Protein AF-A0A9N9R4D8-F1 (afdb_monomer_lite)

Structure (mmCIF, N/CA/C/O backbone):
data_AF-A0A9N9R4D8-F1
#
_entry.id   AF-A0A9N9R4D8-F1
#
loop_
_atom_site.group_PDB
_atom_site.id
_atom_site.type_symbol
_atom_site.label_atom_id
_atom_site.label_alt_id
_atom_site.label_comp_id
_atom_site.label_asym_id
_atom_site.label_entity_id
_atom_site.label_seq_id
_atom_site.pdbx_PDB_ins_code
_atom_site.Cartn_x
_atom_site.Cartn_y
_atom_site.Cartn_z
_atom_site.occupancy
_atom_site.B_iso_or_equiv
_atom_site.auth_seq_id
_atom_site.auth_comp_id
_atom_site.auth_asym_id
_atom_site.auth_atom_id
_atom_site.pdbx_PDB_model_num
ATOM 1 N N . MET A 1 1 ? 18.460 25.037 -32.238 1.00 52.97 1 MET A N 1
ATOM 2 C CA . MET A 1 1 ? 19.833 24.874 -31.702 1.00 52.97 1 MET A CA 1
ATOM 3 C C . MET A 1 1 ? 20.219 23.413 -31.461 1.00 52.97 1 MET A C 1
ATOM 5 O O . MET A 1 1 ? 21.292 23.049 -31.905 1.00 52.97 1 MET A O 1
ATOM 9 N N . LEU A 1 2 ? 19.385 22.551 -30.858 1.00 60.19 2 LEU A N 1
ATOM 10 C CA . LEU A 1 2 ? 19.743 21.134 -30.612 1.00 60.19 2 LEU A CA 1
ATOM 11 C C . LEU A 1 2 ? 20.071 20.314 -31.878 1.00 60.19 2 LEU A C 1
ATOM 13 O O . LEU A 1 2 ? 21.038 19.567 -31.871 1.00 60.19 2 LEU A O 1
ATOM 17 N N . ALA A 1 3 ? 19.350 20.511 -32.987 1.00 62.50 3 ALA A N 1
ATOM 18 C CA . ALA A 1 3 ? 19.663 19.848 -34.263 1.00 62.50 3 ALA A CA 1
ATOM 19 C C . ALA A 1 3 ? 21.046 20.224 -34.841 1.00 62.50 3 ALA A C 1
ATOM 21 O O . ALA A 1 3 ? 21.587 19.491 -35.661 1.00 62.50 3 ALA A O 1
ATOM 22 N N . ALA A 1 4 ? 21.639 21.343 -34.404 1.00 65.62 4 ALA A N 1
ATOM 23 C CA . ALA A 1 4 ? 22.967 21.767 -34.847 1.00 65.62 4 ALA A CA 1
ATOM 24 C C . ALA A 1 4 ? 24.108 20.977 -34.179 1.00 65.62 4 ALA A C 1
ATOM 26 O O . ALA A 1 4 ? 25.241 21.065 -34.638 1.00 65.62 4 ALA A O 1
ATOM 27 N N . LEU A 1 5 ? 23.822 20.208 -33.118 1.00 70.06 5 LEU A N 1
ATOM 28 C CA . LEU A 1 5 ? 24.806 19.344 -32.452 1.00 70.06 5 LEU A CA 1
ATOM 29 C C . LEU A 1 5 ? 25.153 18.092 -33.278 1.00 70.06 5 LEU A C 1
ATOM 31 O O . LEU A 1 5 ? 26.159 17.446 -32.997 1.00 70.06 5 LEU A O 1
ATOM 35 N N . GLY A 1 6 ? 24.357 17.775 -34.306 1.00 77.69 6 GLY A N 1
ATOM 36 C CA . GLY A 1 6 ? 24.486 16.534 -35.067 1.00 77.69 6 GLY A CA 1
ATOM 37 C C . GLY A 1 6 ? 23.974 15.318 -34.293 1.00 77.69 6 GLY A C 1
ATOM 38 O O . GLY A 1 6 ? 23.549 15.424 -33.144 1.00 77.69 6 GLY A O 1
ATOM 39 N N . ASP A 1 7 ? 23.977 14.159 -34.950 1.00 83.81 7 ASP A N 1
ATOM 40 C CA . ASP A 1 7 ? 23.550 12.909 -34.324 1.00 83.81 7 ASP A CA 1
ATOM 41 C C . ASP A 1 7 ? 24.583 12.451 -33.268 1.00 83.81 7 ASP A C 1
ATOM 43 O O . ASP A 1 7 ? 25.746 12.205 -33.621 1.00 83.81 7 ASP A O 1
ATOM 47 N N . PRO A 1 8 ? 24.180 12.329 -31.984 1.00 85.44 8 PRO A N 1
ATOM 48 C CA . PRO A 1 8 ? 25.052 11.915 -30.889 1.00 85.44 8 PRO A CA 1
ATOM 49 C C . PRO A 1 8 ? 25.676 10.533 -31.109 1.00 85.44 8 PRO A C 1
ATOM 51 O O . PRO A 1 8 ? 26.750 10.263 -30.574 1.00 85.44 8 PRO A O 1
ATOM 54 N N . ASN A 1 9 ? 25.053 9.662 -31.905 1.00 88.19 9 ASN A N 1
ATOM 55 C CA . ASN A 1 9 ? 25.532 8.304 -32.151 1.00 88.19 9 ASN A CA 1
ATOM 56 C C . ASN A 1 9 ? 26.817 8.259 -32.994 1.00 88.19 9 ASN A C 1
ATOM 58 O O . ASN A 1 9 ? 27.539 7.265 -32.955 1.00 88.19 9 ASN A O 1
ATOM 62 N N . HIS A 1 10 ? 27.179 9.352 -33.676 1.00 87.75 10 HIS A N 1
ATOM 63 C CA . HIS A 1 10 ? 28.454 9.469 -34.391 1.00 87.75 10 HIS A CA 1
ATOM 64 C C . HIS A 1 10 ? 29.656 9.803 -33.486 1.00 87.75 10 HIS A C 1
ATOM 66 O O . HIS A 1 10 ? 30.793 9.878 -33.967 1.00 87.75 10 HIS A O 1
ATOM 72 N N . LEU A 1 11 ? 29.447 10.006 -32.180 1.00 87.25 11 LEU A N 1
ATOM 73 C CA . LEU A 1 11 ? 30.531 10.269 -31.234 1.00 87.25 11 LEU A CA 1
ATOM 74 C C . LEU A 1 11 ? 31.430 9.036 -31.057 1.00 87.25 11 LEU A C 1
ATOM 76 O O . LEU A 1 11 ? 31.019 7.992 -30.545 1.00 87.25 11 LEU A O 1
ATOM 80 N N . ARG A 1 12 ? 32.707 9.184 -31.436 1.00 85.19 12 ARG A N 1
ATOM 81 C CA . ARG A 1 12 ? 33.715 8.113 -31.332 1.00 85.19 12 ARG A CA 1
ATOM 82 C C . ARG A 1 12 ? 34.032 7.733 -29.887 1.00 85.19 12 ARG A C 1
ATOM 84 O O . ARG A 1 12 ? 34.311 6.570 -29.621 1.00 85.19 12 ARG A O 1
ATOM 91 N N . GLU A 1 13 ? 34.004 8.700 -28.972 1.00 91.88 13 GLU A N 1
ATOM 92 C CA . GLU A 1 13 ? 34.350 8.492 -27.566 1.00 91.88 13 GLU A CA 1
ATOM 93 C C . GLU A 1 13 ? 33.120 8.060 -26.738 1.00 91.88 13 GLU A C 1
ATOM 95 O O . GLU A 1 13 ? 32.170 8.840 -26.610 1.00 91.88 13 GLU A O 1
ATOM 100 N N . PRO A 1 14 ? 33.127 6.857 -26.122 1.00 91.31 14 PRO A N 1
ATOM 101 C CA . PRO A 1 14 ? 31.981 6.349 -25.360 1.00 91.31 14 PRO A CA 1
ATOM 102 C C . PRO A 1 14 ? 31.599 7.202 -24.146 1.00 91.31 14 PRO A C 1
ATOM 104 O O . PRO A 1 14 ? 30.419 7.326 -23.817 1.00 91.31 14 PRO A O 1
ATOM 107 N N . HIS A 1 15 ? 32.582 7.813 -23.478 1.00 92.12 15 HIS A N 1
ATOM 108 C CA . HIS A 1 15 ? 32.335 8.678 -22.323 1.00 92.12 15 HIS A CA 1
ATOM 109 C C . HIS A 1 15 ? 31.622 9.973 -22.720 1.00 92.12 15 HIS A C 1
ATOM 111 O O . HIS A 1 15 ? 30.674 10.377 -22.047 1.00 92.12 15 HIS A O 1
ATOM 117 N N . ALA A 1 16 ? 32.027 10.587 -23.835 1.00 90.88 16 ALA A N 1
ATOM 118 C CA . ALA A 1 16 ? 31.366 11.772 -24.372 1.00 90.88 16 ALA A CA 1
ATOM 119 C C . ALA A 1 16 ? 29.924 11.461 -24.807 1.00 90.88 16 ALA A C 1
ATOM 121 O O . ALA A 1 16 ? 29.013 12.234 -24.512 1.00 90.88 16 ALA A O 1
ATOM 122 N N . HIS A 1 17 ? 29.708 10.299 -25.437 1.00 93.25 17 HIS A N 1
ATOM 123 C CA . HIS A 1 17 ? 28.377 9.803 -25.806 1.00 93.25 17 HIS A CA 1
ATOM 124 C C . HIS A 1 17 ? 27.463 9.657 -24.582 1.00 93.25 17 HIS A C 1
ATOM 126 O O . HIS A 1 17 ? 26.381 10.245 -24.544 1.00 93.25 17 HIS A O 1
ATOM 132 N N . ALA A 1 18 ? 27.926 8.969 -23.534 1.00 92.62 18 ALA A N 1
ATOM 133 C CA . ALA A 1 18 ? 27.163 8.810 -22.298 1.00 92.62 18 ALA A CA 1
ATOM 134 C C . ALA A 1 18 ? 26.887 10.152 -21.594 1.00 92.62 18 ALA A C 1
ATOM 136 O O . ALA A 1 18 ? 25.767 10.398 -21.145 1.00 92.62 18 ALA A O 1
ATOM 137 N N . HIS A 1 19 ? 27.878 11.048 -21.531 1.00 93.44 19 HIS A N 1
ATOM 138 C CA . HIS A 1 19 ? 27.718 12.369 -20.920 1.00 93.44 19 HIS A CA 1
ATOM 139 C C . HIS A 1 19 ? 26.668 13.215 -21.654 1.00 93.44 19 HIS A C 1
ATOM 141 O O . HIS A 1 19 ? 25.856 13.889 -21.015 1.00 93.44 19 HIS A O 1
ATOM 147 N N . LEU A 1 20 ? 26.651 13.167 -22.989 1.00 91.56 20 LEU A N 1
ATOM 148 C CA . LEU A 1 20 ? 25.666 13.881 -23.795 1.00 91.56 20 LEU A CA 1
ATOM 149 C C . LEU A 1 20 ? 24.246 13.371 -23.524 1.00 91.56 20 LEU A C 1
ATOM 151 O O . LEU A 1 20 ? 23.371 14.179 -23.224 1.00 91.56 20 LEU A O 1
ATOM 155 N N . TYR A 1 21 ? 24.014 12.055 -23.540 1.00 92.06 21 TYR A N 1
ATOM 156 C CA . TYR A 1 21 ? 22.692 11.502 -23.213 1.00 92.06 21 TYR A CA 1
ATOM 157 C C . TYR A 1 21 ? 22.253 11.827 -21.783 1.00 92.06 21 TYR A C 1
ATOM 159 O O . TYR A 1 21 ? 21.088 12.158 -21.562 1.00 92.06 21 TYR A O 1
ATOM 167 N N . ASN A 1 22 ? 23.175 11.822 -20.817 1.00 92.69 22 ASN A N 1
ATOM 168 C CA . ASN A 1 22 ? 22.857 12.236 -19.453 1.00 92.69 22 ASN A CA 1
ATOM 169 C C . ASN A 1 22 ? 22.427 13.713 -19.387 1.00 92.69 22 ASN A C 1
ATOM 171 O O . ASN A 1 22 ? 21.441 14.056 -18.734 1.00 92.69 22 ASN A O 1
ATOM 175 N N . TYR A 1 23 ? 23.121 14.595 -20.113 1.00 90.56 23 TYR A N 1
ATOM 176 C CA . TYR A 1 23 ? 22.722 15.997 -20.231 1.00 90.56 23 TYR A CA 1
ATOM 177 C C . TYR A 1 23 ? 21.337 16.148 -20.877 1.00 90.56 23 TYR A C 1
ATOM 179 O O . TYR A 1 23 ? 20.521 16.934 -20.398 1.00 90.56 23 TYR A O 1
ATOM 187 N N . LEU A 1 24 ? 21.038 15.369 -21.921 1.00 88.69 24 LEU A N 1
ATOM 188 C CA . LEU A 1 24 ? 19.734 15.385 -22.586 1.00 88.69 24 LEU A CA 1
ATOM 189 C C . LEU A 1 24 ? 18.595 14.932 -21.666 1.00 88.69 24 LEU A C 1
ATOM 191 O O . LEU A 1 24 ? 17.528 15.542 -21.696 1.00 88.69 24 LEU A O 1
ATOM 195 N N . ILE A 1 25 ? 18.826 13.938 -20.802 1.00 89.62 25 ILE A N 1
ATOM 196 C CA . ILE A 1 25 ? 17.875 13.542 -19.750 1.00 89.62 25 ILE A CA 1
ATOM 197 C C . ILE A 1 25 ? 17.605 14.714 -18.801 1.00 89.62 25 ILE A C 1
ATOM 199 O O . ILE A 1 25 ? 16.450 15.068 -18.560 1.00 89.62 25 ILE A O 1
ATOM 203 N N . HIS A 1 26 ? 18.656 15.366 -18.294 1.00 89.81 26 HIS A N 1
ATOM 204 C CA . HIS A 1 26 ? 18.504 16.522 -17.406 1.00 89.81 26 HIS A CA 1
ATOM 205 C C . HIS A 1 26 ? 17.772 17.688 -18.078 1.00 89.81 26 HIS A C 1
ATOM 207 O O . HIS A 1 26 ? 16.913 18.320 -17.455 1.00 89.81 26 HIS A O 1
ATOM 213 N N . LEU A 1 27 ? 18.079 17.958 -19.346 1.00 86.62 27 LEU A N 1
ATOM 214 C CA . LEU A 1 27 ? 17.420 18.989 -20.136 1.00 86.62 27 LEU A CA 1
ATOM 215 C C . LEU A 1 27 ? 15.934 18.666 -20.335 1.00 86.62 27 LEU A C 1
ATOM 217 O O . LEU A 1 27 ? 15.092 19.518 -20.058 1.00 86.62 27 LEU A O 1
ATOM 221 N N . ASN A 1 28 ? 15.610 17.433 -20.739 1.00 83.50 28 ASN A N 1
ATOM 222 C CA . ASN A 1 28 ? 14.236 16.963 -20.914 1.00 83.50 28 ASN A CA 1
ATOM 223 C C . ASN A 1 28 ? 13.433 17.105 -19.613 1.00 83.50 28 ASN A C 1
ATOM 225 O O . ASN A 1 28 ? 12.384 17.744 -19.596 1.00 83.50 28 ASN A O 1
ATOM 229 N N . ALA A 1 29 ? 13.965 16.611 -18.492 1.00 84.19 29 ALA A N 1
ATOM 230 C CA . ALA A 1 29 ? 13.313 16.724 -17.190 1.00 84.19 29 ALA A CA 1
ATOM 231 C C . ALA A 1 29 ? 13.094 18.186 -16.759 1.00 84.19 29 ALA A C 1
ATOM 233 O O . ALA A 1 29 ? 12.065 18.518 -16.168 1.00 84.19 29 ALA A O 1
ATOM 234 N N . THR A 1 30 ? 14.050 19.071 -17.050 1.00 84.25 30 THR A N 1
ATOM 235 C CA . THR A 1 30 ? 13.945 20.502 -16.728 1.00 84.25 30 THR A CA 1
ATOM 236 C C . THR A 1 30 ? 12.868 21.177 -17.570 1.00 84.25 30 THR A C 1
ATOM 238 O O . THR A 1 30 ? 12.034 21.896 -17.025 1.00 84.25 30 THR A O 1
ATOM 241 N N . LEU A 1 31 ? 12.832 20.907 -18.875 1.00 78.19 31 LEU A N 1
ATOM 242 C CA . LEU A 1 31 ? 11.839 21.481 -19.784 1.00 78.19 31 LEU A CA 1
ATOM 243 C C . LEU A 1 31 ? 10.423 20.990 -19.476 1.00 78.19 31 LEU A C 1
ATOM 245 O O . LEU A 1 31 ? 9.501 21.800 -19.444 1.00 78.19 31 LEU A O 1
ATOM 249 N N . LEU A 1 32 ? 10.254 19.712 -19.123 1.00 76.88 32 LEU A N 1
ATOM 250 C CA . LEU A 1 32 ? 8.965 19.186 -18.664 1.00 76.88 32 LEU A CA 1
ATOM 251 C C . LEU A 1 32 ? 8.482 19.880 -17.384 1.00 76.88 32 LEU A C 1
ATOM 253 O O . LEU A 1 32 ? 7.315 20.258 -17.294 1.00 76.88 32 LEU A O 1
ATOM 257 N N . LYS A 1 33 ? 9.374 20.116 -16.412 1.00 79.06 33 LYS A N 1
ATOM 258 C CA . LYS A 1 33 ? 9.040 20.865 -15.186 1.00 79.06 33 LYS A CA 1
ATOM 259 C C . LYS A 1 33 ? 8.698 22.326 -15.470 1.00 79.06 33 LYS A C 1
ATOM 261 O O . LYS A 1 33 ? 7.777 22.859 -14.859 1.00 79.06 33 LYS A O 1
ATOM 266 N N . ILE A 1 34 ? 9.426 22.977 -16.378 1.00 76.38 34 ILE A N 1
ATOM 267 C CA . ILE A 1 34 ? 9.121 24.348 -16.808 1.00 76.38 34 ILE A CA 1
ATOM 268 C C . ILE A 1 34 ? 7.736 24.382 -17.456 1.00 76.38 34 ILE A C 1
ATOM 270 O O . ILE A 1 34 ? 6.911 25.204 -17.068 1.00 76.38 34 ILE A O 1
ATOM 274 N N . SER A 1 35 ? 7.450 23.453 -18.369 1.00 71.19 35 SER A N 1
ATOM 275 C CA . SER A 1 35 ? 6.153 23.380 -19.040 1.00 71.19 35 SER A CA 1
ATOM 276 C C . SER A 1 35 ? 5.000 23.100 -18.078 1.00 71.19 35 SER A C 1
ATOM 278 O O . SER A 1 35 ? 3.925 23.652 -18.279 1.00 71.19 35 SER A O 1
ATOM 280 N N . ALA A 1 36 ? 5.197 22.272 -17.050 1.00 71.25 36 ALA A N 1
ATOM 281 C CA . ALA A 1 36 ? 4.161 21.989 -16.056 1.00 71.25 36 ALA A CA 1
ATOM 282 C C . ALA A 1 36 ? 3.827 23.209 -15.172 1.00 71.25 36 ALA A C 1
ATOM 284 O O . ALA A 1 36 ? 2.703 23.327 -14.695 1.00 71.25 36 ALA A O 1
ATOM 285 N N . ASN A 1 37 ? 4.786 24.119 -14.963 1.00 70.56 37 ASN A N 1
ATOM 286 C CA . ASN A 1 37 ? 4.615 25.321 -14.137 1.00 70.56 37 ASN A CA 1
ATOM 287 C C . ASN A 1 37 ? 4.163 26.560 -14.929 1.00 70.56 37 ASN A C 1
ATOM 289 O O . ASN A 1 37 ? 3.827 27.583 -14.332 1.00 70.56 37 ASN A O 1
ATOM 293 N N . GLN A 1 38 ? 4.169 26.505 -16.262 1.00 68.31 38 GLN A N 1
ATOM 294 C CA . GLN A 1 38 ? 3.686 27.593 -17.108 1.00 68.31 38 GLN A CA 1
ATOM 295 C C . GLN A 1 38 ? 2.165 27.492 -17.248 1.00 68.31 38 GLN A C 1
ATOM 297 O O . GLN A 1 38 ? 1.647 26.677 -18.003 1.00 68.31 38 GLN A O 1
ATOM 302 N N . THR A 1 39 ? 1.439 28.324 -16.503 1.00 55.06 39 THR A N 1
ATOM 303 C CA . THR A 1 39 ? -0.029 28.297 -16.464 1.00 55.06 39 THR A CA 1
ATOM 304 C C . THR A 1 39 ? -0.713 29.026 -17.620 1.00 55.06 39 THR A C 1
ATOM 306 O O . THR A 1 39 ? -1.892 28.773 -17.831 1.00 55.06 39 THR A O 1
ATOM 309 N N . LEU A 1 40 ? -0.044 29.893 -18.393 1.00 51.78 40 LEU A N 1
ATOM 310 C CA . LEU A 1 40 ? -0.691 30.669 -19.461 1.00 51.78 40 LEU A CA 1
ATOM 311 C C . LEU A 1 40 ? 0.258 31.005 -20.628 1.00 51.78 40 LEU A C 1
ATOM 313 O O . LEU A 1 40 ? 1.373 31.470 -20.405 1.00 51.78 40 LEU A O 1
ATOM 317 N N . ASN A 1 41 ? -0.279 30.851 -21.850 1.00 49.72 41 ASN A N 1
ATOM 318 C CA . ASN A 1 41 ? 0.203 31.235 -23.194 1.00 49.72 41 ASN A CA 1
ATOM 319 C C . ASN A 1 41 ? 0.665 30.053 -24.068 1.00 49.72 41 ASN A C 1
ATOM 321 O O . ASN A 1 41 ? 1.843 29.720 -24.140 1.00 49.72 41 ASN A O 1
ATOM 325 N N . GLY A 1 42 ? -0.282 29.458 -24.802 1.00 50.06 42 GLY A N 1
ATOM 326 C CA . GLY A 1 42 ? -0.099 28.291 -25.681 1.00 50.06 42 GLY A CA 1
ATOM 327 C C . GLY A 1 42 ? 0.773 28.483 -26.932 1.00 50.06 42 GLY A C 1
ATOM 328 O O . GLY A 1 42 ? 0.624 27.711 -27.870 1.00 50.06 42 GLY A O 1
ATOM 329 N N . ASN A 1 43 ? 1.666 29.479 -26.964 1.00 49.91 43 ASN A N 1
ATOM 330 C CA . ASN A 1 43 ? 2.435 29.848 -28.161 1.00 49.91 43 ASN A CA 1
ATOM 331 C C . ASN A 1 43 ? 3.954 29.663 -28.034 1.00 49.91 43 ASN A C 1
ATOM 333 O O . ASN A 1 43 ? 4.670 29.910 -29.001 1.00 49.91 43 ASN A O 1
ATOM 337 N N . THR A 1 44 ? 4.480 29.245 -26.881 1.00 51.50 44 THR A N 1
ATOM 338 C CA . THR A 1 44 ? 5.900 28.881 -26.777 1.00 51.50 44 THR A CA 1
ATOM 339 C C . THR A 1 44 ? 6.039 27.369 -26.812 1.00 51.50 44 THR A C 1
ATOM 341 O O . THR A 1 44 ? 5.719 26.697 -25.832 1.00 51.50 44 THR A O 1
ATOM 344 N N . GLU A 1 45 ? 6.529 26.840 -27.935 1.00 52.84 45 GLU A N 1
ATOM 345 C CA . GLU A 1 45 ? 7.027 25.467 -28.067 1.00 52.84 45 GLU A CA 1
ATOM 346 C C . GLU A 1 45 ? 8.275 25.282 -27.178 1.00 52.84 45 GLU A C 1
ATOM 348 O O . GLU A 1 45 ? 9.403 25.167 -27.646 1.00 52.84 45 GLU A O 1
ATOM 353 N N . ASN A 1 46 ? 8.085 25.277 -25.857 1.00 53.00 46 ASN A N 1
ATOM 354 C CA . ASN A 1 46 ? 9.134 25.056 -24.856 1.00 53.00 46 ASN A CA 1
ATOM 355 C C . ASN A 1 46 ? 9.423 23.556 -24.679 1.00 53.00 46 ASN A C 1
ATOM 357 O O . ASN A 1 46 ? 9.680 23.087 -23.571 1.00 53.00 46 ASN A O 1
ATOM 361 N N . HIS A 1 47 ? 9.358 22.796 -25.773 1.00 55.66 47 HIS A N 1
ATOM 362 C CA . HIS A 1 47 ? 9.530 21.349 -25.778 1.00 55.66 47 HIS A CA 1
ATOM 363 C C . HIS A 1 47 ? 10.704 20.959 -26.654 1.00 55.66 47 HIS A C 1
ATOM 365 O O . HIS A 1 47 ? 10.929 21.499 -27.737 1.00 55.66 47 HIS A O 1
ATOM 371 N N . VAL A 1 48 ? 11.460 19.981 -26.175 1.00 55.53 48 VAL A N 1
ATOM 372 C CA . VAL A 1 48 ? 12.473 19.318 -26.983 1.00 55.53 48 VAL A CA 1
ATOM 373 C C . VAL A 1 48 ? 11.766 18.626 -28.162 1.00 55.53 48 VAL A C 1
ATOM 375 O O . VAL A 1 48 ? 10.807 17.897 -27.909 1.00 55.53 48 VAL A O 1
ATOM 378 N N . PRO A 1 49 ? 12.198 18.798 -29.431 1.00 64.06 49 PRO A N 1
ATOM 379 C CA . PRO A 1 49 ? 11.556 18.141 -30.570 1.00 64.06 49 PRO A CA 1
ATOM 380 C C . PRO A 1 49 ? 11.633 16.617 -30.437 1.00 64.06 49 PRO A C 1
ATOM 382 O O . PRO A 1 49 ? 12.653 16.011 -30.755 1.00 64.06 49 PRO A O 1
ATOM 385 N N . PHE A 1 50 ? 10.555 15.993 -29.963 1.00 68.69 50 PHE A N 1
ATOM 386 C CA . PHE A 1 50 ? 10.503 14.565 -29.648 1.00 68.69 50 PHE A CA 1
ATOM 387 C C . PHE A 1 50 ? 10.977 13.684 -30.812 1.00 68.69 50 PHE A C 1
ATOM 389 O O . PHE A 1 50 ? 11.790 12.782 -30.626 1.00 68.69 50 PHE A O 1
ATOM 396 N N . ASN A 1 51 ? 10.557 14.026 -32.034 1.00 67.00 51 ASN A N 1
ATOM 397 C CA . ASN A 1 51 ? 10.926 13.305 -33.253 1.00 67.00 51 ASN A CA 1
ATOM 398 C C . ASN A 1 51 ? 12.441 13.286 -33.521 1.00 67.00 51 ASN A C 1
ATOM 400 O O . ASN A 1 51 ? 12.925 12.350 -34.147 1.00 67.00 51 ASN A O 1
ATOM 404 N N . LEU A 1 52 ? 13.188 14.288 -33.046 1.00 71.19 52 LEU A N 1
ATOM 405 C CA . LEU A 1 52 ? 14.641 14.345 -33.213 1.00 71.19 52 LEU A CA 1
ATOM 406 C C . LEU A 1 52 ? 15.344 13.352 -32.276 1.00 71.19 52 LEU A C 1
ATOM 408 O O . LEU A 1 52 ? 16.174 12.564 -32.714 1.00 71.19 52 LEU A O 1
ATOM 412 N N . PHE A 1 53 ? 14.981 13.353 -30.991 1.00 77.19 53 PHE A N 1
ATOM 413 C CA . PHE A 1 53 ? 15.639 12.514 -29.982 1.00 77.19 53 PHE A CA 1
ATOM 414 C C . PHE A 1 53 ? 15.196 11.064 -30.044 1.00 77.19 53 PHE A C 1
ATOM 416 O O . PHE A 1 53 ? 16.008 10.178 -29.802 1.00 77.19 53 PHE A O 1
ATOM 423 N N . ALA A 1 54 ? 13.933 10.815 -30.384 1.00 80.06 54 ALA A N 1
ATOM 424 C CA . ALA A 1 54 ? 13.410 9.468 -30.528 1.00 80.06 54 ALA A CA 1
ATOM 425 C C . ALA A 1 54 ? 14.202 8.654 -31.561 1.00 80.06 54 ALA A C 1
ATOM 427 O O . ALA A 1 54 ? 14.553 7.510 -31.284 1.00 80.06 54 ALA A O 1
ATOM 428 N N . GLY A 1 55 ? 14.523 9.257 -32.714 1.00 82.81 55 GLY A N 1
ATOM 429 C CA . GLY A 1 55 ? 15.360 8.630 -33.742 1.00 82.81 55 GLY A CA 1
ATOM 430 C C . GLY A 1 55 ? 16.748 8.285 -33.207 1.00 82.81 55 GLY A C 1
ATOM 431 O O . GLY A 1 55 ? 17.140 7.122 -33.240 1.00 82.81 55 GLY A O 1
ATOM 432 N N . TRP A 1 56 ? 17.433 9.260 -32.599 1.00 87.81 56 TRP A N 1
ATOM 433 C CA . TRP A 1 56 ? 18.752 9.044 -31.996 1.00 87.81 56 TRP A CA 1
ATOM 434 C C . TRP A 1 56 ? 18.743 7.946 -30.930 1.00 87.81 56 TRP A C 1
ATOM 436 O O . TRP A 1 56 ? 19.638 7.105 -30.906 1.00 87.81 56 TRP A O 1
ATOM 446 N N . CYS A 1 57 ? 17.720 7.908 -30.073 1.00 88.81 57 CYS A N 1
ATOM 447 C CA . CYS A 1 57 ? 17.635 6.903 -29.018 1.00 88.81 57 CYS A CA 1
ATOM 448 C C . CYS A 1 57 ? 17.411 5.489 -29.569 1.00 88.81 57 CYS A C 1
ATOM 450 O O . CYS A 1 57 ? 17.995 4.542 -29.049 1.00 88.81 57 CYS A O 1
ATOM 452 N N . LEU A 1 58 ? 16.589 5.345 -30.613 1.00 86.62 58 LEU A N 1
ATOM 453 C CA . LEU A 1 58 ? 16.351 4.059 -31.275 1.00 86.62 58 LEU A CA 1
ATOM 454 C C . LEU A 1 58 ? 17.595 3.586 -32.042 1.00 86.62 58 LEU A C 1
ATOM 456 O O . LEU A 1 58 ? 17.959 2.417 -31.974 1.00 86.62 58 LEU A O 1
ATOM 460 N N . GLU A 1 59 ? 18.297 4.492 -32.723 1.00 87.94 59 GLU A N 1
ATOM 461 C CA . GLU A 1 59 ? 19.545 4.175 -33.431 1.00 87.94 59 GLU A CA 1
ATOM 462 C C . GLU A 1 59 ? 20.697 3.829 -32.476 1.00 87.94 59 GLU A C 1
ATOM 464 O O . GLU A 1 59 ? 21.565 3.023 -32.820 1.00 87.94 59 GLU A O 1
ATOM 469 N N . ALA A 1 60 ? 20.685 4.360 -31.247 1.00 89.00 60 ALA A N 1
ATOM 470 C CA . ALA A 1 60 ? 21.690 4.042 -30.236 1.00 89.00 60 ALA A CA 1
ATOM 471 C C . ALA A 1 60 ? 21.728 2.540 -29.891 1.00 89.00 60 ALA A C 1
ATOM 473 O O . ALA A 1 60 ? 22.786 2.028 -29.516 1.00 89.00 60 ALA A O 1
ATOM 474 N N . GLU A 1 61 ? 20.619 1.809 -30.059 1.00 84.50 61 GLU A N 1
ATOM 475 C CA . GLU A 1 61 ? 20.562 0.354 -29.860 1.00 84.50 61 GLU A CA 1
ATOM 476 C C . GLU A 1 61 ? 21.597 -0.377 -30.735 1.00 84.50 61 GLU A C 1
ATOM 478 O O . GLU A 1 61 ? 22.284 -1.287 -30.256 1.00 84.50 61 GLU A O 1
ATOM 483 N N . ALA A 1 62 ? 21.795 0.090 -31.974 1.00 87.00 62 ALA A N 1
ATOM 484 C CA . ALA A 1 62 ? 22.687 -0.510 -32.968 1.00 87.00 62 ALA A CA 1
ATOM 485 C C . ALA A 1 62 ? 24.186 -0.230 -32.735 1.00 87.00 62 ALA A C 1
ATOM 487 O O . ALA A 1 62 ? 25.031 -0.793 -33.432 1.00 87.00 62 ALA A O 1
ATOM 488 N N . LEU A 1 63 ? 24.546 0.617 -31.762 1.00 89.06 63 LEU A N 1
ATOM 489 C CA . LEU A 1 63 ? 25.947 0.944 -31.473 1.00 89.06 63 LEU A CA 1
ATOM 490 C C . LEU A 1 63 ? 26.750 -0.281 -30.975 1.00 89.06 63 LEU A C 1
ATOM 492 O O . LEU A 1 63 ? 26.181 -1.277 -30.533 1.00 89.06 63 LEU A O 1
ATOM 496 N N . PRO A 1 64 ? 28.090 -0.257 -30.998 1.00 88.19 64 PRO A N 1
ATOM 497 C CA . PRO A 1 64 ? 28.899 -1.327 -30.410 1.00 88.19 64 PRO A CA 1
ATOM 498 C C . PRO A 1 64 ? 28.758 -1.405 -28.872 1.00 88.19 64 PRO A C 1
ATOM 500 O O . PRO A 1 64 ? 28.363 -0.430 -28.223 1.00 88.19 64 PRO A O 1
ATOM 503 N N . PRO A 1 65 ? 29.120 -2.543 -28.243 1.00 87.62 65 PRO A N 1
ATOM 504 C CA . PRO A 1 65 ? 29.043 -2.719 -26.788 1.00 87.62 65 PRO A CA 1
ATOM 505 C C . PRO A 1 65 ? 29.961 -1.767 -26.001 1.00 87.62 65 PRO A C 1
ATOM 507 O O . PRO A 1 65 ? 29.724 -1.533 -24.819 1.00 87.62 65 PRO A O 1
ATOM 510 N N . SER A 1 66 ? 30.965 -1.155 -26.643 1.00 89.50 66 SER A N 1
ATOM 511 C CA . SER A 1 66 ? 31.798 -0.101 -26.044 1.00 89.50 66 SER A CA 1
ATOM 512 C C . SER A 1 66 ? 30.989 1.103 -25.555 1.00 89.50 66 SER A C 1
ATOM 514 O O . SER A 1 66 ? 31.379 1.748 -24.587 1.00 89.50 66 SER A O 1
ATOM 516 N N . HIS A 1 67 ? 29.845 1.388 -26.184 1.00 90.31 67 HIS A N 1
ATOM 517 C CA . HIS A 1 67 ? 28.976 2.526 -25.865 1.00 90.31 67 HIS A CA 1
ATOM 518 C C . HIS A 1 67 ? 27.829 2.163 -24.910 1.00 90.31 67 HIS A C 1
ATOM 520 O O . HIS A 1 67 ? 26.874 2.927 -24.776 1.00 90.31 67 HIS A O 1
ATOM 526 N N . ARG A 1 68 ? 27.910 1.017 -24.213 1.00 91.88 68 ARG A N 1
ATOM 527 C CA . ARG A 1 68 ? 26.837 0.472 -23.356 1.00 91.88 68 ARG A CA 1
ATOM 528 C C . ARG A 1 68 ? 26.196 1.500 -22.421 1.00 91.88 68 ARG A C 1
ATOM 530 O O . ARG A 1 68 ? 24.976 1.592 -22.378 1.00 91.88 68 ARG A O 1
ATOM 537 N N . ALA A 1 69 ? 26.994 2.287 -21.697 1.00 91.69 69 ALA A N 1
ATOM 538 C CA . ALA A 1 69 ? 26.469 3.276 -20.751 1.00 91.69 69 ALA A CA 1
ATOM 539 C C . ALA A 1 69 ? 25.559 4.310 -21.436 1.00 91.69 69 ALA A C 1
ATOM 541 O O . ALA A 1 69 ? 24.475 4.613 -20.944 1.00 91.69 69 ALA A O 1
ATOM 542 N N . GLY A 1 70 ? 25.969 4.809 -22.602 1.00 92.31 70 GLY A N 1
ATOM 543 C CA . GLY A 1 70 ? 25.168 5.753 -23.366 1.00 92.31 70 GLY A CA 1
ATOM 544 C C . GLY A 1 70 ? 23.938 5.118 -24.011 1.00 92.31 70 GLY A C 1
ATOM 545 O O . GLY A 1 70 ? 22.901 5.769 -24.059 1.00 92.31 70 GLY A O 1
ATOM 546 N N . LYS A 1 71 ? 23.991 3.835 -24.404 1.00 93.19 71 LYS A N 1
ATOM 547 C CA . LYS A 1 71 ? 22.800 3.092 -24.861 1.00 93.19 71 LYS A CA 1
ATOM 548 C C . LYS A 1 71 ? 21.707 3.026 -23.796 1.00 93.19 71 LYS A C 1
ATOM 550 O O . LYS A 1 71 ? 20.545 3.281 -24.087 1.00 93.19 71 LYS A O 1
ATOM 555 N N . LEU A 1 72 ? 22.083 2.707 -22.557 1.00 93.69 72 LEU A N 1
ATOM 556 C CA . LEU A 1 72 ? 21.142 2.625 -21.436 1.00 93.69 72 LEU A CA 1
ATOM 557 C C . LEU A 1 72 ? 20.510 3.990 -21.132 1.00 93.69 72 LEU A C 1
ATOM 559 O O . LEU A 1 72 ? 19.307 4.080 -20.895 1.00 93.69 72 LEU A O 1
ATOM 563 N N . LEU A 1 73 ? 21.301 5.065 -21.198 1.00 94.12 73 LEU A N 1
ATOM 564 C CA . LEU A 1 73 ? 20.800 6.431 -21.030 1.00 94.12 73 LEU A CA 1
ATOM 565 C C . LEU A 1 73 ? 19.898 6.866 -22.193 1.00 94.12 73 LEU A C 1
ATOM 567 O O . LEU A 1 73 ? 18.874 7.504 -21.962 1.00 94.12 73 LEU A O 1
ATOM 571 N N . ALA A 1 74 ? 20.229 6.490 -23.427 1.00 92.81 74 ALA A N 1
ATOM 572 C CA . ALA A 1 74 ? 19.385 6.730 -24.592 1.00 92.81 74 ALA A CA 1
ATOM 573 C C . ALA A 1 74 ? 18.025 6.028 -24.451 1.00 92.81 74 ALA A C 1
ATOM 575 O O . ALA A 1 74 ? 16.979 6.641 -24.656 1.00 92.81 74 ALA A O 1
ATOM 576 N N . LEU A 1 75 ? 18.022 4.771 -24.002 1.00 92.56 75 LEU A N 1
ATOM 577 C CA . LEU A 1 75 ? 16.798 4.012 -23.756 1.00 92.56 75 LEU A CA 1
ATOM 578 C C . LEU A 1 75 ? 15.953 4.612 -22.624 1.00 92.56 75 LEU A C 1
ATOM 580 O O . LEU A 1 75 ? 14.730 4.720 -22.742 1.00 92.56 75 LEU A O 1
ATOM 584 N N . ARG A 1 76 ? 16.599 5.060 -21.543 1.00 92.88 76 ARG A N 1
ATOM 585 C CA . ARG A 1 76 ? 15.938 5.808 -20.470 1.00 92.88 76 ARG A CA 1
ATOM 586 C C . ARG A 1 76 ? 15.281 7.082 -21.004 1.00 92.88 76 ARG A C 1
ATOM 588 O O . ARG A 1 76 ? 14.110 7.323 -20.719 1.00 92.88 76 ARG A O 1
ATOM 595 N N . LEU A 1 77 ? 16.015 7.877 -21.786 1.00 90.50 77 LEU A N 1
ATOM 596 C CA . LEU A 1 77 ? 15.501 9.107 -22.388 1.00 90.50 77 LEU A CA 1
ATOM 597 C C . LEU A 1 77 ? 14.303 8.817 -23.299 1.00 90.50 77 LEU A C 1
ATOM 599 O O . LEU A 1 77 ? 13.310 9.541 -23.239 1.00 90.50 77 LEU A O 1
ATOM 603 N N . LEU A 1 78 ? 14.360 7.746 -24.096 1.00 89.56 78 LEU A N 1
ATOM 604 C CA . LEU A 1 78 ? 13.247 7.294 -24.932 1.00 89.56 78 LEU A CA 1
ATOM 605 C C . LEU A 1 78 ? 12.000 6.996 -24.090 1.00 89.56 78 LEU A C 1
ATOM 607 O O . LEU A 1 78 ? 10.913 7.459 -24.429 1.00 89.56 78 LEU A O 1
ATOM 611 N N . CYS A 1 79 ? 12.146 6.287 -22.969 1.00 89.56 79 CYS A N 1
ATOM 612 C CA . CYS A 1 79 ? 11.029 6.001 -22.067 1.00 89.56 79 CYS A CA 1
ATOM 613 C C . CYS A 1 79 ? 10.458 7.285 -21.449 1.00 89.56 79 CYS A C 1
ATOM 615 O O . CYS A 1 79 ? 9.274 7.566 -21.616 1.00 89.56 79 CYS A O 1
ATOM 617 N N . GLU A 1 80 ? 11.288 8.103 -20.795 1.00 86.56 80 GLU A N 1
ATOM 618 C CA . GLU A 1 80 ? 10.838 9.333 -20.125 1.00 86.56 80 GLU A CA 1
ATOM 619 C C . GLU A 1 80 ? 10.165 10.313 -21.102 1.00 86.56 80 GLU A C 1
ATOM 621 O O . GLU A 1 80 ? 9.135 10.912 -20.784 1.00 86.56 80 GLU A O 1
ATOM 626 N N . SER A 1 81 ? 10.720 10.458 -22.308 1.00 80.75 81 SER A N 1
ATOM 627 C CA . SER A 1 81 ? 10.174 11.348 -23.336 1.00 80.75 81 SER A CA 1
ATOM 628 C C . SER A 1 81 ? 8.859 10.831 -23.923 1.00 80.75 81 SER A C 1
ATOM 630 O O . SER A 1 81 ? 7.930 11.620 -24.083 1.00 80.75 81 SER A O 1
ATOM 632 N N . THR A 1 82 ? 8.733 9.524 -24.179 1.00 79.88 82 THR A N 1
ATOM 633 C CA . THR A 1 82 ? 7.498 8.926 -24.722 1.00 79.88 82 THR A CA 1
ATOM 634 C C . THR A 1 82 ? 6.354 9.045 -23.717 1.00 79.88 82 THR A C 1
ATOM 636 O O . THR A 1 82 ? 5.234 9.412 -24.068 1.00 79.88 82 THR A O 1
ATOM 639 N N . GLN A 1 83 ? 6.640 8.822 -22.433 1.00 76.38 83 GLN A N 1
ATOM 640 C CA . GLN A 1 83 ? 5.640 8.947 -21.374 1.00 76.38 83 GLN A CA 1
ATOM 641 C C . GLN A 1 83 ? 5.217 10.396 -21.102 1.00 76.38 83 GLN A C 1
ATOM 643 O O . GLN A 1 83 ? 4.129 10.646 -20.577 1.00 76.38 83 GLN A O 1
ATOM 648 N N . ALA A 1 84 ? 6.056 11.377 -21.427 1.00 72.56 84 ALA A N 1
ATOM 649 C CA . ALA A 1 84 ? 5.707 12.786 -21.284 1.00 72.56 84 ALA A CA 1
ATOM 650 C C . ALA A 1 84 ? 4.609 13.251 -22.263 1.00 72.56 84 ALA A C 1
ATOM 652 O O . ALA A 1 84 ? 4.013 14.297 -22.031 1.00 72.56 84 ALA A O 1
ATOM 653 N N . GLN A 1 85 ? 4.307 12.468 -23.307 1.00 67.06 85 GLN A N 1
ATOM 654 C CA . GLN A 1 85 ? 3.326 12.788 -24.358 1.00 67.06 85 GLN A CA 1
ATOM 655 C C . GLN A 1 85 ? 1.933 12.153 -24.125 1.00 67.06 85 GLN A C 1
ATOM 657 O O . GLN A 1 85 ? 1.120 12.070 -25.040 1.00 67.06 85 GLN A O 1
ATOM 662 N N . GLY A 1 86 ? 1.664 11.648 -22.916 1.00 59.00 86 GLY A N 1
ATOM 663 C CA . GLY A 1 86 ? 0.437 10.916 -22.571 1.00 59.00 86 GLY A CA 1
ATOM 664 C C . GLY A 1 86 ? -0.810 11.744 -22.233 1.00 59.00 86 GLY A C 1
ATOM 665 O O . GLY A 1 86 ? -0.756 12.972 -22.215 1.00 59.00 86 GLY A O 1
ATOM 666 N N . PRO A 1 87 ? -1.928 11.084 -21.865 1.00 48.19 87 PRO A N 1
ATOM 667 C CA . PRO A 1 87 ? -3.140 11.752 -21.388 1.00 48.19 87 PRO A CA 1
ATOM 668 C C . PRO A 1 87 ? -2.829 12.622 -20.158 1.00 48.19 87 PRO A C 1
ATOM 670 O O . PRO A 1 87 ? -2.331 12.121 -19.151 1.00 48.19 87 PRO A O 1
ATOM 673 N N . GLY A 1 88 ? -3.082 13.932 -20.251 1.00 49.75 88 GLY A N 1
ATOM 674 C CA . GLY A 1 88 ? -2.719 14.916 -19.220 1.00 49.75 88 GLY A CA 1
ATOM 675 C C . GLY A 1 88 ? -1.406 15.669 -19.473 1.00 49.75 88 GLY A C 1
ATOM 676 O O . GLY A 1 88 ? -1.024 16.507 -18.657 1.00 49.75 88 GLY A O 1
ATOM 677 N N . ALA A 1 89 ? -0.723 15.413 -20.593 1.00 53.62 89 ALA A N 1
ATOM 678 C CA . ALA A 1 89 ? 0.358 16.273 -21.057 1.00 53.62 89 ALA A CA 1
ATOM 679 C C . ALA A 1 89 ? -0.169 17.698 -21.348 1.00 53.62 89 ALA A C 1
ATOM 681 O O . ALA A 1 89 ? -1.332 17.852 -21.739 1.00 53.62 89 ALA A O 1
ATOM 682 N N . PRO A 1 90 ? 0.660 18.747 -21.169 1.00 50.97 90 PRO A N 1
ATOM 683 C CA . PRO A 1 90 ? 0.302 20.119 -21.526 1.00 50.97 90 PRO A CA 1
ATOM 684 C C . PRO A 1 90 ? -0.281 20.172 -22.941 1.00 50.97 90 PRO A C 1
ATOM 686 O O . PRO A 1 90 ? 0.205 19.481 -23.829 1.00 50.97 90 PRO A O 1
ATOM 689 N N . SER A 1 91 ? -1.293 21.003 -23.191 1.00 48.75 91 SER A N 1
ATOM 690 C CA . SER A 1 91 ? -1.991 21.070 -24.488 1.00 48.75 91 SER A CA 1
ATOM 691 C C . SER A 1 91 ? -1.085 21.402 -25.687 1.00 48.75 91 SER A C 1
ATOM 693 O O . SER A 1 91 ? -1.466 21.134 -26.822 1.00 48.75 91 SER A O 1
ATOM 695 N N . SER A 1 92 ? 0.129 21.914 -25.451 1.00 48.62 92 SER A N 1
ATOM 696 C CA . SER A 1 92 ? 1.189 22.097 -26.457 1.00 48.62 92 SER A CA 1
ATOM 697 C C . SER A 1 92 ? 1.927 20.804 -26.852 1.00 48.62 92 SER A C 1
ATOM 699 O O . SER A 1 92 ? 2.638 20.794 -27.849 1.00 48.62 92 SER A O 1
ATOM 701 N N . CYS A 1 93 ? 1.796 19.729 -26.069 1.00 49.84 93 CYS A N 1
ATOM 702 C CA . CYS A 1 93 ? 2.365 18.395 -26.302 1.00 49.84 93 CYS A CA 1
ATOM 703 C C . CYS A 1 93 ? 1.391 17.450 -27.024 1.00 49.84 93 CYS A C 1
ATOM 705 O O . CYS A 1 93 ? 1.723 16.296 -27.266 1.00 49.84 93 CYS A O 1
ATOM 707 N N . ASN A 1 94 ? 0.188 17.909 -27.387 1.00 46.75 94 ASN A N 1
ATOM 708 C CA . ASN A 1 94 ? -0.837 17.096 -28.055 1.00 46.75 94 ASN A CA 1
ATOM 709 C C . ASN A 1 94 ? -0.527 16.800 -29.538 1.00 46.75 94 ASN A C 1
ATOM 711 O O . ASN A 1 94 ? -1.427 16.744 -30.375 1.00 46.75 94 ASN A O 1
ATOM 715 N N . ASN A 1 95 ? 0.735 16.541 -29.875 1.00 52.84 95 ASN A N 1
ATOM 716 C CA . ASN A 1 95 ? 1.051 15.788 -31.076 1.00 52.84 95 ASN A CA 1
ATOM 717 C C . ASN A 1 95 ? 0.936 14.313 -30.704 1.00 52.84 95 ASN A C 1
ATOM 719 O O . ASN A 1 95 ? 1.861 13.752 -30.119 1.00 52.84 95 ASN A O 1
ATOM 723 N N . ARG A 1 96 ? -0.210 13.688 -31.024 1.00 56.91 96 ARG A N 1
ATOM 724 C CA . ARG A 1 96 ? -0.350 12.222 -30.981 1.00 56.91 96 ARG A CA 1
ATOM 725 C C . ARG A 1 96 ? 0.933 11.605 -31.530 1.00 56.91 96 ARG A C 1
ATOM 727 O O . ARG A 1 96 ? 1.336 11.944 -32.646 1.00 56.91 96 ARG A O 1
ATOM 734 N N . LEU A 1 97 ? 1.567 10.739 -30.739 1.00 66.12 97 LEU A N 1
ATOM 735 C CA . LEU A 1 97 ? 2.768 10.029 -31.162 1.00 66.12 97 LEU A CA 1
ATOM 736 C C . LEU A 1 97 ? 2.497 9.411 -32.534 1.00 66.12 97 LEU A C 1
ATOM 738 O O . LEU A 1 97 ? 1.502 8.711 -32.725 1.00 66.12 97 LEU A O 1
ATOM 742 N N . HIS A 1 98 ? 3.352 9.718 -33.508 1.00 71.69 98 HIS A N 1
ATOM 743 C CA . HIS A 1 98 ? 3.191 9.179 -34.849 1.00 71.69 98 HIS A CA 1
ATOM 744 C C . HIS A 1 98 ? 3.199 7.646 -34.776 1.00 71.69 98 HIS A C 1
ATOM 746 O O . HIS A 1 98 ? 4.060 7.069 -34.110 1.00 71.69 98 HIS A O 1
ATOM 752 N N . LEU A 1 99 ? 2.279 6.978 -35.479 1.00 74.44 99 LEU A N 1
ATOM 753 C CA . LEU A 1 99 ? 2.105 5.521 -35.399 1.00 74.44 99 LEU A CA 1
ATOM 754 C C . LEU A 1 99 ? 3.417 4.755 -35.643 1.00 74.44 99 LEU A C 1
ATOM 756 O O . LEU A 1 99 ? 3.700 3.768 -34.972 1.00 74.44 99 LEU A O 1
ATOM 760 N N . ALA A 1 100 ? 4.265 5.244 -36.555 1.00 76.94 100 ALA A N 1
ATOM 761 C CA . ALA A 1 100 ? 5.571 4.632 -36.804 1.00 76.94 100 ALA A CA 1
ATOM 762 C C . ALA A 1 100 ? 6.499 4.694 -35.579 1.00 76.94 100 ALA A C 1
ATOM 764 O O . ALA A 1 100 ? 7.200 3.727 -35.301 1.00 76.94 100 ALA A O 1
ATOM 765 N N . HIS A 1 101 ? 6.485 5.802 -34.831 1.00 81.25 101 HIS A N 1
ATOM 766 C CA . HIS A 1 101 ? 7.256 5.909 -33.598 1.00 81.25 101 HIS A CA 1
ATOM 767 C C . HIS A 1 101 ? 6.721 4.943 -32.539 1.00 81.25 101 HIS A C 1
ATOM 769 O O . HIS A 1 101 ? 7.506 4.238 -31.915 1.00 81.25 101 HIS A O 1
ATOM 775 N N . LEU A 1 102 ? 5.398 4.867 -32.374 1.00 82.75 102 LEU A N 1
ATOM 776 C CA . LEU A 1 102 ? 4.780 3.958 -31.412 1.00 82.75 102 LEU A CA 1
ATOM 777 C C . LEU A 1 102 ? 5.155 2.494 -31.689 1.00 82.75 102 LEU A C 1
ATOM 779 O O . LEU A 1 102 ? 5.555 1.782 -30.772 1.00 82.75 102 LEU A O 1
ATOM 783 N N . ASN A 1 103 ? 5.109 2.077 -32.956 1.00 84.44 103 ASN A N 1
ATOM 784 C CA . ASN A 1 103 ? 5.502 0.729 -33.367 1.00 84.44 103 ASN A CA 1
ATOM 785 C C . ASN A 1 103 ? 6.986 0.451 -33.081 1.00 84.44 103 ASN A C 1
ATOM 787 O O . ASN A 1 103 ? 7.335 -0.628 -32.602 1.00 84.44 103 ASN A O 1
ATOM 791 N N . LEU A 1 104 ? 7.868 1.419 -33.354 1.00 87.25 104 LEU A N 1
ATOM 792 C CA . LEU A 1 104 ? 9.298 1.291 -33.057 1.00 87.25 104 LEU A CA 1
ATOM 793 C C . LEU A 1 104 ? 9.562 1.239 -31.550 1.00 87.25 104 LEU A C 1
ATOM 795 O O . LEU A 1 104 ? 10.366 0.425 -31.106 1.00 87.25 104 LEU A O 1
ATOM 799 N N . TYR A 1 105 ? 8.852 2.047 -30.763 1.00 88.00 105 TYR A N 1
ATOM 800 C CA . TYR A 1 105 ? 8.942 2.038 -29.307 1.00 88.00 105 TYR A CA 1
ATOM 801 C C . TYR A 1 105 ? 8.477 0.701 -28.722 1.00 88.00 105 TYR A C 1
ATOM 803 O O . TYR A 1 105 ? 9.198 0.093 -27.938 1.00 88.00 105 TYR A O 1
ATOM 811 N N . GLN A 1 106 ? 7.318 0.190 -29.146 1.00 89.81 106 GLN A N 1
ATOM 812 C CA . GLN A 1 106 ? 6.815 -1.111 -28.697 1.00 89.81 106 GLN A CA 1
ATOM 813 C C . GLN A 1 106 ? 7.748 -2.255 -29.086 1.00 89.81 106 GLN A C 1
ATOM 815 O O . GLN A 1 106 ? 7.980 -3.155 -28.284 1.00 89.81 106 GLN A O 1
ATOM 820 N N . ARG A 1 107 ? 8.339 -2.199 -30.284 1.00 90.12 107 ARG A N 1
ATOM 821 C CA . ARG A 1 107 ? 9.358 -3.160 -30.709 1.00 90.12 107 ARG A CA 1
ATOM 822 C C . ARG A 1 107 ? 10.615 -3.088 -29.839 1.00 90.12 107 ARG A C 1
ATOM 824 O O . ARG A 1 107 ? 11.117 -4.137 -29.443 1.00 90.12 107 ARG A O 1
ATOM 831 N N . ALA A 1 108 ? 11.107 -1.885 -29.540 1.00 90.81 108 ALA A N 1
ATOM 832 C CA . ALA A 1 108 ? 12.264 -1.688 -28.668 1.00 90.81 108 ALA A CA 1
ATOM 833 C C . ALA A 1 108 ? 11.988 -2.206 -27.246 1.00 90.81 108 ALA A C 1
ATOM 835 O O . ALA A 1 108 ? 12.838 -2.870 -26.657 1.00 90.81 108 ALA A O 1
ATOM 836 N N . LEU A 1 109 ? 10.779 -1.975 -26.720 1.00 93.31 109 LEU A N 1
ATOM 837 C CA . LEU A 1 109 ? 10.351 -2.530 -25.437 1.00 93.31 109 LEU A CA 1
ATOM 838 C C . LEU A 1 109 ? 10.284 -4.058 -25.467 1.00 93.31 109 LEU A C 1
ATOM 840 O O . LEU A 1 109 ? 10.881 -4.689 -24.605 1.00 93.31 109 LEU A O 1
ATOM 844 N N . HIS A 1 110 ? 9.609 -4.653 -26.453 1.00 94.19 110 HIS A N 1
ATOM 845 C CA . HIS A 1 110 ? 9.502 -6.108 -26.580 1.00 94.19 110 HIS A CA 1
ATOM 846 C C . HIS A 1 110 ? 10.889 -6.767 -26.615 1.00 94.19 110 HIS A C 1
ATOM 848 O O . HIS A 1 110 ? 11.175 -7.662 -25.821 1.00 94.19 110 HIS A O 1
ATOM 854 N N . HIS A 1 111 ? 11.792 -6.275 -27.471 1.00 92.62 111 HIS A N 1
ATOM 855 C CA . HIS A 1 111 ? 13.161 -6.790 -27.558 1.00 92.62 111 HIS A CA 1
ATOM 856 C C . HIS A 1 111 ? 13.965 -6.577 -26.273 1.00 92.62 111 HIS A C 1
ATOM 858 O O . HIS A 1 111 ? 14.693 -7.472 -25.855 1.00 92.62 111 HIS A O 1
ATOM 864 N N . GLY A 1 112 ? 13.850 -5.409 -25.639 1.00 93.00 112 GLY A N 1
ATOM 865 C CA . GLY A 1 112 ? 14.607 -5.108 -24.429 1.00 93.00 112 GLY A CA 1
ATOM 866 C C . GLY A 1 112 ? 14.108 -5.854 -23.189 1.00 93.00 112 GLY A C 1
ATOM 867 O O . GLY A 1 112 ? 14.923 -6.251 -22.363 1.00 93.00 112 GLY A O 1
ATOM 868 N N . LEU A 1 113 ? 12.795 -6.075 -23.056 1.00 95.81 113 LEU A N 1
ATOM 869 C CA . LEU A 1 113 ? 12.180 -6.782 -21.923 1.00 95.81 113 LEU A CA 1
ATOM 870 C C . LEU A 1 113 ? 12.379 -8.303 -21.996 1.00 95.81 113 LEU A C 1
ATOM 872 O O . LEU A 1 113 ? 12.457 -8.953 -20.956 1.00 95.81 113 LEU A O 1
ATOM 876 N N . THR A 1 114 ? 12.453 -8.859 -23.210 1.00 94.69 114 THR A N 1
ATOM 877 C CA . THR A 1 114 ? 12.666 -10.300 -23.462 1.00 94.69 114 THR A CA 1
ATOM 878 C C . THR A 1 114 ? 14.129 -10.656 -23.745 1.00 94.69 114 THR A C 1
ATOM 880 O O . THR A 1 114 ? 14.457 -11.826 -23.943 1.00 94.69 114 THR A O 1
ATOM 883 N N . GLY A 1 115 ? 15.011 -9.656 -23.788 1.00 90.56 115 GLY A N 1
ATOM 884 C CA . GLY A 1 115 ? 16.427 -9.823 -24.090 1.00 90.56 115 GLY A CA 1
ATOM 885 C C . GLY A 1 115 ? 17.253 -10.367 -22.920 1.00 90.56 115 GLY A C 1
ATOM 886 O O . GLY A 1 115 ? 16.825 -10.397 -21.769 1.00 90.56 115 GLY A O 1
ATOM 887 N N . GLU A 1 116 ? 18.492 -10.762 -23.223 1.00 89.56 116 GLU A N 1
ATOM 888 C CA . GLU A 1 116 ? 19.431 -11.319 -22.236 1.00 89.56 116 GLU A CA 1
ATOM 889 C C . GLU A 1 116 ? 20.179 -10.241 -21.425 1.00 89.56 116 GLU A C 1
ATOM 891 O O . GLU A 1 116 ? 20.678 -10.519 -20.331 1.00 89.56 116 GLU A O 1
ATOM 896 N N . ASP A 1 117 ? 20.280 -9.001 -21.930 1.00 90.94 117 ASP A N 1
ATOM 897 C CA . ASP A 1 117 ? 20.997 -7.928 -21.230 1.00 90.94 117 ASP A CA 1
ATOM 898 C C . ASP A 1 117 ? 20.174 -7.403 -20.053 1.00 90.94 117 ASP A C 1
ATOM 900 O O . ASP A 1 117 ? 19.303 -6.539 -20.180 1.00 90.94 117 ASP A O 1
ATOM 904 N N . ARG A 1 118 ? 20.533 -7.885 -18.864 1.00 91.38 118 ARG A N 1
ATOM 905 C CA . ARG A 1 118 ? 19.892 -7.502 -17.611 1.00 91.38 118 ARG A CA 1
ATOM 906 C C . ARG A 1 118 ? 19.827 -5.990 -17.383 1.00 91.38 118 ARG A C 1
ATOM 908 O O . ARG A 1 118 ? 18.833 -5.498 -16.864 1.00 91.38 118 ARG A O 1
ATOM 915 N N . SER A 1 119 ? 20.853 -5.245 -17.792 1.00 92.56 119 SER A N 1
ATOM 916 C CA . SER A 1 119 ? 20.875 -3.792 -17.586 1.00 92.56 119 SER A CA 1
ATOM 917 C C . SER A 1 119 ? 19.824 -3.060 -18.424 1.00 92.56 119 SER A C 1
ATOM 919 O O . SER A 1 119 ? 19.290 -2.044 -17.985 1.00 92.56 119 SER A O 1
ATOM 921 N N . VAL A 1 120 ? 19.488 -3.599 -19.600 1.00 94.06 120 VAL A N 1
ATOM 922 C CA . VAL A 1 120 ? 18.404 -3.093 -20.450 1.00 94.06 120 VAL A CA 1
ATOM 923 C C . VAL A 1 120 ? 17.057 -3.379 -19.793 1.00 94.06 120 VAL A C 1
ATOM 925 O O . VAL A 1 120 ? 16.247 -2.463 -19.661 1.00 94.06 120 VAL A O 1
ATOM 928 N N . VAL A 1 121 ? 16.851 -4.611 -19.309 1.00 95.06 121 VAL A N 1
ATOM 929 C CA . VAL A 1 121 ? 15.641 -5.000 -18.565 1.00 95.06 121 VAL A CA 1
ATOM 930 C C . VAL A 1 121 ? 15.432 -4.087 -17.358 1.00 95.06 121 VAL A C 1
ATOM 932 O O . VAL A 1 121 ? 14.335 -3.562 -17.176 1.00 95.06 121 VAL A O 1
ATOM 935 N N . ASP A 1 122 ? 16.481 -3.837 -16.572 1.00 95.19 122 ASP A N 1
ATOM 936 C CA . ASP A 1 122 ? 16.395 -2.987 -15.384 1.00 95.19 122 ASP A CA 1
ATOM 937 C C . ASP A 1 122 ? 16.004 -1.539 -15.747 1.00 95.19 122 ASP A C 1
ATOM 939 O O . ASP A 1 122 ? 15.110 -0.959 -15.133 1.00 95.19 122 ASP A O 1
ATOM 943 N N . VAL A 1 123 ? 16.595 -0.962 -16.799 1.00 95.06 123 VAL A N 1
ATOM 944 C CA . VAL A 1 123 ? 16.217 0.378 -17.288 1.00 95.06 123 VAL A CA 1
ATOM 945 C C . VAL A 1 123 ? 14.758 0.418 -17.749 1.00 95.06 123 VAL A C 1
ATOM 947 O O . VAL A 1 123 ? 14.036 1.364 -17.434 1.00 95.06 123 VAL A O 1
ATOM 950 N N . LEU A 1 124 ? 14.291 -0.594 -18.480 1.00 95.75 124 LEU A N 1
ATOM 951 C CA . LEU A 1 124 ? 12.911 -0.624 -18.967 1.00 95.75 124 LEU A CA 1
ATOM 952 C C . LEU A 1 124 ? 11.898 -0.826 -17.841 1.00 95.75 124 LEU A C 1
ATOM 954 O O . LEU A 1 124 ? 10.860 -0.166 -17.824 1.00 95.75 124 LEU A O 1
ATOM 958 N N . VAL A 1 125 ? 12.191 -1.689 -16.873 1.00 96.44 125 VAL A N 1
ATOM 959 C CA . VAL A 1 125 ? 11.312 -1.883 -15.716 1.00 96.44 125 VAL A CA 1
ATOM 960 C C . VAL A 1 125 ? 11.278 -0.628 -14.839 1.00 96.44 125 VAL A C 1
ATOM 962 O O . VAL A 1 125 ? 10.197 -0.242 -14.403 1.00 96.44 125 VAL A O 1
ATOM 965 N N . GLU A 1 126 ? 12.407 0.057 -14.638 1.00 95.12 126 GLU A N 1
ATOM 966 C CA . GLU A 1 126 ? 12.461 1.296 -13.848 1.00 95.12 126 GLU A CA 1
ATOM 967 C C . GLU A 1 126 ? 11.714 2.452 -14.520 1.00 95.12 126 GLU A C 1
ATOM 969 O O . GLU A 1 126 ? 10.924 3.146 -13.882 1.00 95.12 126 GLU A O 1
ATOM 974 N N . TYR A 1 127 ? 11.962 2.678 -15.814 1.00 92.88 127 TYR A N 1
ATOM 975 C CA . TYR A 1 127 ? 11.535 3.907 -16.483 1.00 92.88 127 TYR A CA 1
ATOM 976 C C . TYR A 1 127 ? 10.338 3.724 -17.410 1.00 92.88 127 TYR A C 1
ATOM 978 O O . TYR A 1 127 ? 9.599 4.685 -17.592 1.00 92.88 127 TYR A O 1
ATOM 986 N N . ALA A 1 128 ? 10.100 2.540 -17.986 1.00 93.06 128 ALA A N 1
ATOM 987 C CA . ALA A 1 128 ? 8.952 2.297 -18.867 1.00 93.06 128 ALA A CA 1
ATOM 988 C C . ALA A 1 128 ? 7.713 1.813 -18.093 1.00 93.06 128 ALA A C 1
ATOM 990 O O . ALA A 1 128 ? 6.610 2.302 -18.335 1.00 93.06 128 ALA A O 1
ATOM 991 N N . ALA A 1 129 ? 7.881 0.889 -17.145 1.00 92.12 129 ALA A N 1
ATOM 992 C CA . ALA A 1 129 ? 6.758 0.212 -16.493 1.00 92.12 129 ALA A CA 1
ATOM 993 C C . ALA A 1 129 ? 5.825 1.132 -15.665 1.00 92.12 129 ALA A C 1
ATOM 995 O O . ALA A 1 129 ? 4.607 1.015 -15.832 1.00 92.12 129 ALA A O 1
ATOM 996 N N . PRO A 1 130 ? 6.309 2.086 -14.834 1.00 86.25 130 PRO A N 1
ATOM 997 C CA . PRO A 1 130 ? 5.454 2.815 -13.883 1.00 86.25 130 PRO A CA 1
ATOM 998 C C . PRO A 1 130 ? 4.284 3.593 -14.496 1.00 86.25 130 PRO A C 1
ATOM 1000 O O . PRO A 1 130 ? 3.268 3.798 -13.835 1.00 86.25 130 PRO A O 1
ATOM 1003 N N . ARG A 1 131 ? 4.411 4.044 -15.751 1.00 85.25 131 ARG A N 1
ATOM 1004 C CA . ARG A 1 131 ? 3.351 4.784 -16.457 1.00 85.25 131 ARG A CA 1
ATOM 1005 C C . ARG A 1 131 ? 2.787 4.043 -17.662 1.00 85.25 131 ARG A C 1
ATOM 1007 O O . ARG A 1 131 ? 1.854 4.540 -18.278 1.00 85.25 131 ARG A O 1
ATOM 1014 N N . TYR A 1 132 ? 3.308 2.866 -18.003 1.00 89.81 132 TYR A N 1
ATOM 1015 C CA . TYR A 1 132 ? 2.918 2.162 -19.225 1.00 89.81 132 TYR A CA 1
ATOM 1016 C C . TYR A 1 132 ? 1.400 1.934 -19.314 1.00 89.81 132 TYR A C 1
ATOM 1018 O O . TYR A 1 132 ? 0.776 2.278 -20.317 1.00 89.81 132 TYR A O 1
ATOM 1026 N N . LEU A 1 133 ? 0.797 1.435 -18.229 1.00 90.25 133 LEU A N 1
ATOM 1027 C CA . LEU A 1 133 ? -0.640 1.151 -18.172 1.00 90.25 133 LEU A CA 1
ATOM 1028 C C . LEU A 1 133 ? -1.500 2.418 -18.099 1.00 90.25 133 LEU A C 1
ATOM 1030 O O . LEU A 1 133 ? -2.561 2.464 -18.711 1.00 90.25 133 LEU A O 1
ATOM 1034 N N . SER A 1 134 ? -1.049 3.458 -17.390 1.00 85.50 134 SER A N 1
ATOM 1035 C CA . SER A 1 134 ? -1.818 4.704 -17.249 1.00 85.50 134 SER A CA 1
ATOM 1036 C C . SER A 1 134 ? -1.826 5.550 -18.520 1.00 85.50 134 SER A C 1
ATOM 1038 O O . SER A 1 134 ? -2.755 6.323 -18.737 1.00 85.50 134 SER A O 1
ATOM 1040 N N . LEU A 1 135 ? -0.814 5.395 -19.376 1.00 81.69 135 LEU A N 1
ATOM 1041 C CA . LEU A 1 135 ? -0.770 6.038 -20.686 1.00 81.69 135 LEU A CA 1
ATOM 1042 C C . LEU A 1 135 ? -1.739 5.414 -21.685 1.00 81.69 135 LEU A C 1
ATOM 1044 O O . LEU A 1 135 ? -2.145 6.111 -22.611 1.00 81.69 135 LEU A O 1
ATOM 1048 N N . ALA A 1 136 ? -2.069 4.128 -21.508 1.00 82.50 136 ALA A N 1
ATOM 1049 C CA . ALA A 1 136 ? -2.943 3.355 -22.389 1.00 82.50 136 ALA A CA 1
ATOM 1050 C C . ALA A 1 136 ? -2.625 3.576 -23.883 1.00 82.50 136 ALA A C 1
ATOM 1052 O O . ALA A 1 136 ? -3.522 3.809 -24.691 1.00 82.50 136 ALA A O 1
ATOM 1053 N N . LEU A 1 137 ? -1.331 3.544 -24.236 1.00 84.12 137 LEU A N 1
ATOM 1054 C CA . LEU A 1 137 ? -0.871 3.713 -25.618 1.00 84.12 137 LEU A CA 1
ATOM 1055 C C . LEU A 1 137 ? -1.548 2.687 -26.539 1.00 84.12 137 LEU A C 1
ATOM 1057 O O . LEU A 1 137 ? -1.787 1.555 -26.121 1.00 84.12 137 LEU A O 1
ATOM 1061 N N . ASP A 1 138 ? -1.810 3.040 -27.798 1.00 83.56 138 ASP A N 1
ATOM 1062 C CA . ASP A 1 138 ? -2.473 2.119 -28.730 1.00 83.56 138 ASP A CA 1
ATOM 1063 C C . ASP A 1 138 ? -1.703 0.789 -28.824 1.00 83.56 138 ASP A C 1
ATOM 1065 O O . ASP A 1 138 ? -0.516 0.770 -29.136 1.00 83.56 138 ASP A O 1
ATOM 1069 N N . GLY A 1 139 ? -2.358 -0.336 -28.524 1.00 84.88 139 GLY A N 1
ATOM 1070 C CA . GLY A 1 139 ? -1.715 -1.657 -28.496 1.00 84.88 139 GLY A CA 1
ATOM 1071 C C . GLY A 1 139 ? -0.980 -2.013 -27.196 1.00 84.88 139 GLY A C 1
ATOM 1072 O O . GLY A 1 139 ? -0.235 -2.988 -27.183 1.00 84.88 139 GLY A O 1
ATOM 1073 N N . TYR A 1 140 ? -1.194 -1.289 -26.089 1.00 88.50 140 TYR A N 1
ATOM 1074 C CA . TYR A 1 140 ? -0.526 -1.567 -24.806 1.00 88.50 140 TYR A CA 1
ATOM 1075 C C . TYR A 1 140 ? -0.737 -2.994 -24.263 1.00 88.50 140 TYR A C 1
ATOM 1077 O O . TYR A 1 140 ? 0.107 -3.505 -23.528 1.00 88.50 140 TYR A O 1
ATOM 1085 N N . SER A 1 141 ? -1.833 -3.667 -24.635 1.00 92.44 141 SER A N 1
ATOM 1086 C CA . SER A 1 141 ? -2.080 -5.062 -24.245 1.00 92.44 141 SER A CA 1
ATOM 1087 C C . SER A 1 141 ? -1.000 -6.019 -24.761 1.00 92.44 141 SER A C 1
ATOM 1089 O O . SER A 1 141 ? -0.735 -7.036 -24.125 1.00 92.44 141 SER A O 1
ATOM 1091 N N . LEU A 1 142 ? -0.339 -5.680 -25.877 1.00 93.94 142 LEU A N 1
ATOM 1092 C CA . LEU A 1 142 ? 0.663 -6.530 -26.517 1.00 93.94 142 LEU A CA 1
ATOM 1093 C C . LEU A 1 142 ? 1.854 -6.825 -25.601 1.00 93.94 142 LEU A C 1
ATOM 1095 O O . LEU A 1 142 ? 2.358 -7.938 -25.635 1.00 93.94 142 LEU A O 1
ATOM 1099 N N . LEU A 1 143 ? 2.286 -5.881 -24.761 1.00 94.81 143 LEU A N 1
ATOM 1100 C CA . LEU A 1 143 ? 3.495 -6.046 -23.939 1.00 94.81 143 LEU A CA 1
ATOM 1101 C C . LEU A 1 143 ? 3.209 -6.479 -22.496 1.00 94.81 143 LEU A C 1
ATOM 1103 O O . LEU A 1 143 ? 4.125 -6.514 -21.678 1.00 94.81 143 LEU A O 1
ATOM 1107 N N . LEU A 1 144 ? 1.958 -6.801 -22.143 1.00 95.69 144 LEU A N 1
ATOM 1108 C CA . LEU A 1 144 ? 1.618 -7.163 -20.762 1.00 95.69 144 LEU A CA 1
ATOM 1109 C C . LEU A 1 144 ? 2.419 -8.377 -20.276 1.00 95.69 144 LEU A C 1
ATOM 1111 O O . LEU A 1 144 ? 2.976 -8.337 -19.179 1.00 95.69 144 LEU A O 1
ATOM 1115 N N . LEU A 1 145 ? 2.533 -9.422 -21.101 1.00 96.12 145 LEU A N 1
ATOM 1116 C CA . LEU A 1 145 ? 3.329 -10.605 -20.765 1.00 96.12 145 LEU A CA 1
ATOM 1117 C C . LEU A 1 145 ? 4.829 -10.303 -20.708 1.00 96.12 145 LEU A C 1
ATOM 1119 O O . LEU A 1 145 ? 5.498 -10.815 -19.814 1.00 96.12 145 LEU A O 1
ATOM 1123 N N . ASP A 1 146 ? 5.342 -9.438 -21.585 1.00 96.75 146 ASP A N 1
ATOM 1124 C CA . ASP A 1 146 ? 6.752 -9.028 -21.575 1.00 96.75 146 ASP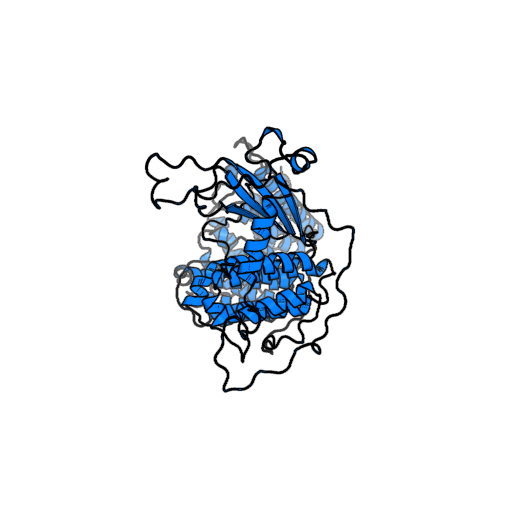 A CA 1
ATOM 1125 C C . ASP A 1 146 ? 7.114 -8.306 -20.276 1.00 96.75 146 ASP A C 1
ATOM 1127 O O . ASP A 1 146 ? 8.114 -8.627 -19.635 1.00 96.75 146 ASP A O 1
ATOM 1131 N N . PHE A 1 147 ? 6.273 -7.369 -19.829 1.00 97.12 147 PHE A N 1
ATOM 1132 C CA . PHE A 1 147 ? 6.497 -6.671 -18.566 1.00 97.12 147 PHE A CA 1
ATOM 1133 C C . PHE A 1 147 ? 6.333 -7.585 -17.350 1.00 97.12 147 PHE A C 1
ATOM 1135 O O . PHE A 1 147 ? 7.087 -7.442 -16.385 1.00 97.12 147 PHE A O 1
ATOM 1142 N N . VAL A 1 148 ? 5.385 -8.529 -17.365 1.00 97.44 148 VAL A N 1
ATOM 1143 C CA . VAL A 1 148 ? 5.241 -9.525 -16.288 1.00 97.44 148 VAL A CA 1
ATOM 1144 C C . VAL A 1 148 ? 6.461 -10.446 -16.240 1.00 97.44 148 VAL A C 1
ATOM 1146 O O . VAL A 1 148 ? 6.992 -10.698 -15.154 1.00 97.44 148 VAL A O 1
ATOM 1149 N N . HIS A 1 149 ? 6.951 -10.890 -17.400 1.00 96.81 149 HIS A N 1
ATOM 1150 C CA . HIS A 1 149 ? 8.176 -11.672 -17.520 1.00 96.81 149 HIS A CA 1
ATOM 1151 C C . HIS A 1 149 ? 9.368 -10.895 -16.954 1.00 96.81 149 HIS A C 1
ATOM 1153 O O . HIS A 1 149 ? 9.959 -11.329 -15.966 1.00 96.81 149 HIS A O 1
ATOM 1159 N N . ALA A 1 150 ? 9.650 -9.705 -17.486 1.00 97.38 150 ALA A N 1
ATOM 1160 C CA . ALA A 1 150 ? 10.741 -8.842 -17.044 1.00 97.38 150 ALA A CA 1
ATOM 1161 C C . ALA A 1 150 ? 10.675 -8.535 -15.539 1.00 97.38 150 ALA A C 1
ATOM 1163 O O . ALA A 1 150 ? 11.669 -8.683 -14.831 1.00 97.38 150 ALA A O 1
ATOM 1164 N N . SER A 1 151 ? 9.491 -8.198 -15.016 1.00 97.69 151 SER A N 1
ATOM 1165 C CA . SER A 1 151 ? 9.276 -7.957 -13.581 1.00 97.69 151 SER A CA 1
ATOM 1166 C C . SER A 1 151 ? 9.595 -9.196 -12.741 1.00 97.69 151 SER A C 1
ATOM 1168 O O . SER A 1 151 ? 10.190 -9.091 -11.670 1.00 97.69 151 SER A O 1
ATOM 1170 N N . THR A 1 152 ? 9.249 -10.387 -13.231 1.00 96.62 152 THR A N 1
ATOM 1171 C CA . THR A 1 152 ? 9.561 -11.655 -12.557 1.00 96.62 152 THR A CA 1
ATOM 1172 C C . THR A 1 152 ? 11.061 -11.933 -12.558 1.00 96.62 152 THR A C 1
ATOM 1174 O O . THR A 1 152 ? 11.606 -12.309 -11.518 1.00 96.62 152 THR A O 1
ATOM 1177 N N . VAL A 1 153 ? 11.751 -11.689 -13.678 1.00 95.56 153 VAL A N 1
ATOM 1178 C CA . VAL A 1 153 ? 13.219 -11.767 -13.739 1.00 95.56 153 VAL A CA 1
ATOM 1179 C C . VAL A 1 153 ? 13.827 -10.760 -12.756 1.00 95.56 153 VAL A C 1
ATOM 1181 O O . VAL A 1 153 ? 14.781 -11.097 -12.052 1.00 95.56 153 VAL A O 1
ATOM 1184 N N . VAL A 1 154 ? 13.277 -9.541 -12.643 1.00 96.00 154 VAL A N 1
ATOM 1185 C CA . VAL A 1 154 ? 13.733 -8.531 -11.671 1.00 96.00 154 VAL A CA 1
ATOM 1186 C C . VAL A 1 154 ? 13.604 -9.021 -10.237 1.00 96.00 154 VAL A C 1
ATOM 1188 O O . VAL A 1 154 ? 14.575 -8.991 -9.490 1.00 96.00 154 VAL A O 1
ATOM 1191 N N . LEU A 1 155 ? 12.442 -9.546 -9.865 1.00 95.56 155 LEU A N 1
ATOM 1192 C CA . LEU A 1 155 ? 12.172 -9.990 -8.498 1.00 95.56 155 LEU A CA 1
ATOM 1193 C C . LEU A 1 155 ? 12.890 -11.289 -8.111 1.00 95.56 155 LEU A C 1
ATOM 1195 O O . LEU A 1 155 ? 13.035 -11.569 -6.921 1.00 95.56 155 LEU A O 1
ATOM 1199 N N . ASN A 1 156 ? 13.336 -12.083 -9.082 1.00 94.50 156 ASN A N 1
ATOM 1200 C CA . ASN A 1 156 ? 14.095 -13.310 -8.838 1.00 94.50 156 ASN A CA 1
ATOM 1201 C C . ASN A 1 156 ? 15.616 -13.096 -8.856 1.00 94.50 156 ASN A C 1
ATOM 1203 O O . ASN A 1 156 ? 16.355 -14.038 -8.573 1.00 94.50 156 ASN A O 1
ATOM 1207 N N . SER A 1 157 ? 16.104 -11.889 -9.165 1.00 92.44 157 SER A N 1
ATOM 1208 C CA . SER A 1 157 ? 17.539 -11.614 -9.100 1.00 92.44 157 SER A CA 1
ATOM 1209 C C . SER A 1 157 ? 18.045 -11.649 -7.663 1.00 92.44 157 SER A C 1
ATOM 1211 O O . SER A 1 157 ? 17.390 -11.134 -6.755 1.00 92.44 157 SER A O 1
ATOM 1213 N N . SER A 1 158 ? 19.255 -12.176 -7.481 1.00 89.12 158 SER A N 1
ATOM 1214 C CA . SER A 1 158 ? 20.001 -12.084 -6.222 1.00 89.12 158 SER A CA 1
ATOM 1215 C C . SER A 1 158 ? 20.606 -10.697 -5.983 1.00 89.12 158 SER A C 1
ATOM 1217 O O . SER A 1 158 ? 21.083 -10.425 -4.886 1.00 89.12 158 SER A O 1
ATOM 1219 N N . ASP A 1 159 ? 20.626 -9.832 -7.004 1.00 87.31 159 ASP A N 1
ATOM 1220 C CA . ASP A 1 159 ? 21.098 -8.456 -6.874 1.00 87.31 159 ASP A CA 1
ATOM 1221 C C . ASP A 1 159 ? 20.084 -7.599 -6.099 1.00 87.31 159 ASP A C 1
ATOM 1223 O O . ASP A 1 159 ? 18.936 -7.422 -6.524 1.00 87.31 159 ASP A O 1
ATOM 1227 N N . MET A 1 160 ? 20.548 -7.080 -4.962 1.00 84.44 160 MET A N 1
ATOM 1228 C CA . MET A 1 160 ? 19.832 -6.180 -4.056 1.00 84.44 160 MET A CA 1
ATOM 1229 C C . MET A 1 160 ? 20.456 -4.775 -4.055 1.00 84.44 160 MET A C 1
ATOM 1231 O O . MET A 1 160 ? 20.316 -4.025 -3.090 1.00 84.44 160 MET A O 1
ATOM 1235 N N . GLY A 1 161 ? 21.180 -4.412 -5.117 1.00 82.31 161 GLY A N 1
ATOM 1236 C CA . GLY A 1 161 ? 21.691 -3.064 -5.322 1.00 82.31 161 GLY A CA 1
ATOM 1237 C C . GLY A 1 161 ? 20.574 -2.032 -5.504 1.00 82.31 161 GLY A C 1
ATOM 1238 O O . GLY A 1 161 ? 19.482 -2.335 -5.983 1.00 82.31 161 GLY A O 1
ATOM 1239 N N . ALA A 1 162 ? 20.862 -0.773 -5.163 1.00 74.88 162 ALA A N 1
ATOM 1240 C CA . ALA A 1 162 ? 19.906 0.335 -5.281 1.00 74.88 162 ALA A CA 1
ATOM 1241 C C . ALA A 1 162 ? 19.461 0.629 -6.731 1.00 74.88 162 ALA A C 1
ATOM 1243 O O . ALA A 1 162 ? 18.453 1.297 -6.931 1.00 74.88 162 ALA A O 1
ATOM 1244 N N . SER A 1 163 ? 20.205 0.144 -7.728 1.00 79.69 163 SER A N 1
ATOM 1245 C CA . SER A 1 163 ? 19.880 0.250 -9.156 1.00 79.69 163 SER A CA 1
ATOM 1246 C C . SER A 1 163 ? 18.910 -0.823 -9.658 1.00 79.69 163 SER A C 1
ATOM 1248 O O . SER A 1 163 ? 18.438 -0.713 -10.784 1.00 79.69 163 SER A O 1
ATOM 1250 N N . CYS A 1 164 ? 18.630 -1.864 -8.864 1.00 91.25 164 CYS A N 1
ATOM 1251 C CA . CYS A 1 164 ? 17.707 -2.930 -9.243 1.00 91.25 164 CYS A CA 1
ATOM 1252 C C . CYS A 1 164 ? 16.252 -2.459 -9.028 1.00 91.25 164 CYS A C 1
ATOM 1254 O O . CYS A 1 164 ? 15.870 -2.155 -7.890 1.00 91.25 164 CYS A O 1
ATOM 1256 N N . PRO A 1 165 ? 15.402 -2.415 -10.071 1.00 94.88 165 PRO A N 1
ATOM 1257 C CA . PRO A 1 165 ? 14.110 -1.719 -10.055 1.00 94.88 165 PRO A CA 1
ATOM 1258 C C . PRO A 1 165 ? 12.980 -2.559 -9.446 1.00 94.88 165 PRO A C 1
ATOM 1260 O O . PRO A 1 165 ? 11.882 -2.692 -9.992 1.00 94.88 165 PRO A O 1
ATOM 1263 N N . ARG A 1 166 ? 13.239 -3.166 -8.284 1.00 95.25 166 ARG A N 1
ATOM 1264 C CA . ARG A 1 166 ? 12.314 -4.107 -7.629 1.00 95.25 166 ARG A CA 1
ATOM 1265 C C . ARG A 1 166 ? 10.986 -3.438 -7.279 1.00 95.25 166 ARG A C 1
ATOM 1267 O O . ARG A 1 166 ? 9.926 -4.017 -7.491 1.00 95.25 166 ARG A O 1
ATOM 1274 N N . THR A 1 167 ? 11.025 -2.200 -6.787 1.00 95.19 167 THR A N 1
ATOM 1275 C CA . THR A 1 167 ? 9.813 -1.441 -6.444 1.00 95.19 167 THR A CA 1
ATOM 1276 C C . THR A 1 167 ? 8.978 -1.115 -7.683 1.00 95.19 167 THR A C 1
ATOM 1278 O O . THR A 1 167 ? 7.755 -1.254 -7.641 1.00 95.19 167 THR A O 1
ATOM 1281 N N . ALA A 1 168 ? 9.616 -0.729 -8.794 1.00 95.62 168 ALA A N 1
ATOM 1282 C CA . ALA A 1 168 ? 8.928 -0.452 -10.053 1.00 95.62 168 ALA A CA 1
ATOM 1283 C C . ALA A 1 168 ? 8.268 -1.720 -10.621 1.00 95.62 168 ALA A C 1
ATOM 1285 O O . ALA A 1 168 ? 7.093 -1.675 -10.988 1.00 95.62 168 ALA A O 1
ATOM 1286 N N . ALA A 1 169 ? 8.966 -2.864 -10.573 1.00 97.44 169 ALA A N 1
ATOM 1287 C CA . ALA A 1 169 ? 8.426 -4.170 -10.962 1.00 97.44 169 ALA A CA 1
ATOM 1288 C C . ALA A 1 169 ? 7.131 -4.507 -10.202 1.00 97.44 169 ALA A C 1
ATOM 1290 O O . ALA A 1 169 ? 6.098 -4.786 -10.809 1.00 97.44 169 ALA A O 1
ATOM 1291 N N . VAL A 1 170 ? 7.149 -4.424 -8.866 1.00 97.19 170 VAL A N 1
ATOM 1292 C CA . VAL A 1 170 ? 5.959 -4.717 -8.044 1.00 97.19 170 VAL A CA 1
ATOM 1293 C C . VAL A 1 170 ? 4.836 -3.712 -8.296 1.00 97.19 170 VAL A C 1
ATOM 1295 O O . VAL A 1 170 ? 3.671 -4.097 -8.351 1.00 97.19 170 VAL A O 1
ATOM 1298 N N . THR A 1 171 ? 5.171 -2.435 -8.485 1.00 96.12 171 THR A N 1
ATOM 1299 C CA . THR A 1 171 ? 4.179 -1.383 -8.755 1.00 96.12 171 THR A CA 1
ATOM 1300 C C . THR A 1 171 ? 3.462 -1.621 -10.086 1.00 96.12 171 THR A C 1
ATOM 1302 O O . THR A 1 171 ? 2.239 -1.480 -10.155 1.00 96.12 171 THR A O 1
ATOM 1305 N N . PHE A 1 172 ? 4.189 -2.038 -11.129 1.00 97.25 172 PHE A N 1
ATOM 1306 C CA . PHE A 1 172 ? 3.593 -2.435 -12.406 1.00 97.25 172 PHE A CA 1
ATOM 1307 C C . PHE A 1 172 ? 2.662 -3.641 -12.243 1.00 97.25 172 PHE A C 1
ATOM 1309 O O . PHE A 1 172 ? 1.507 -3.583 -12.665 1.00 97.25 172 PHE A O 1
ATOM 1316 N N . LEU A 1 173 ? 3.135 -4.703 -11.579 1.00 97.94 173 LEU A N 1
ATOM 1317 C CA . LEU A 1 173 ? 2.341 -5.906 -11.309 1.00 97.94 173 LEU A CA 1
ATOM 1318 C C . LEU A 1 173 ? 1.055 -5.575 -10.535 1.00 97.94 173 LEU A C 1
ATOM 1320 O O . LEU A 1 173 ? -0.025 -6.025 -10.906 1.00 97.94 173 LEU A O 1
ATOM 1324 N N . GLY A 1 174 ? 1.146 -4.736 -9.501 1.00 96.50 174 GLY A N 1
ATOM 1325 C CA . GLY A 1 174 ? -0.016 -4.271 -8.745 1.00 96.50 174 GLY A CA 1
ATOM 1326 C C . GLY A 1 174 ? -0.989 -3.447 -9.586 1.00 96.50 174 GLY A C 1
ATOM 1327 O O . GLY A 1 174 ? -2.198 -3.642 -9.494 1.00 96.50 174 GLY A O 1
ATOM 1328 N N . SER A 1 175 ? -0.474 -2.576 -10.456 1.00 95.19 175 SER A N 1
ATOM 1329 C CA . SER A 1 175 ? -1.305 -1.780 -11.368 1.00 95.19 175 SER A CA 1
ATOM 1330 C C . SER A 1 175 ? -2.046 -2.667 -12.374 1.00 95.19 175 SER A C 1
ATOM 1332 O O . SER A 1 175 ? -3.224 -2.434 -12.634 1.00 95.19 175 SER A O 1
ATOM 1334 N N . LEU A 1 176 ? -1.409 -3.729 -12.883 1.00 95.88 176 LEU A N 1
ATOM 1335 C CA . LEU A 1 176 ? -2.032 -4.691 -13.800 1.00 95.88 176 LEU A CA 1
ATOM 1336 C C . LEU A 1 176 ? -3.276 -5.354 -13.190 1.00 95.88 176 LEU A C 1
ATOM 1338 O O . LEU A 1 176 ? -4.280 -5.517 -13.883 1.00 95.88 176 LEU A O 1
ATOM 1342 N N . LEU A 1 177 ? -3.259 -5.662 -11.887 1.00 94.62 177 LEU A N 1
ATOM 1343 C CA . LEU A 1 177 ? -4.409 -6.259 -11.192 1.00 94.62 177 LEU A CA 1
ATOM 1344 C C . LEU A 1 177 ? -5.662 -5.369 -11.213 1.00 94.62 177 LEU A C 1
ATOM 1346 O O . LEU A 1 177 ? -6.767 -5.891 -11.090 1.00 94.62 177 LEU A O 1
ATOM 1350 N N . SER A 1 178 ? -5.502 -4.052 -11.386 1.00 92.06 178 SER A N 1
ATOM 1351 C CA . SER A 1 178 ? -6.613 -3.090 -11.458 1.00 92.06 178 SER A CA 1
ATOM 1352 C C . SER A 1 178 ? -7.237 -2.938 -12.850 1.00 92.06 178 SER A C 1
ATOM 1354 O O . SER A 1 178 ? -8.260 -2.268 -12.981 1.00 92.06 178 SER A O 1
ATOM 1356 N N . LEU A 1 179 ? -6.651 -3.550 -13.888 1.00 91.94 179 LEU A N 1
ATOM 1357 C CA . LEU A 1 179 ? -7.219 -3.517 -15.238 1.00 91.94 179 LEU A CA 1
ATOM 1358 C C . LEU A 1 179 ? -8.561 -4.272 -15.281 1.00 91.94 179 LEU A C 1
ATOM 1360 O O . LEU A 1 179 ? -8.813 -5.095 -14.407 1.00 91.94 179 LEU A O 1
ATOM 1364 N N . PRO A 1 180 ? -9.427 -4.051 -16.282 1.00 90.69 180 PRO A N 1
ATOM 1365 C CA . PRO A 1 180 ? -10.627 -4.870 -16.493 1.00 90.69 180 PRO A CA 1
ATOM 1366 C C . PRO A 1 180 ? -10.283 -6.329 -16.834 1.00 90.69 180 PRO A C 1
ATOM 1368 O O . PRO A 1 180 ? -9.189 -6.612 -17.330 1.00 90.69 180 PRO A O 1
ATOM 1371 N N . ASP A 1 181 ? -11.169 -7.280 -16.532 1.00 88.06 181 ASP A N 1
ATOM 1372 C CA . ASP A 1 181 ? -10.937 -8.710 -16.817 1.00 88.06 181 ASP A CA 1
ATOM 1373 C C . ASP A 1 181 ? -11.004 -9.014 -18.319 1.00 88.06 181 ASP A C 1
ATOM 1375 O O . ASP A 1 181 ? -10.258 -9.854 -18.820 1.00 88.06 181 ASP A O 1
ATOM 1379 N N . GLU A 1 182 ? -11.808 -8.265 -19.074 1.00 88.94 182 GLU A N 1
ATOM 1380 C CA . GLU A 1 182 ? -11.969 -8.429 -20.522 1.00 88.94 182 GLU A CA 1
ATOM 1381 C C . GLU A 1 182 ? -10.652 -8.219 -21.275 1.00 88.94 182 GLU A C 1
ATOM 1383 O O . GLU A 1 182 ? -10.417 -8.834 -22.316 1.00 88.94 182 GLU A O 1
ATOM 1388 N N . LEU A 1 183 ? -9.761 -7.388 -20.726 1.00 89.00 183 LEU A N 1
ATOM 1389 C CA . LEU A 1 183 ? -8.453 -7.118 -21.312 1.00 89.00 183 LEU A CA 1
ATOM 1390 C C . LEU A 1 183 ? -7.537 -8.351 -21.286 1.00 89.00 183 LEU A C 1
ATOM 1392 O O . LEU A 1 183 ? -6.629 -8.450 -22.107 1.00 89.00 183 LEU A O 1
ATOM 1396 N N . MET A 1 184 ? -7.772 -9.317 -20.393 1.00 91.94 184 MET A N 1
ATOM 1397 C CA . MET A 1 184 ? -6.978 -10.554 -20.337 1.00 91.94 184 MET A CA 1
ATOM 1398 C C . MET A 1 184 ? -7.246 -11.469 -21.547 1.00 91.94 184 MET A C 1
ATOM 1400 O O . MET A 1 184 ? -6.419 -12.311 -21.909 1.00 91.94 184 MET A O 1
ATOM 1404 N N . ASN A 1 185 ? -8.361 -11.230 -22.245 1.00 91.25 185 ASN A N 1
ATOM 1405 C CA . ASN A 1 185 ? -8.703 -11.893 -23.501 1.00 91.25 185 ASN A CA 1
ATOM 1406 C C . ASN A 1 185 ? -8.090 -11.213 -24.740 1.00 91.25 185 ASN A C 1
ATOM 1408 O O . ASN A 1 185 ? -8.179 -11.749 -25.844 1.00 91.25 185 ASN A O 1
ATOM 1412 N N . ALA A 1 186 ? -7.468 -10.039 -24.582 1.00 92.38 186 ALA A N 1
ATOM 1413 C CA . ALA A 1 186 ? -6.809 -9.334 -25.675 1.00 92.38 186 ALA A CA 1
ATOM 1414 C C . ALA A 1 186 ? -5.540 -10.078 -26.144 1.00 92.38 186 ALA A C 1
ATOM 1416 O O . ALA A 1 186 ? -4.927 -10.808 -25.360 1.00 92.38 186 ALA A O 1
ATOM 1417 N N . PRO A 1 187 ? -5.107 -9.887 -27.406 1.00 93.69 187 PRO A N 1
ATOM 1418 C CA . PRO A 1 187 ? -3.846 -10.443 -27.879 1.00 93.69 187 PRO A CA 1
ATOM 1419 C C . PRO A 1 187 ? -2.660 -9.805 -27.142 1.00 93.69 187 PRO A C 1
ATOM 1421 O O . PRO A 1 187 ? -2.548 -8.577 -27.056 1.00 93.69 187 PRO A O 1
ATOM 1424 N N . MET A 1 188 ? -1.767 -10.657 -26.645 1.00 95.06 188 MET A N 1
ATOM 1425 C CA . MET A 1 188 ? -0.516 -10.315 -25.967 1.00 95.06 188 MET A CA 1
ATOM 1426 C C . MET A 1 188 ? 0.641 -11.017 -26.674 1.00 95.06 188 MET A C 1
ATOM 1428 O O . MET A 1 188 ? 0.494 -12.171 -27.069 1.00 95.06 188 MET A O 1
ATOM 1432 N N . LEU A 1 189 ? 1.784 -10.362 -26.847 1.00 95.50 189 LEU A N 1
ATOM 1433 C CA . LEU A 1 189 ? 2.980 -11.006 -27.380 1.00 95.50 189 LEU A CA 1
ATOM 1434 C C . LEU A 1 189 ? 3.490 -12.052 -26.394 1.00 95.50 189 LEU A C 1
ATOM 1436 O O . LEU A 1 189 ? 3.485 -11.850 -25.181 1.00 95.50 189 LEU A O 1
ATOM 1440 N N . GLN A 1 190 ? 3.927 -13.186 -26.925 1.00 94.06 190 GLN A N 1
ATOM 1441 C CA . GLN A 1 190 ? 4.677 -14.145 -26.134 1.00 94.06 190 GLN A CA 1
ATOM 1442 C C . GLN A 1 190 ? 6.064 -13.564 -25.823 1.00 94.06 190 GLN A C 1
ATOM 1444 O O . GLN A 1 190 ? 6.676 -12.994 -26.728 1.00 94.06 190 GLN A O 1
ATOM 1449 N N . PRO A 1 191 ? 6.591 -13.744 -24.597 1.00 92.00 191 PRO A N 1
ATOM 1450 C CA . PRO A 1 191 ? 7.867 -13.172 -24.176 1.00 92.00 191 PRO A CA 1
ATOM 1451 C C . PRO A 1 191 ? 9.061 -13.964 -24.732 1.00 92.00 191 PRO A C 1
ATOM 1453 O O . PRO A 1 191 ? 9.893 -14.480 -23.987 1.00 92.00 191 PRO A O 1
ATOM 1456 N N . TYR A 1 192 ? 9.118 -14.099 -26.057 1.00 89.75 192 TYR A N 1
ATOM 1457 C CA . TYR A 1 192 ? 10.206 -14.726 -26.792 1.00 89.75 192 TYR A CA 1
ATOM 1458 C C . TYR A 1 192 ? 10.956 -13.665 -27.594 1.00 89.75 192 TYR A C 1
ATOM 1460 O O . TYR A 1 192 ? 10.337 -12.971 -28.405 1.00 89.75 192 TYR A O 1
ATOM 1468 N N . PRO A 1 193 ? 12.285 -13.559 -27.437 1.00 80.19 193 PRO A N 1
ATOM 1469 C CA . PRO A 1 193 ? 13.055 -12.587 -28.189 1.00 80.19 193 PRO A CA 1
ATOM 1470 C C . PRO A 1 193 ? 12.905 -12.842 -29.694 1.00 80.19 193 PRO A C 1
ATOM 1472 O O . PRO A 1 193 ? 13.003 -13.976 -30.170 1.00 80.19 193 PRO A O 1
ATOM 1475 N N . HIS A 1 194 ? 12.673 -11.765 -30.445 1.00 81.88 194 HIS A N 1
ATOM 1476 C CA . HIS A 1 194 ? 12.566 -11.755 -31.910 1.00 81.88 194 HIS A CA 1
ATOM 1477 C C . HIS A 1 194 ? 11.385 -12.543 -32.508 1.00 81.88 194 HIS A C 1
ATOM 1479 O O . HIS A 1 194 ? 11.385 -12.809 -33.713 1.00 81.88 194 HIS A O 1
ATOM 1485 N N . GLN A 1 195 ? 10.368 -12.896 -31.714 1.00 88.00 195 GLN A N 1
ATOM 1486 C CA . GLN A 1 195 ? 9.148 -13.544 -32.205 1.00 88.00 195 GLN A CA 1
ATOM 1487 C C . GLN A 1 195 ? 7.911 -12.712 -31.872 1.00 88.00 195 GLN A C 1
ATOM 1489 O O . GLN A 1 195 ? 7.710 -12.309 -30.736 1.00 88.00 195 GLN A O 1
ATOM 1494 N N . TYR A 1 196 ? 7.029 -12.523 -32.856 1.00 89.75 196 TYR A N 1
ATOM 1495 C CA . TYR A 1 196 ? 5.827 -11.691 -32.708 1.00 89.75 196 TYR A CA 1
ATOM 1496 C C . TYR A 1 196 ? 4.533 -12.511 -32.641 1.00 89.75 196 TYR A C 1
ATOM 1498 O O . TYR A 1 196 ? 3.500 -12.123 -33.189 1.00 89.75 196 TYR A O 1
ATOM 1506 N N . ASN A 1 197 ? 4.591 -13.677 -31.998 1.00 92.62 197 ASN A N 1
ATOM 1507 C CA . ASN A 1 197 ? 3.420 -14.529 -31.824 1.00 92.62 197 ASN A CA 1
ATOM 1508 C C . ASN A 1 197 ? 2.533 -13.970 -30.714 1.00 92.62 197 ASN A C 1
ATOM 1510 O O . ASN A 1 197 ? 3.030 -13.616 -29.645 1.00 92.62 197 ASN A O 1
ATOM 1514 N N . THR A 1 198 ? 1.224 -13.916 -30.959 1.00 93.62 198 THR A N 1
ATOM 1515 C CA . THR A 1 198 ? 0.257 -13.436 -29.968 1.00 93.62 198 THR A CA 1
ATOM 1516 C C . THR A 1 198 ? -0.501 -14.583 -29.315 1.00 93.62 198 THR A C 1
ATOM 1518 O O . THR A 1 198 ? -0.769 -15.614 -29.932 1.00 93.62 198 THR A O 1
ATOM 1521 N N . VAL A 1 199 ? -0.844 -14.398 -28.046 1.00 94.94 199 VAL A N 1
ATOM 1522 C CA . VAL A 1 199 ? -1.624 -15.317 -27.222 1.00 94.94 199 VAL A CA 1
ATOM 1523 C C . VAL A 1 199 ? -2.566 -14.510 -26.328 1.00 94.94 199 VAL A C 1
ATOM 1525 O O . VAL A 1 199 ? -2.278 -13.363 -25.996 1.00 94.94 199 VAL A O 1
ATOM 1528 N N . SER A 1 200 ? -3.695 -15.094 -25.940 1.00 93.75 200 SER A N 1
ATOM 1529 C CA . SER A 1 200 ? -4.534 -14.570 -24.858 1.00 93.75 200 SER A CA 1
ATOM 1530 C C . SER A 1 200 ? -4.225 -15.334 -23.570 1.00 93.75 200 SER A C 1
ATOM 1532 O O . SER A 1 200 ? -3.995 -16.543 -23.608 1.00 93.75 200 SER A O 1
ATOM 1534 N N . CYS A 1 201 ? -4.202 -14.633 -22.436 1.00 92.75 201 CYS A N 1
ATOM 1535 C CA . CYS A 1 201 ? -3.869 -15.211 -21.139 1.00 92.75 201 CYS A CA 1
ATOM 1536 C C . CYS A 1 201 ? -4.935 -14.817 -20.101 1.00 92.75 201 CYS A C 1
ATOM 1538 O O . CYS A 1 201 ? -4.736 -13.843 -19.371 1.00 92.75 201 CYS A O 1
ATOM 1540 N N . PRO A 1 202 ? -6.068 -15.544 -20.026 1.00 92.69 202 PRO A N 1
ATOM 1541 C CA . PRO A 1 202 ? -7.147 -15.227 -19.085 1.00 92.69 202 PRO A CA 1
ATOM 1542 C C . PRO A 1 202 ? -6.689 -15.309 -17.618 1.00 92.69 202 PRO A C 1
ATOM 1544 O O . PRO A 1 202 ? -7.102 -14.493 -16.797 1.00 92.69 202 PRO A O 1
ATOM 1547 N N . ASP A 1 203 ? -5.756 -16.213 -17.305 1.00 94.19 203 ASP A N 1
ATOM 1548 C CA . ASP A 1 203 ? -5.257 -16.448 -15.941 1.00 94.19 203 ASP A CA 1
ATOM 1549 C C . ASP A 1 203 ? -4.123 -15.489 -15.523 1.00 94.19 203 ASP A C 1
ATOM 1551 O O . ASP A 1 203 ? -3.520 -15.639 -14.454 1.00 94.19 203 ASP A O 1
ATOM 1555 N N . LEU A 1 204 ? -3.802 -14.482 -16.348 1.00 95.69 204 LEU A N 1
ATOM 1556 C CA . LEU A 1 204 ? -2.668 -13.587 -16.109 1.00 95.69 204 LEU A CA 1
ATOM 1557 C C . LEU A 1 204 ? -2.755 -12.883 -14.751 1.00 95.69 204 LEU A C 1
ATOM 1559 O O . LEU A 1 204 ? -1.758 -12.802 -14.033 1.00 95.69 204 LEU A O 1
ATOM 1563 N N . LYS A 1 205 ? -3.941 -12.404 -14.361 1.00 94.94 205 LYS A N 1
ATOM 1564 C CA . LYS A 1 205 ? -4.130 -11.743 -13.060 1.00 94.94 205 LYS A CA 1
ATOM 1565 C C . LYS A 1 205 ? -3.898 -12.681 -11.887 1.00 94.94 205 LYS A C 1
ATOM 1567 O O . LYS A 1 205 ? -3.292 -12.262 -10.905 1.00 94.94 205 LYS A O 1
ATOM 1572 N N . GLU A 1 206 ? -4.323 -13.939 -11.982 1.00 94.75 206 GLU A N 1
ATOM 1573 C CA . GLU A 1 206 ? -4.063 -14.917 -10.924 1.00 94.75 206 GLU A CA 1
ATOM 1574 C C . GLU A 1 206 ? -2.562 -15.205 -10.802 1.00 94.75 206 GLU A C 1
ATOM 1576 O O . GLU A 1 206 ? -2.020 -15.234 -9.692 1.00 94.75 206 GLU A O 1
ATOM 1581 N N . HIS A 1 207 ? -1.864 -15.339 -11.933 1.00 96.19 207 HIS A N 1
ATOM 1582 C CA . HIS A 1 207 ? -0.412 -15.483 -11.944 1.00 96.19 207 HIS A CA 1
ATOM 1583 C C . HIS A 1 207 ? 0.290 -14.279 -11.294 1.00 96.19 207 HIS A C 1
ATOM 1585 O O . HIS A 1 207 ? 1.130 -14.450 -10.407 1.00 96.19 207 HIS A O 1
ATOM 1591 N N . VAL A 1 208 ? -0.098 -13.058 -11.671 1.00 97.75 208 VAL A N 1
ATOM 1592 C CA . VAL A 1 208 ? 0.436 -11.814 -11.098 1.00 97.75 208 VAL A CA 1
ATOM 1593 C C . VAL A 1 208 ? 0.151 -11.721 -9.598 1.00 97.75 208 VAL A C 1
ATOM 1595 O O . VAL A 1 208 ? 1.040 -11.376 -8.819 1.00 97.75 208 VAL A O 1
ATOM 1598 N N . LEU A 1 209 ? -1.048 -12.098 -9.160 1.00 96.88 209 LEU A N 1
ATOM 1599 C CA . LEU A 1 209 ? -1.422 -12.103 -7.750 1.00 96.88 209 LEU A CA 1
ATOM 1600 C C . LEU A 1 209 ? -0.577 -13.092 -6.934 1.00 96.88 209 LEU A C 1
ATOM 1602 O O . LEU A 1 209 ? -0.142 -12.762 -5.831 1.00 96.88 209 LEU A O 1
ATOM 1606 N N . ASN A 1 210 ? -0.262 -14.267 -7.486 1.00 97.31 210 ASN A N 1
ATOM 1607 C CA . ASN A 1 210 ? 0.658 -15.217 -6.852 1.00 97.31 210 ASN A CA 1
ATOM 1608 C C . ASN A 1 210 ? 2.071 -14.625 -6.692 1.00 97.31 210 ASN A C 1
ATOM 1610 O O . ASN A 1 210 ? 2.710 -14.829 -5.656 1.00 97.31 210 ASN A O 1
ATOM 1614 N N . ILE A 1 211 ? 2.545 -13.844 -7.671 1.00 98.12 211 ILE A N 1
ATOM 1615 C CA . ILE A 1 211 ? 3.818 -13.116 -7.562 1.00 98.12 211 ILE A CA 1
ATOM 1616 C C . ILE A 1 211 ? 3.745 -12.063 -6.448 1.00 98.12 211 ILE A C 1
ATOM 1618 O O . ILE A 1 211 ? 4.653 -12.008 -5.620 1.00 98.12 211 ILE A O 1
ATOM 1622 N N . VAL A 1 212 ? 2.675 -11.264 -6.380 1.00 98.19 212 VAL A N 1
ATOM 1623 C CA . VAL A 1 212 ? 2.493 -10.232 -5.339 1.00 98.19 212 VAL A CA 1
ATOM 1624 C C . VAL A 1 212 ? 2.443 -10.852 -3.937 1.00 98.19 212 VAL A C 1
ATOM 1626 O O . VAL A 1 212 ? 3.114 -10.367 -3.029 1.00 98.19 212 VAL A O 1
ATOM 1629 N N . VAL A 1 213 ? 1.737 -11.972 -3.752 1.00 97.50 213 VAL A N 1
ATOM 1630 C CA . VAL A 1 213 ? 1.715 -12.694 -2.466 1.00 97.50 213 VAL A CA 1
ATOM 1631 C C . VAL A 1 213 ? 3.110 -13.207 -2.094 1.00 97.50 213 VAL A C 1
ATOM 1633 O O . VAL A 1 213 ? 3.534 -13.064 -0.946 1.00 97.50 213 VAL A O 1
ATOM 1636 N N . ARG A 1 214 ? 3.871 -13.750 -3.055 1.00 97.06 214 ARG A N 1
ATOM 1637 C CA . ARG A 1 214 ? 5.272 -14.146 -2.828 1.00 97.06 214 ARG A CA 1
ATOM 1638 C C . ARG A 1 214 ? 6.131 -12.953 -2.400 1.00 97.06 214 ARG A C 1
ATOM 1640 O O . ARG A 1 214 ? 6.938 -13.103 -1.485 1.00 97.06 214 ARG A O 1
ATOM 1647 N N . VAL A 1 215 ? 5.943 -11.784 -3.016 1.00 97.12 215 VAL A N 1
ATOM 1648 C CA . VAL A 1 215 ? 6.631 -10.537 -2.638 1.00 97.12 215 VAL A CA 1
ATOM 1649 C C . VAL A 1 215 ? 6.310 -10.169 -1.187 1.00 97.12 215 VAL A C 1
ATOM 1651 O O . VAL A 1 215 ? 7.223 -9.988 -0.388 1.00 97.12 215 VAL A O 1
ATOM 1654 N N . CYS A 1 216 ? 5.035 -10.153 -0.794 1.00 97.00 216 CYS A N 1
ATOM 1655 C CA . CYS A 1 216 ? 4.632 -9.886 0.592 1.00 97.00 216 CYS A CA 1
ATOM 1656 C C . CYS A 1 216 ? 5.305 -10.831 1.609 1.00 97.00 216 CYS A C 1
ATOM 1658 O O . CYS A 1 216 ? 5.707 -10.397 2.694 1.00 97.00 216 CYS A O 1
ATOM 1660 N N . ARG A 1 217 ? 5.472 -12.110 1.249 1.00 95.56 217 ARG A N 1
ATOM 1661 C CA . ARG A 1 217 ? 6.030 -13.149 2.129 1.00 95.56 217 ARG A CA 1
ATOM 1662 C C . ARG A 1 217 ? 7.554 -13.185 2.197 1.00 95.56 217 ARG A C 1
ATOM 1664 O O . ARG A 1 217 ? 8.080 -13.510 3.256 1.00 95.56 217 ARG A O 1
ATOM 1671 N N . ARG A 1 218 ? 8.256 -12.917 1.092 1.00 94.38 218 ARG A N 1
ATOM 1672 C CA . ARG A 1 218 ? 9.688 -13.254 0.955 1.00 94.38 218 ARG A CA 1
ATOM 1673 C C . ARG A 1 218 ? 10.563 -12.148 0.361 1.00 94.38 218 ARG A C 1
ATOM 1675 O O . ARG A 1 218 ? 11.763 -12.347 0.218 1.00 94.38 218 ARG A O 1
ATOM 1682 N N . GLU A 1 219 ? 10.003 -11.000 -0.015 1.00 95.31 219 GLU A N 1
ATOM 1683 C CA . GLU A 1 219 ? 10.795 -9.916 -0.604 1.00 95.31 219 GLU A CA 1
ATOM 1684 C C . GLU A 1 219 ? 11.758 -9.294 0.418 1.00 95.31 219 GLU A C 1
ATOM 1686 O O . GLU A 1 219 ? 11.360 -8.926 1.528 1.00 95.31 219 GLU A O 1
ATOM 1691 N N . GLY A 1 220 ? 13.026 -9.154 0.023 1.00 92.94 220 GLY A N 1
ATOM 1692 C CA . GLY A 1 220 ? 14.088 -8.622 0.875 1.00 92.94 220 GLY A CA 1
ATOM 1693 C C . GLY A 1 220 ? 14.271 -7.105 0.777 1.00 92.94 220 GLY A C 1
ATOM 1694 O O . GLY A 1 220 ? 14.949 -6.540 1.633 1.00 92.94 220 GLY A O 1
ATOM 1695 N N . ALA A 1 221 ? 13.701 -6.439 -0.234 1.00 94.00 221 ALA A N 1
ATOM 1696 C CA . ALA A 1 221 ? 13.743 -4.984 -0.374 1.00 94.00 221 ALA A CA 1
ATOM 1697 C C . ALA A 1 221 ? 12.513 -4.326 0.273 1.00 94.00 221 ALA A C 1
ATOM 1699 O O . ALA A 1 221 ? 11.375 -4.586 -0.120 1.00 94.00 221 ALA A O 1
ATOM 1700 N N . ALA A 1 222 ? 12.736 -3.435 1.240 1.00 94.31 222 ALA A N 1
ATOM 1701 C CA . ALA A 1 222 ? 11.677 -2.843 2.056 1.00 94.31 222 ALA A CA 1
ATOM 1702 C C . ALA A 1 222 ? 10.622 -2.086 1.228 1.00 94.31 222 ALA A C 1
ATOM 1704 O O . ALA A 1 222 ? 9.425 -2.315 1.400 1.00 94.31 222 ALA A O 1
ATOM 1705 N N . ALA A 1 223 ? 11.041 -1.238 0.283 1.00 94.31 223 ALA A N 1
ATOM 1706 C CA . ALA A 1 223 ? 10.120 -0.480 -0.565 1.00 94.31 223 ALA A CA 1
ATOM 1707 C C . ALA A 1 223 ? 9.312 -1.378 -1.517 1.00 94.31 223 ALA A C 1
ATOM 1709 O O . ALA A 1 223 ? 8.112 -1.161 -1.685 1.00 94.31 223 ALA A O 1
ATOM 1710 N N . ALA A 1 224 ? 9.932 -2.416 -2.089 1.00 95.44 224 ALA A N 1
ATOM 1711 C CA . ALA A 1 224 ? 9.242 -3.373 -2.956 1.00 95.44 224 ALA A CA 1
ATOM 1712 C C . ALA A 1 224 ? 8.220 -4.206 -2.167 1.00 95.44 224 ALA A C 1
ATOM 1714 O O . ALA A 1 224 ? 7.105 -4.436 -2.634 1.00 95.44 224 ALA A O 1
ATOM 1715 N N . ARG A 1 225 ? 8.561 -4.588 -0.932 1.00 96.06 225 ARG A N 1
ATOM 1716 C CA . ARG A 1 225 ? 7.656 -5.306 -0.034 1.00 96.06 225 ARG A CA 1
ATOM 1717 C C . ARG A 1 225 ? 6.455 -4.453 0.385 1.00 96.06 225 ARG A C 1
ATOM 1719 O O . ARG A 1 225 ? 5.330 -4.948 0.370 1.00 96.06 225 ARG A O 1
ATOM 1726 N N . CYS A 1 226 ? 6.669 -3.167 0.679 1.00 96.88 226 CYS A N 1
ATOM 1727 C CA . CYS A 1 226 ? 5.591 -2.200 0.913 1.00 96.88 226 CYS A CA 1
ATOM 1728 C C . CYS A 1 226 ? 4.698 -2.018 -0.322 1.00 96.88 226 CYS A C 1
ATOM 1730 O O . CYS A 1 226 ? 3.478 -2.051 -0.194 1.00 96.88 226 CYS A O 1
ATOM 1732 N N . ALA A 1 227 ? 5.282 -1.885 -1.518 1.00 96.69 227 ALA A N 1
ATOM 1733 C CA . ALA A 1 227 ? 4.514 -1.813 -2.763 1.00 96.69 227 ALA A CA 1
ATOM 1734 C C . ALA A 1 227 ? 3.644 -3.067 -2.965 1.00 96.69 227 ALA A C 1
ATOM 1736 O O . ALA A 1 227 ? 2.490 -2.954 -3.376 1.00 96.69 227 ALA A O 1
ATOM 1737 N N . GLY A 1 228 ? 4.160 -4.246 -2.599 1.00 97.81 228 GLY A N 1
ATOM 1738 C CA . GLY A 1 228 ? 3.411 -5.503 -2.616 1.00 97.81 228 GLY A CA 1
ATOM 1739 C C . GLY A 1 228 ? 2.224 -5.494 -1.654 1.00 97.81 228 GLY A C 1
ATOM 1740 O O . GLY A 1 228 ? 1.121 -5.863 -2.049 1.00 97.81 228 GLY A O 1
ATOM 1741 N N . ALA A 1 229 ? 2.415 -5.007 -0.422 1.00 98.06 229 ALA A N 1
ATOM 1742 C CA . ALA A 1 229 ? 1.327 -4.857 0.548 1.00 98.06 229 ALA A CA 1
ATOM 1743 C C . ALA A 1 229 ? 0.225 -3.915 0.039 1.00 98.06 229 ALA A C 1
ATOM 1745 O O . ALA A 1 229 ? -0.955 -4.260 0.113 1.00 98.06 229 ALA A O 1
ATOM 1746 N N . CYS A 1 230 ? 0.597 -2.767 -0.537 1.00 97.88 230 CYS A N 1
ATOM 1747 C CA . CYS A 1 230 ? -0.357 -1.833 -1.135 1.00 97.88 230 CYS A CA 1
ATOM 1748 C C . CYS A 1 230 ? -1.127 -2.476 -2.300 1.00 97.88 230 CYS A C 1
ATOM 1750 O O . CYS A 1 230 ? -2.349 -2.357 -2.365 1.00 97.88 230 CYS A O 1
ATOM 1752 N N . ALA A 1 231 ? -0.434 -3.195 -3.191 1.00 97.94 231 ALA A N 1
ATOM 1753 C CA . ALA A 1 231 ? -1.048 -3.894 -4.319 1.00 97.94 231 ALA A CA 1
ATOM 1754 C C . ALA A 1 231 ? -2.030 -4.987 -3.864 1.00 97.94 231 ALA A C 1
ATOM 1756 O O . ALA A 1 231 ? -3.151 -5.068 -4.368 1.00 97.94 231 ALA A O 1
ATOM 1757 N N . LEU A 1 232 ? -1.637 -5.799 -2.877 1.00 98.19 232 LEU A N 1
ATOM 1758 C CA . LEU A 1 232 ? -2.490 -6.845 -2.315 1.00 98.19 232 LEU A CA 1
ATOM 1759 C C . LEU A 1 232 ? -3.725 -6.251 -1.627 1.00 98.19 232 LEU A C 1
ATOM 1761 O O . LEU A 1 232 ? -4.830 -6.757 -1.800 1.00 98.19 232 LEU A O 1
ATOM 1765 N N . THR A 1 233 ? -3.552 -5.147 -0.900 1.00 98.19 233 THR A N 1
ATOM 1766 C CA . THR A 1 233 ? -4.648 -4.425 -0.238 1.00 98.19 233 THR A CA 1
ATOM 1767 C C . THR A 1 233 ? -5.626 -3.855 -1.253 1.00 98.19 233 THR A C 1
ATOM 1769 O O . THR A 1 233 ? -6.826 -4.064 -1.116 1.00 98.19 233 THR A O 1
ATOM 1772 N N . ALA A 1 234 ? -5.134 -3.208 -2.314 1.00 96.88 234 ALA A N 1
ATOM 1773 C CA . ALA A 1 234 ? -5.980 -2.701 -3.391 1.00 96.88 234 ALA A CA 1
ATOM 1774 C C . ALA A 1 234 ? -6.806 -3.823 -4.045 1.00 96.88 234 ALA A C 1
ATOM 1776 O O . ALA A 1 234 ? -8.000 -3.644 -4.285 1.00 96.88 234 ALA A O 1
ATOM 1777 N N . HIS A 1 235 ? -6.203 -4.997 -4.266 1.00 96.25 235 HIS A N 1
ATOM 1778 C CA . HIS A 1 235 ? -6.923 -6.169 -4.766 1.00 96.25 235 HIS A CA 1
ATOM 1779 C C . HIS A 1 235 ? -8.001 -6.655 -3.781 1.00 96.25 235 HIS A C 1
ATOM 1781 O O . HIS A 1 235 ? -9.140 -6.878 -4.188 1.00 96.25 235 HIS A O 1
ATOM 1787 N N . VAL A 1 236 ? -7.689 -6.765 -2.484 1.00 96.88 236 VAL A N 1
ATOM 1788 C CA . VAL A 1 236 ? -8.674 -7.138 -1.451 1.00 96.88 236 VAL A CA 1
ATOM 1789 C C . VAL A 1 236 ? -9.834 -6.137 -1.415 1.00 96.88 236 VAL A C 1
ATOM 1791 O O . VAL A 1 236 ? -10.991 -6.553 -1.431 1.00 96.88 236 VAL A O 1
ATOM 1794 N N . CYS A 1 237 ? -9.547 -4.833 -1.439 1.00 96.38 237 CYS A N 1
ATOM 1795 C CA . CYS A 1 237 ? -10.566 -3.787 -1.508 1.00 96.38 237 CYS A CA 1
ATOM 1796 C C . CYS A 1 237 ? -11.440 -3.926 -2.755 1.00 96.38 237 CYS A C 1
ATOM 1798 O O . CYS A 1 237 ? -12.654 -3.814 -2.645 1.00 96.38 237 CYS A O 1
ATOM 1800 N N . HIS A 1 238 ? -10.857 -4.214 -3.923 1.00 93.81 238 HIS A N 1
ATOM 1801 C CA . HIS A 1 238 ? -11.616 -4.432 -5.155 1.00 93.81 238 HIS A CA 1
ATOM 1802 C C . HIS A 1 238 ? -12.584 -5.616 -5.018 1.00 93.81 238 HIS A C 1
ATOM 1804 O O . HIS A 1 238 ? -13.762 -5.493 -5.348 1.00 93.81 238 HIS A O 1
ATOM 1810 N N . VAL A 1 239 ? -12.121 -6.752 -4.488 1.00 93.31 239 VAL A N 1
ATOM 1811 C CA . VAL A 1 239 ? -12.966 -7.942 -4.286 1.00 93.31 239 VAL A CA 1
ATOM 1812 C C . VAL A 1 239 ? -14.105 -7.652 -3.300 1.00 93.31 239 VAL A C 1
ATOM 1814 O O . VAL A 1 239 ? -15.263 -7.972 -3.575 1.00 93.31 239 VAL A O 1
ATOM 1817 N N . LEU A 1 240 ? -13.809 -6.978 -2.183 1.00 94.62 240 LEU A N 1
ATOM 1818 C CA . LEU A 1 240 ? -14.826 -6.550 -1.216 1.00 94.62 240 LEU A CA 1
ATOM 1819 C C . LEU A 1 240 ? -15.799 -5.537 -1.835 1.00 94.62 240 LEU A C 1
ATOM 1821 O O . LEU A 1 240 ? -17.005 -5.608 -1.580 1.00 94.62 240 LEU A O 1
ATOM 1825 N N . ALA A 1 241 ? -15.304 -4.621 -2.674 1.00 94.06 241 ALA A N 1
ATOM 1826 C CA . ALA A 1 241 ? -16.094 -3.633 -3.403 1.00 94.06 241 ALA A CA 1
ATOM 1827 C C . ALA A 1 241 ? -17.087 -4.299 -4.371 1.00 94.06 241 ALA A C 1
ATOM 1829 O O . ALA A 1 241 ? -18.254 -3.901 -4.402 1.00 94.06 241 ALA A O 1
ATOM 1830 N N . ALA A 1 242 ? -16.651 -5.348 -5.073 1.00 90.75 242 ALA A N 1
ATOM 1831 C CA . ALA A 1 242 ? -17.456 -6.120 -6.016 1.00 90.75 242 ALA A CA 1
ATOM 1832 C C . ALA A 1 242 ? -18.524 -7.009 -5.348 1.00 90.75 242 ALA A C 1
ATOM 1834 O O . ALA A 1 242 ? -19.461 -7.433 -6.019 1.00 90.75 242 ALA A O 1
ATOM 1835 N N . ARG A 1 243 ? -18.408 -7.287 -4.038 1.00 87.62 243 ARG A N 1
ATOM 1836 C CA . ARG A 1 243 ? -19.287 -8.206 -3.278 1.00 87.62 243 ARG A CA 1
ATOM 1837 C C . ARG A 1 243 ? -19.351 -9.629 -3.854 1.00 87.62 243 ARG A C 1
ATOM 1839 O O . ARG A 1 243 ? -20.336 -10.337 -3.661 1.00 87.62 243 ARG A O 1
ATOM 1846 N N . VAL A 1 244 ? -18.292 -10.062 -4.535 1.00 81.50 244 VAL A N 1
ATOM 1847 C CA . VAL A 1 244 ? -18.172 -11.431 -5.048 1.00 81.50 244 VAL A CA 1
ATOM 1848 C C . VAL A 1 244 ? -17.357 -12.258 -4.048 1.00 81.50 244 VAL A C 1
ATOM 1850 O O . VAL A 1 244 ? -16.228 -11.872 -3.733 1.00 81.50 244 VAL A O 1
ATOM 1853 N N . PRO A 1 245 ? -17.882 -13.384 -3.529 1.00 82.44 245 PRO A N 1
ATOM 1854 C CA . PRO A 1 245 ? -17.154 -14.201 -2.569 1.00 82.44 245 PRO A CA 1
ATOM 1855 C C . PRO A 1 245 ? -15.937 -14.856 -3.236 1.00 82.44 245 PRO A C 1
ATOM 1857 O O . PRO A 1 245 ? -16.059 -15.720 -4.100 1.00 82.44 245 PRO A O 1
ATOM 1860 N N . CYS A 1 246 ? -14.744 -14.457 -2.801 1.00 90.12 246 CYS A N 1
ATOM 1861 C CA . CYS A 1 246 ? -13.471 -15.065 -3.183 1.00 90.12 246 CYS A CA 1
ATOM 1862 C C . CYS A 1 246 ? -12.933 -15.931 -2.038 1.00 90.12 246 CYS A C 1
ATOM 1864 O O . CYS A 1 246 ? -12.668 -15.423 -0.946 1.00 90.12 246 CYS A O 1
ATOM 1866 N N . THR A 1 247 ? -12.724 -17.226 -2.286 1.00 91.25 247 THR A N 1
ATOM 1867 C CA . THR A 1 247 ? -12.240 -18.194 -1.280 1.00 91.25 247 THR A CA 1
ATOM 1868 C C . THR A 1 247 ? -10.816 -17.907 -0.805 1.00 91.25 247 THR A C 1
ATOM 1870 O O . THR A 1 247 ? -10.461 -18.238 0.324 1.00 91.25 247 THR A O 1
ATOM 1873 N N . ARG A 1 248 ? -9.996 -17.255 -1.640 1.00 93.44 248 ARG A N 1
ATOM 1874 C CA . ARG A 1 248 ? -8.604 -16.911 -1.315 1.00 93.44 248 ARG A CA 1
ATOM 1875 C C . ARG A 1 248 ? -8.476 -15.621 -0.500 1.00 93.44 248 ARG A C 1
ATOM 1877 O O . ARG A 1 248 ? -7.424 -15.408 0.103 1.00 93.44 248 ARG A O 1
ATOM 1884 N N . LEU A 1 249 ? -9.521 -14.793 -0.408 1.00 95.44 249 LEU A N 1
ATOM 1885 C CA . LEU A 1 249 ? -9.462 -13.495 0.277 1.00 95.44 249 LEU A CA 1
ATOM 1886 C C . LEU A 1 249 ? -8.959 -13.579 1.732 1.00 95.44 249 LEU A C 1
ATOM 1888 O O . LEU A 1 249 ? -8.045 -12.822 2.072 1.00 95.44 249 LEU A O 1
ATOM 1892 N N . PRO A 1 250 ? -9.426 -14.518 2.582 1.00 96.19 250 PRO A N 1
ATOM 1893 C CA . PRO A 1 250 ? -8.902 -14.654 3.943 1.00 96.19 250 PRO A CA 1
ATOM 1894 C C . PRO A 1 250 ? -7.393 -14.936 3.992 1.00 96.19 250 PRO A C 1
ATOM 1896 O O . PRO A 1 250 ? -6.711 -14.499 4.922 1.00 96.19 250 PRO A O 1
ATOM 1899 N N . SER A 1 251 ? -6.845 -15.635 2.990 1.00 94.94 251 SER A N 1
ATOM 1900 C CA . SER A 1 251 ? -5.405 -15.913 2.895 1.00 94.94 251 SER A CA 1
ATOM 1901 C C . SER A 1 251 ? -4.596 -14.658 2.548 1.00 94.94 251 SER A C 1
ATOM 1903 O O . SER A 1 251 ? -3.527 -14.449 3.121 1.00 94.94 251 SER A O 1
ATOM 1905 N N . TYR A 1 252 ? -5.135 -13.775 1.700 1.00 96.44 252 TYR A N 1
ATOM 1906 C CA . TYR A 1 252 ? -4.519 -12.487 1.370 1.00 96.44 252 TYR A CA 1
ATOM 1907 C C . TYR A 1 252 ? -4.489 -11.554 2.578 1.00 96.44 252 TYR A C 1
ATOM 1909 O O . TYR A 1 252 ? -3.440 -11.003 2.903 1.00 96.44 252 TYR A O 1
ATOM 1917 N N . VAL A 1 253 ? -5.609 -11.452 3.301 1.00 97.25 253 VAL A N 1
ATOM 1918 C CA . VAL A 1 253 ? -5.673 -10.680 4.549 1.00 97.25 253 VAL A CA 1
ATOM 1919 C C . VAL A 1 253 ? -4.704 -11.257 5.579 1.00 97.25 253 VAL A C 1
ATOM 1921 O O . VAL A 1 253 ? -3.939 -10.512 6.177 1.00 97.25 253 VAL A O 1
ATOM 1924 N N . THR A 1 254 ? -4.644 -12.583 5.734 1.00 95.94 254 THR A N 1
ATOM 1925 C CA . THR A 1 254 ? -3.684 -13.224 6.652 1.00 95.94 254 THR A CA 1
ATOM 1926 C C . THR A 1 254 ? -2.232 -12.895 6.288 1.00 95.94 254 THR A C 1
ATOM 1928 O O . THR A 1 254 ? -1.435 -12.632 7.183 1.00 95.94 254 THR A O 1
ATOM 1931 N N . CYS A 1 255 ? -1.896 -12.842 4.996 1.00 96.38 255 CYS A N 1
ATOM 1932 C CA . CYS A 1 255 ? -0.571 -12.429 4.536 1.00 96.38 255 CYS A CA 1
ATOM 1933 C C . CYS A 1 255 ? -0.241 -10.981 4.940 1.00 96.38 255 CYS A C 1
ATOM 1935 O O . CYS A 1 255 ? 0.875 -10.713 5.377 1.00 96.38 255 CYS A O 1
ATOM 1937 N N . LEU A 1 256 ? -1.198 -10.049 4.834 1.00 97.50 256 LEU A N 1
ATOM 1938 C CA . LEU A 1 256 ? -1.019 -8.669 5.308 1.00 97.50 256 LEU A CA 1
ATOM 1939 C C . LEU A 1 256 ? -0.837 -8.623 6.830 1.00 97.50 256 LEU A C 1
ATOM 1941 O O . LEU A 1 256 ? 0.069 -7.958 7.322 1.00 97.50 256 LEU A O 1
ATOM 1945 N N . LEU A 1 257 ? -1.645 -9.375 7.580 1.00 96.25 257 LEU A N 1
ATOM 1946 C CA . LEU A 1 257 ? -1.540 -9.433 9.039 1.00 96.25 257 LEU A CA 1
ATOM 1947 C C . LEU A 1 257 ? -0.178 -9.987 9.495 1.00 96.25 257 LEU A C 1
ATOM 1949 O O . LEU A 1 257 ? 0.424 -9.437 10.411 1.00 96.25 257 LEU A O 1
ATOM 1953 N N . GLN A 1 258 ? 0.376 -10.991 8.809 1.00 95.00 258 GLN A N 1
ATOM 1954 C CA . GLN A 1 258 ? 1.747 -11.469 9.052 1.00 95.00 258 GLN A CA 1
ATOM 1955 C C . GLN A 1 258 ? 2.791 -10.363 8.879 1.00 95.00 258 GLN A C 1
ATOM 1957 O O . GLN A 1 258 ? 3.697 -10.224 9.704 1.00 95.00 258 GLN A O 1
ATOM 1962 N N . MET A 1 259 ? 2.637 -9.521 7.853 1.00 95.69 259 MET A N 1
ATOM 1963 C CA . MET A 1 259 ? 3.530 -8.384 7.629 1.00 95.69 259 MET A CA 1
ATOM 1964 C C . MET A 1 259 ? 3.439 -7.310 8.726 1.00 95.69 259 MET A C 1
ATOM 1966 O O . MET A 1 259 ? 4.411 -6.590 8.955 1.00 95.69 259 MET A O 1
ATOM 1970 N N . LEU A 1 260 ? 2.324 -7.229 9.458 1.00 93.81 260 LEU A N 1
ATOM 1971 C CA . LEU A 1 260 ? 2.175 -6.341 10.617 1.00 93.81 260 LEU A CA 1
ATOM 1972 C C . LEU A 1 260 ? 3.182 -6.667 11.731 1.00 93.81 260 LEU A C 1
ATOM 1974 O O . LEU A 1 260 ? 3.588 -5.791 12.494 1.00 93.81 260 LEU A O 1
ATOM 1978 N N . MET A 1 261 ? 3.612 -7.929 11.803 1.00 90.50 261 MET A N 1
ATOM 1979 C CA . MET A 1 261 ? 4.520 -8.451 12.828 1.00 90.50 261 MET A CA 1
ATOM 1980 C C . MET A 1 261 ? 5.997 -8.368 12.421 1.00 90.50 261 MET A C 1
ATOM 1982 O O . MET A 1 261 ? 6.869 -8.949 13.069 1.00 90.50 261 MET A O 1
ATOM 1986 N N . MET A 1 262 ? 6.314 -7.640 11.350 1.00 90.06 262 MET A N 1
ATOM 1987 C CA . MET A 1 262 ? 7.688 -7.483 10.891 1.00 90.06 262 MET A CA 1
ATOM 1988 C C . MET A 1 262 ? 8.570 -6.717 11.887 1.00 90.06 262 MET A C 1
ATOM 1990 O O . MET A 1 262 ? 8.145 -5.816 12.620 1.00 90.06 262 MET A O 1
ATOM 1994 N N . LYS A 1 263 ? 9.867 -7.053 11.875 1.00 87.88 263 LYS A N 1
ATOM 1995 C CA . LYS A 1 263 ? 10.884 -6.365 12.687 1.00 87.88 263 LYS A CA 1
ATOM 1996 C C . LYS A 1 263 ? 11.032 -4.899 12.272 1.00 87.88 263 LYS A C 1
ATOM 1998 O O . LYS A 1 263 ? 11.193 -4.037 13.136 1.00 87.88 263 LYS A O 1
ATOM 2003 N N . ASN A 1 264 ? 10.941 -4.617 10.969 1.00 90.12 264 ASN A N 1
ATOM 2004 C CA . ASN A 1 264 ? 11.003 -3.259 10.441 1.00 90.12 264 ASN A CA 1
ATOM 2005 C C . ASN A 1 264 ? 9.680 -2.510 10.691 1.00 90.12 264 ASN A C 1
ATOM 2007 O O . ASN A 1 264 ? 8.643 -2.839 10.113 1.00 90.12 264 ASN A O 1
ATOM 2011 N N . LYS A 1 265 ? 9.727 -1.488 11.553 1.00 89.50 265 LYS A N 1
ATOM 2012 C CA . LYS A 1 265 ? 8.545 -0.732 11.993 1.00 89.50 265 LYS A CA 1
ATOM 2013 C C . LYS A 1 265 ? 7.985 0.200 10.923 1.00 89.50 265 LYS A C 1
ATOM 2015 O O . LYS A 1 265 ? 6.795 0.493 10.967 1.00 89.50 265 LYS A O 1
ATOM 2020 N N . THR A 1 266 ? 8.790 0.615 9.944 1.00 90.81 266 THR A N 1
ATOM 2021 C CA . THR A 1 266 ? 8.292 1.411 8.812 1.00 90.81 266 THR A CA 1
ATOM 2022 C C . THR A 1 266 ? 7.415 0.558 7.896 1.00 90.81 266 THR A C 1
ATOM 2024 O O . THR A 1 266 ? 6.327 0.997 7.531 1.00 90.81 266 THR A O 1
ATOM 2027 N N . ILE A 1 267 ? 7.820 -0.687 7.611 1.00 93.75 267 ILE A N 1
ATOM 2028 C CA . ILE A 1 267 ? 7.004 -1.650 6.854 1.00 93.75 267 ILE A CA 1
ATOM 2029 C C . ILE A 1 267 ? 5.719 -1.966 7.617 1.00 93.75 267 ILE A C 1
ATOM 2031 O O . ILE A 1 267 ? 4.635 -1.830 7.056 1.00 93.75 267 ILE A O 1
ATOM 2035 N N . ALA A 1 268 ? 5.823 -2.308 8.906 1.00 93.81 268 ALA A N 1
ATOM 2036 C CA . ALA A 1 268 ? 4.651 -2.580 9.736 1.00 93.81 268 ALA A CA 1
ATOM 2037 C C . ALA A 1 268 ? 3.671 -1.394 9.760 1.00 93.81 268 ALA A C 1
ATOM 2039 O O . ALA A 1 268 ? 2.466 -1.612 9.756 1.00 93.81 268 ALA A O 1
ATOM 2040 N N . LYS A 1 269 ? 4.168 -0.147 9.722 1.00 92.75 269 LYS A N 1
ATOM 2041 C CA . LYS A 1 269 ? 3.328 1.060 9.662 1.00 92.75 269 LYS A CA 1
ATOM 2042 C C . LYS A 1 269 ? 2.609 1.195 8.322 1.00 92.75 269 LYS A C 1
ATOM 2044 O O . LYS A 1 269 ? 1.429 1.514 8.288 1.00 92.75 269 LYS A O 1
ATOM 2049 N N . VAL A 1 270 ? 3.297 0.958 7.204 1.00 95.00 270 VAL A N 1
ATOM 2050 C CA . VAL A 1 270 ? 2.637 0.957 5.883 1.00 95.00 270 VAL A CA 1
ATOM 2051 C C . VAL A 1 270 ? 1.550 -0.120 5.837 1.00 95.00 270 VAL A C 1
ATOM 2053 O O . VAL A 1 270 ? 0.459 0.116 5.326 1.00 95.00 270 VAL A O 1
ATOM 2056 N N . VAL A 1 271 ? 1.826 -1.289 6.415 1.00 97.06 271 VAL A N 1
ATOM 2057 C CA . VAL A 1 271 ? 0.868 -2.395 6.497 1.00 97.06 271 VAL A CA 1
ATOM 2058 C C . VAL A 1 271 ? -0.290 -2.070 7.443 1.00 97.06 271 VAL A C 1
ATOM 2060 O O . VAL A 1 271 ? -1.423 -2.410 7.121 1.00 97.06 271 VAL A O 1
ATOM 2063 N N . SER A 1 272 ? -0.064 -1.386 8.569 1.00 96.12 272 SER A N 1
ATOM 2064 C CA . SER A 1 272 ? -1.154 -0.971 9.460 1.00 96.12 272 SER A CA 1
ATOM 2065 C C . SER A 1 272 ? -2.095 0.017 8.774 1.00 96.12 272 SER A C 1
ATOM 2067 O O . SER A 1 272 ? -3.307 -0.135 8.893 1.00 96.12 272 SER A O 1
ATOM 2069 N N . ASP A 1 273 ? -1.561 0.949 7.977 1.00 94.81 273 ASP A N 1
ATOM 2070 C CA . ASP A 1 273 ? -2.374 1.842 7.143 1.00 94.81 273 ASP A CA 1
ATOM 2071 C C . ASP A 1 273 ? -3.140 1.058 6.059 1.00 94.81 273 ASP A C 1
ATOM 2073 O O . ASP A 1 273 ? -4.302 1.344 5.789 1.00 94.81 273 ASP A O 1
ATOM 2077 N N . CYS A 1 274 ? -2.529 0.024 5.468 1.00 97.00 274 CYS A N 1
ATOM 2078 C CA . CYS A 1 274 ? -3.218 -0.870 4.533 1.00 97.00 274 CYS A CA 1
ATOM 2079 C C . CYS A 1 274 ? -4.391 -1.609 5.199 1.00 97.00 274 CYS A C 1
ATOM 2081 O O . CYS A 1 274 ? -5.478 -1.684 4.632 1.00 97.00 274 CYS A O 1
ATOM 2083 N N . VAL A 1 275 ? -4.193 -2.134 6.412 1.00 97.19 275 VAL A N 1
ATOM 2084 C CA . VAL A 1 275 ? -5.254 -2.798 7.186 1.00 97.19 275 VAL A CA 1
ATOM 2085 C C . VAL A 1 275 ? -6.335 -1.795 7.596 1.00 97.19 275 VAL A C 1
ATOM 2087 O O . VAL A 1 275 ? -7.511 -2.139 7.560 1.00 97.19 275 VAL A O 1
ATOM 2090 N N . LEU A 1 276 ? -5.969 -0.550 7.912 1.00 95.06 276 LEU A N 1
ATOM 2091 C CA . LEU A 1 276 ? -6.924 0.517 8.212 1.00 95.06 276 LEU A CA 1
ATOM 2092 C C . LEU A 1 276 ? -7.869 0.791 7.032 1.00 95.06 276 LEU A C 1
ATOM 2094 O O . LEU A 1 276 ? -9.065 0.936 7.250 1.00 95.06 276 LEU A O 1
ATOM 2098 N N . VAL A 1 277 ? -7.380 0.776 5.786 1.00 95.81 277 VAL A N 1
ATOM 2099 C CA . VAL A 1 277 ? -8.247 0.901 4.594 1.00 95.81 277 VAL A CA 1
ATOM 2100 C C . VAL A 1 277 ? -9.292 -0.224 4.528 1.00 95.81 277 VAL A C 1
ATOM 2102 O O . VAL A 1 277 ? -10.408 -0.011 4.059 1.00 95.81 277 VAL A O 1
ATOM 2105 N N . LEU A 1 278 ? -8.974 -1.423 5.028 1.00 96.31 278 LEU A N 1
ATOM 2106 C CA . LEU A 1 278 ? -9.938 -2.528 5.081 1.00 96.31 278 LEU A CA 1
ATOM 2107 C C . LEU A 1 278 ? -11.071 -2.279 6.090 1.00 96.31 278 LEU A C 1
ATOM 2109 O O . LEU A 1 278 ? -12.127 -2.900 5.955 1.00 96.31 278 LEU A O 1
ATOM 2113 N N . ALA A 1 279 ? -10.894 -1.370 7.058 1.00 94.06 279 ALA A N 1
ATOM 2114 C CA . ALA A 1 279 ? -11.925 -1.039 8.039 1.00 94.06 279 ALA A CA 1
ATOM 2115 C C . ALA A 1 279 ? -13.186 -0.467 7.370 1.00 94.06 279 ALA A C 1
ATOM 2117 O O . ALA A 1 279 ? -14.295 -0.787 7.796 1.00 94.06 279 ALA A O 1
ATOM 2118 N N . ASP A 1 280 ? -13.053 0.262 6.258 1.00 93.44 280 ASP A N 1
ATOM 2119 C CA . ASP A 1 280 ? -14.194 0.777 5.482 1.00 93.44 280 ASP A CA 1
ATOM 2120 C C . ASP A 1 280 ? -15.077 -0.327 4.883 1.00 93.44 280 ASP A C 1
ATOM 2122 O O . ASP A 1 280 ? -16.230 -0.095 4.522 1.00 93.44 280 ASP A O 1
ATOM 2126 N N . TYR A 1 281 ? -14.559 -1.554 4.814 1.00 95.31 281 TYR A N 1
ATOM 2127 C CA . TYR A 1 281 ? -15.269 -2.727 4.319 1.00 95.31 281 TYR A CA 1
ATOM 2128 C C . TYR A 1 281 ? -15.667 -3.696 5.442 1.00 95.31 281 TYR A C 1
ATOM 2130 O O . TYR A 1 281 ? -16.077 -4.816 5.135 1.00 95.31 281 TYR A O 1
ATOM 2138 N N . THR A 1 282 ? -15.580 -3.293 6.720 1.00 93.88 282 THR A N 1
ATOM 2139 C CA . THR A 1 282 ? -15.862 -4.166 7.879 1.00 93.88 282 THR A CA 1
ATOM 2140 C C . THR A 1 282 ? -17.221 -4.852 7.769 1.00 93.88 282 THR A C 1
ATOM 2142 O O . THR A 1 282 ? -17.288 -6.065 7.941 1.00 93.88 282 THR A O 1
ATOM 2145 N N . ASP A 1 283 ? -18.275 -4.128 7.382 1.00 90.88 283 ASP A N 1
ATOM 2146 C CA . ASP A 1 283 ? -19.618 -4.704 7.218 1.00 90.88 283 ASP A CA 1
ATOM 2147 C C . ASP A 1 283 ? -19.615 -5.882 6.234 1.00 90.88 283 ASP A C 1
ATOM 2149 O O . ASP A 1 283 ? -20.167 -6.946 6.511 1.00 90.88 283 ASP A O 1
ATOM 2153 N N . ARG A 1 284 ? -18.909 -5.723 5.107 1.00 93.25 284 ARG A N 1
ATOM 2154 C CA . ARG A 1 284 ? -18.797 -6.750 4.060 1.00 93.25 284 ARG A CA 1
ATOM 2155 C C . ARG A 1 284 ? -17.910 -7.909 4.492 1.00 93.25 284 ARG A C 1
ATOM 2157 O O . ARG A 1 284 ? -18.182 -9.050 4.136 1.00 93.25 284 ARG A O 1
ATOM 2164 N N . ILE A 1 285 ? -16.842 -7.625 5.239 1.00 94.75 285 ILE A N 1
ATOM 2165 C CA . ILE A 1 285 ? -15.956 -8.647 5.804 1.00 94.75 285 ILE A CA 1
ATOM 2166 C C . ILE A 1 285 ? -16.752 -9.535 6.759 1.00 94.75 285 ILE A C 1
ATOM 2168 O O . ILE A 1 285 ? -16.676 -10.754 6.660 1.00 94.75 285 ILE A O 1
ATOM 2172 N N . VAL A 1 286 ? -17.538 -8.930 7.646 1.00 91.94 286 VAL A N 1
ATOM 2173 C CA . VAL A 1 286 ? -18.367 -9.642 8.621 1.00 91.94 286 VAL A CA 1
ATOM 2174 C C . VAL A 1 286 ? -19.475 -10.448 7.938 1.00 91.94 286 VAL A C 1
ATOM 2176 O O . VAL A 1 286 ? -19.752 -11.570 8.356 1.00 91.94 286 VAL A O 1
ATOM 2179 N N . GLU A 1 287 ? -20.094 -9.901 6.889 1.00 91.38 287 GLU A N 1
ATOM 2180 C CA . GLU A 1 287 ? -21.152 -10.570 6.123 1.00 91.38 287 GLU A CA 1
ATOM 2181 C C . GLU A 1 287 ? -20.631 -11.770 5.314 1.00 91.38 287 GLU A C 1
ATOM 2183 O O . GLU A 1 287 ? -21.218 -12.849 5.362 1.00 91.38 287 GLU A O 1
ATOM 2188 N N . LEU A 1 288 ? -19.530 -11.598 4.574 1.00 92.69 288 LEU A N 1
ATOM 2189 C CA . LEU A 1 288 ? -19.035 -12.595 3.615 1.00 92.69 288 LEU A CA 1
ATOM 2190 C C . LEU A 1 288 ? -18.022 -13.582 4.218 1.00 92.69 288 LEU A C 1
ATOM 2192 O O . LEU A 1 288 ? -17.858 -14.685 3.696 1.00 92.69 288 LEU A O 1
ATOM 2196 N N . TYR A 1 289 ? -17.322 -13.195 5.288 1.00 94.19 289 TYR A N 1
ATOM 2197 C CA . TYR A 1 289 ? -16.196 -13.938 5.863 1.00 94.19 289 TYR A CA 1
ATOM 2198 C C . TYR A 1 289 ? -16.282 -13.986 7.401 1.00 94.19 289 TYR A C 1
ATOM 2200 O O . TYR A 1 289 ? -15.538 -13.277 8.090 1.00 94.19 289 TYR A O 1
ATOM 2208 N N . PRO A 1 290 ? -17.160 -14.835 7.970 1.00 90.06 290 PRO A N 1
ATOM 2209 C CA . PRO A 1 290 ? -17.351 -14.913 9.417 1.00 90.06 290 PRO A CA 1
ATOM 2210 C C . PRO A 1 290 ? -16.036 -15.241 10.143 1.00 90.06 290 PRO A C 1
ATOM 2212 O O . PRO A 1 290 ? -15.275 -16.113 9.720 1.00 90.06 290 PRO A O 1
ATOM 2215 N N . GLY A 1 291 ? -15.749 -14.510 11.224 1.00 90.38 291 GLY A N 1
ATOM 2216 C CA . GLY A 1 291 ? -14.521 -14.633 12.019 1.00 90.38 291 GLY A CA 1
ATOM 2217 C C . GLY A 1 291 ? -13.287 -13.911 11.456 1.00 90.38 291 GLY A C 1
ATOM 2218 O O . GLY A 1 291 ? -12.276 -13.796 12.155 1.00 90.38 291 GLY A O 1
ATOM 2219 N N . LEU A 1 292 ? -13.325 -13.383 10.223 1.00 94.62 292 LEU A N 1
ATOM 2220 C CA . LEU A 1 292 ? -12.177 -12.663 9.654 1.00 94.62 292 LEU A CA 1
ATOM 2221 C C . LEU A 1 292 ? -11.949 -11.307 10.339 1.00 94.62 292 LEU A C 1
ATOM 2223 O O . LEU A 1 292 ? -10.802 -10.956 10.606 1.00 94.62 292 LEU A O 1
ATOM 2227 N N . ALA A 1 293 ? -13.019 -10.578 10.672 1.00 94.69 293 ALA A N 1
ATOM 2228 C CA . ALA A 1 293 ? -12.927 -9.325 11.427 1.00 94.69 293 ALA A CA 1
ATOM 2229 C C . ALA A 1 293 ? -12.299 -9.550 12.813 1.00 94.69 293 ALA A C 1
ATOM 2231 O O . ALA A 1 293 ? -11.348 -8.859 13.180 1.00 94.69 293 ALA A O 1
ATOM 2232 N N . GLY A 1 294 ? -12.737 -10.591 13.530 1.00 93.50 294 GLY A N 1
ATOM 2233 C CA . GLY A 1 294 ? -12.128 -10.993 14.794 1.00 93.50 294 GLY A CA 1
ATOM 2234 C C . GLY A 1 294 ? -10.655 -11.348 14.676 1.00 93.50 294 GLY A C 1
ATOM 2235 O O . GLY A 1 294 ? -9.837 -10.929 15.495 1.00 93.50 294 GLY A O 1
ATOM 2236 N N . LYS A 1 295 ? -10.283 -12.067 13.609 1.00 94.06 295 LYS A N 1
ATOM 2237 C CA . LYS A 1 295 ? -8.879 -12.357 13.304 1.00 94.06 295 LYS A CA 1
ATOM 2238 C C . LYS A 1 295 ? -8.074 -11.072 13.088 1.00 94.06 295 LYS A C 1
ATOM 2240 O O . LYS A 1 295 ? -7.003 -10.948 13.670 1.00 94.06 295 LYS A O 1
ATOM 2245 N N . ILE A 1 296 ? -8.571 -10.111 12.305 1.00 96.38 296 ILE A N 1
ATOM 2246 C CA . ILE A 1 296 ? -7.894 -8.818 12.092 1.00 96.38 296 ILE A CA 1
ATOM 2247 C C . ILE A 1 296 ? -7.665 -8.106 13.432 1.00 96.38 296 ILE A C 1
ATOM 2249 O O . ILE A 1 296 ? -6.531 -7.737 13.740 1.00 96.38 296 ILE A O 1
ATOM 2253 N N . ILE A 1 297 ? -8.709 -7.991 14.259 1.00 95.31 297 ILE A N 1
ATOM 2254 C CA . ILE A 1 297 ? -8.642 -7.347 15.579 1.00 95.31 297 ILE A CA 1
ATOM 2255 C C . ILE A 1 297 ? -7.595 -8.027 16.472 1.00 95.31 297 ILE A C 1
ATOM 2257 O O . ILE A 1 297 ? -6.751 -7.344 17.047 1.00 95.31 297 ILE A O 1
ATOM 2261 N N . LYS A 1 298 ? -7.575 -9.365 16.541 1.00 93.38 298 LYS A N 1
ATOM 2262 C CA . LYS A 1 298 ? -6.585 -10.115 17.338 1.00 93.38 298 LYS A CA 1
ATOM 2263 C C . LYS A 1 298 ? -5.147 -9.845 16.906 1.00 93.38 298 LYS A C 1
ATOM 2265 O O . LYS A 1 298 ? -4.279 -9.665 17.756 1.00 93.38 298 LYS A O 1
ATOM 2270 N N . TRP A 1 299 ? -4.886 -9.773 15.602 1.00 95.00 299 TRP A N 1
ATOM 2271 C CA . TRP A 1 299 ? -3.551 -9.457 15.085 1.00 95.00 299 TRP A CA 1
ATOM 2272 C C . TRP A 1 299 ? -3.128 -8.018 15.410 1.00 95.00 299 TRP A C 1
ATOM 2274 O O . TRP A 1 299 ? -1.981 -7.795 15.801 1.00 95.00 299 TRP A O 1
ATOM 2284 N N . ILE A 1 300 ? -4.051 -7.053 15.326 1.00 95.50 300 ILE A N 1
ATOM 2285 C CA . ILE A 1 300 ? -3.808 -5.666 15.758 1.00 95.50 300 ILE A CA 1
ATOM 2286 C C . ILE A 1 300 ? -3.484 -5.629 17.260 1.00 95.50 300 ILE A C 1
ATOM 2288 O O . ILE A 1 300 ? -2.476 -5.045 17.663 1.00 95.50 300 ILE A O 1
ATOM 2292 N N . CYS A 1 301 ? -4.292 -6.305 18.080 1.00 93.88 301 CYS A N 1
ATOM 2293 C CA . CYS A 1 301 ? -4.107 -6.432 19.524 1.00 93.88 301 CYS A CA 1
ATOM 2294 C C . CYS A 1 301 ? -2.750 -7.056 19.892 1.00 93.88 301 CYS A C 1
ATOM 2296 O O . CYS A 1 301 ? -2.031 -6.517 20.735 1.00 93.88 301 CYS A O 1
ATOM 2298 N N . ALA A 1 302 ? -2.365 -8.149 19.232 1.00 92.25 302 ALA A N 1
ATOM 2299 C CA . ALA A 1 302 ? -1.083 -8.811 19.450 1.00 92.25 302 ALA A CA 1
ATOM 2300 C C . ALA A 1 302 ? 0.103 -7.903 19.079 1.00 92.25 302 ALA A C 1
ATOM 2302 O O . ALA A 1 302 ? 1.087 -7.837 19.820 1.00 92.25 302 ALA A O 1
ATOM 2303 N N . CYS A 1 303 ? 0.003 -7.149 17.977 1.00 92.06 303 CYS A N 1
ATOM 2304 C CA . CYS A 1 303 ? 1.030 -6.180 17.595 1.00 92.06 303 CYS A CA 1
ATOM 2305 C C . CYS A 1 303 ? 1.152 -5.050 18.634 1.00 92.06 303 CYS A C 1
ATOM 2307 O O . CYS A 1 303 ? 2.254 -4.748 19.095 1.00 92.06 303 CYS A O 1
ATOM 2309 N N . LEU A 1 304 ? 0.031 -4.472 19.079 1.00 91.94 304 LEU A N 1
ATOM 2310 C CA . LEU A 1 304 ? 0.012 -3.430 20.114 1.00 91.94 304 LEU A CA 1
ATOM 2311 C C . LEU A 1 304 ? 0.614 -3.906 21.442 1.00 91.94 304 LEU A C 1
ATOM 2313 O O . LEU A 1 304 ? 1.432 -3.195 22.032 1.00 91.94 304 LEU A O 1
ATOM 2317 N N . ALA A 1 305 ? 0.278 -5.117 21.890 1.00 89.31 305 ALA A N 1
ATOM 2318 C CA . ALA A 1 305 ? 0.845 -5.703 23.105 1.00 89.31 305 ALA A CA 1
ATOM 2319 C C . ALA A 1 305 ? 2.381 -5.811 23.027 1.00 89.31 305 ALA A C 1
ATOM 2321 O O . ALA A 1 305 ? 3.081 -5.411 23.958 1.00 89.31 305 ALA A O 1
ATOM 2322 N N . GLN A 1 306 ? 2.928 -6.239 21.881 1.00 86.69 306 GLN A N 1
ATOM 2323 C CA . GLN A 1 306 ? 4.382 -6.309 21.672 1.00 86.69 306 GLN A CA 1
ATOM 2324 C C . GLN A 1 306 ? 5.061 -4.933 21.642 1.00 86.69 306 GLN A C 1
ATOM 2326 O O . GLN A 1 306 ? 6.215 -4.801 22.052 1.00 86.69 306 GLN A O 1
ATOM 2331 N N . LEU A 1 307 ? 4.369 -3.899 21.156 1.00 85.25 307 LEU A N 1
ATOM 2332 C CA . LEU A 1 307 ? 4.902 -2.536 21.097 1.00 85.25 307 LEU A CA 1
ATOM 2333 C C . LEU A 1 307 ? 4.815 -1.797 22.441 1.00 85.25 307 LEU A C 1
ATOM 2335 O O . LEU A 1 307 ? 5.604 -0.874 22.659 1.00 85.25 307 LEU A O 1
ATOM 2339 N N . SER A 1 308 ? 3.915 -2.212 23.339 1.00 78.06 308 SER A N 1
ATOM 2340 C CA . SER A 1 308 ? 3.557 -1.513 24.586 1.00 78.06 308 SER A CA 1
ATOM 2341 C C . SER A 1 308 ? 4.748 -1.245 25.513 1.00 78.06 308 SER A C 1
ATOM 2343 O O . SER A 1 308 ? 4.882 -0.137 26.037 1.00 78.06 308 SER A O 1
ATOM 2345 N N . THR A 1 309 ? 5.679 -2.198 25.625 1.00 72.62 309 THR A N 1
ATOM 2346 C CA . THR A 1 309 ? 6.923 -2.065 26.418 1.00 72.62 309 THR A CA 1
ATOM 2347 C C . THR A 1 309 ? 7.904 -1.040 25.856 1.00 72.62 309 THR A C 1
ATOM 2349 O O . THR A 1 309 ? 8.829 -0.604 26.536 1.00 72.62 309 THR A O 1
ATOM 2352 N N . SER A 1 310 ? 7.718 -0.656 24.594 1.00 71.19 310 SER A N 1
ATOM 2353 C CA . SER A 1 310 ? 8.613 0.214 23.838 1.00 71.19 310 SER A CA 1
ATOM 2354 C C . SER A 1 310 ? 7.953 1.501 23.349 1.00 71.19 310 SER A C 1
ATOM 2356 O O . SER A 1 310 ? 8.517 2.200 22.505 1.00 71.19 310 SER A O 1
ATOM 2358 N N . SER A 1 311 ? 6.782 1.816 23.905 1.00 62.44 311 SER A N 1
ATOM 2359 C CA . SER A 1 311 ? 5.921 2.952 23.553 1.00 62.44 311 SER A CA 1
ATOM 2360 C C . SER A 1 311 ? 6.592 4.324 23.707 1.00 62.44 311 SER A C 1
ATOM 2362 O O . SER A 1 311 ? 6.200 5.277 23.037 1.00 62.44 311 SER A O 1
ATOM 2364 N N . SER A 1 312 ? 7.651 4.430 24.516 1.00 61.25 312 SER A N 1
ATOM 2365 C CA . SER A 1 312 ? 8.427 5.664 24.688 1.00 61.25 312 SER A CA 1
ATOM 2366 C C . SER A 1 312 ? 9.340 5.999 23.502 1.00 61.25 312 SER A C 1
ATOM 2368 O O . SER A 1 312 ? 9.721 7.162 23.352 1.00 61.25 312 SER A O 1
ATOM 2370 N N . ARG A 1 313 ? 9.678 5.027 22.638 1.00 67.06 313 ARG A N 1
ATOM 2371 C CA . ARG A 1 313 ? 10.579 5.235 21.490 1.00 67.06 313 ARG A CA 1
ATOM 2372 C C . ARG A 1 313 ? 9.872 5.979 20.356 1.00 67.06 313 ARG A C 1
ATOM 2374 O O . ARG A 1 313 ? 8.853 5.514 19.850 1.00 67.06 313 ARG A O 1
ATOM 2381 N N . ASP A 1 314 ? 10.471 7.076 19.887 1.00 65.31 314 ASP A N 1
ATOM 2382 C CA . ASP A 1 314 ? 9.927 7.912 18.801 1.00 65.31 314 ASP A CA 1
ATOM 2383 C C . ASP A 1 314 ? 9.635 7.115 17.519 1.00 65.31 314 ASP A C 1
ATOM 2385 O O . ASP A 1 314 ? 8.643 7.366 16.841 1.00 65.31 314 ASP A O 1
ATOM 2389 N N . SER A 1 315 ? 10.452 6.101 17.211 1.00 69.00 315 SER A N 1
ATOM 2390 C CA . SER A 1 315 ? 10.288 5.247 16.027 1.00 69.00 315 SER A CA 1
ATOM 2391 C C . SER A 1 315 ? 9.060 4.331 16.072 1.00 69.00 315 SER A C 1
ATOM 2393 O O . SER A 1 315 ? 8.646 3.815 15.035 1.00 69.00 315 SER A O 1
ATOM 2395 N N . VAL A 1 316 ? 8.474 4.118 17.254 1.00 78.56 316 VAL A N 1
ATOM 2396 C CA . VAL A 1 316 ? 7.323 3.228 17.463 1.00 78.56 316 VAL A CA 1
ATOM 2397 C C . VAL A 1 316 ? 6.006 4.004 17.505 1.00 78.56 316 VAL A C 1
ATOM 2399 O O . VAL A 1 316 ? 4.973 3.444 17.139 1.00 78.56 316 VAL A O 1
ATOM 2402 N N . ARG A 1 317 ? 6.024 5.291 17.885 1.00 82.75 317 ARG A N 1
ATOM 2403 C CA . ARG A 1 317 ? 4.798 6.093 18.047 1.00 82.75 317 ARG A CA 1
ATOM 2404 C C . ARG A 1 317 ? 3.923 6.157 16.788 1.00 82.75 317 ARG A C 1
ATOM 2406 O O . ARG A 1 317 ? 2.727 5.919 16.931 1.00 82.75 317 ARG A O 1
ATOM 2413 N N . PRO A 1 318 ? 4.460 6.372 15.566 1.00 85.62 318 PRO A N 1
ATOM 2414 C CA . PRO A 1 318 ? 3.628 6.409 14.360 1.00 85.62 318 PRO A CA 1
ATOM 2415 C C . PRO A 1 318 ? 2.907 5.083 14.083 1.00 85.62 318 PRO A C 1
ATOM 2417 O O . PRO A 1 318 ? 1.749 5.080 13.676 1.00 85.62 318 PRO A O 1
ATOM 2420 N N . LEU A 1 319 ? 3.582 3.955 14.327 1.00 89.81 319 LEU A N 1
ATOM 2421 C CA . LEU A 1 319 ? 3.001 2.622 14.166 1.00 89.81 319 LEU A CA 1
ATOM 2422 C C . LEU A 1 319 ? 1.939 2.349 15.233 1.00 89.81 319 LEU A C 1
ATOM 2424 O O . LEU A 1 319 ? 0.828 1.951 14.899 1.00 89.81 319 LEU A O 1
ATOM 2428 N N . ALA A 1 320 ? 2.269 2.575 16.508 1.00 89.44 320 ALA A N 1
ATOM 2429 C CA . ALA A 1 320 ? 1.336 2.367 17.611 1.00 89.44 320 ALA A CA 1
ATOM 2430 C C . ALA A 1 320 ? 0.076 3.220 17.433 1.00 89.44 320 ALA A C 1
ATOM 2432 O O . ALA A 1 320 ? -1.030 2.735 17.642 1.00 89.44 320 ALA A O 1
ATOM 2433 N N . GLY A 1 321 ? 0.242 4.459 16.970 1.00 87.69 321 GLY A N 1
ATOM 2434 C CA . GLY A 1 321 ? -0.865 5.341 16.665 1.00 87.69 321 GLY A CA 1
ATOM 2435 C C . GLY A 1 321 ? -1.772 4.834 15.539 1.00 87.69 321 GLY A C 1
ATOM 2436 O O . GLY A 1 321 ? -2.986 4.776 15.719 1.00 87.69 321 GLY A O 1
ATOM 2437 N N . SER A 1 322 ? -1.192 4.414 14.409 1.00 89.94 322 SER A N 1
ATOM 2438 C CA . SER A 1 322 ? -1.947 3.831 13.285 1.00 89.94 322 SER A CA 1
ATOM 2439 C C . SER A 1 322 ? -2.689 2.549 13.702 1.00 89.94 322 SER A C 1
ATOM 2441 O O . SER A 1 322 ? -3.867 2.385 13.395 1.00 89.94 322 SER A O 1
ATOM 2443 N N . LEU A 1 323 ? -2.052 1.678 14.494 1.00 94.06 323 LEU A N 1
ATOM 2444 C CA . LEU A 1 323 ? -2.670 0.460 15.033 1.00 94.06 323 LEU A CA 1
ATOM 2445 C C . LEU A 1 323 ? -3.821 0.742 16.002 1.00 94.06 323 LEU A C 1
ATOM 2447 O O . LEU A 1 323 ? -4.848 0.076 15.931 1.00 94.06 323 LEU A O 1
ATOM 2451 N N . LEU A 1 324 ? -3.649 1.705 16.909 1.00 92.69 324 LEU A N 1
ATOM 2452 C CA . LEU A 1 324 ? -4.685 2.118 17.854 1.00 92.69 324 LEU A CA 1
ATOM 2453 C C . LEU A 1 324 ? -5.913 2.668 17.115 1.00 92.69 324 LEU A C 1
ATOM 2455 O O . LEU A 1 324 ? -7.040 2.297 17.437 1.00 92.69 324 LEU A O 1
ATOM 2459 N N . PHE A 1 325 ? -5.697 3.492 16.088 1.00 90.25 325 PHE A N 1
ATOM 2460 C CA . PHE A 1 325 ? -6.779 3.997 15.245 1.00 90.25 325 PHE A CA 1
ATOM 2461 C C . PHE A 1 325 ? -7.471 2.863 14.474 1.00 90.25 325 PHE A C 1
ATOM 2463 O O . PHE A 1 325 ? -8.693 2.757 14.488 1.00 90.25 325 PHE A O 1
ATOM 2470 N N . CYS A 1 326 ? -6.694 1.945 13.894 1.00 92.81 326 CYS A N 1
ATOM 2471 C CA . CYS A 1 326 ? -7.212 0.753 13.225 1.00 92.81 326 CYS A CA 1
ATOM 2472 C C . CYS A 1 326 ? -8.070 -0.112 14.167 1.00 92.81 326 CYS A C 1
ATOM 2474 O O . CYS A 1 326 ? -9.176 -0.511 13.808 1.00 92.81 326 CYS A O 1
ATOM 2476 N N . LEU A 1 327 ? -7.612 -0.330 15.404 1.00 94.88 327 LEU A N 1
ATOM 2477 C CA . LEU A 1 327 ? -8.366 -1.050 16.431 1.00 94.88 327 LEU A CA 1
ATOM 2478 C C . LEU A 1 327 ? -9.716 -0.383 16.721 1.00 94.88 327 LEU A C 1
ATOM 2480 O O . LEU A 1 327 ? -10.731 -1.074 16.787 1.00 94.88 327 LEU A O 1
ATOM 2484 N N . ALA A 1 328 ? -9.726 0.943 16.876 1.00 90.25 328 ALA A N 1
ATOM 2485 C CA . ALA A 1 328 ? -10.940 1.705 17.143 1.00 90.25 328 ALA A CA 1
ATOM 2486 C C . ALA A 1 328 ? -11.951 1.582 15.991 1.00 90.25 328 ALA A C 1
ATOM 2488 O O . ALA A 1 328 ? -13.107 1.236 16.221 1.00 90.25 328 ALA A O 1
ATOM 2489 N N . GLU A 1 329 ? -11.502 1.791 14.752 1.00 89.25 329 GLU A N 1
ATOM 2490 C CA . GLU A 1 329 ? -12.348 1.761 13.553 1.00 89.25 329 GLU A CA 1
ATOM 2491 C C . GLU A 1 329 ? -13.008 0.388 13.333 1.00 89.25 329 GLU A C 1
ATOM 2493 O O . GLU A 1 329 ? -14.203 0.319 13.022 1.00 89.25 329 GLU A O 1
ATOM 2498 N N . PHE A 1 330 ? -12.264 -0.707 13.537 1.00 92.94 330 PHE A N 1
ATOM 2499 C CA . PHE A 1 330 ? -12.811 -2.066 13.462 1.00 92.94 330 PHE A CA 1
ATOM 2500 C C . PHE A 1 330 ? -13.754 -2.378 14.629 1.00 92.94 330 PHE A C 1
ATOM 2502 O O . PHE A 1 330 ? -14.817 -2.962 14.411 1.00 92.94 330 PHE A O 1
ATOM 2509 N N . ALA A 1 331 ? -13.395 -1.991 15.857 1.00 90.50 331 ALA A N 1
ATOM 2510 C CA . ALA A 1 331 ? -14.213 -2.260 17.037 1.00 90.50 331 ALA A CA 1
ATOM 2511 C C . ALA A 1 331 ? -15.575 -1.552 16.957 1.00 90.50 331 ALA A C 1
ATOM 2513 O O . ALA A 1 331 ? -16.608 -2.191 17.156 1.00 90.50 331 ALA A O 1
ATOM 2514 N N . VAL A 1 332 ? -15.589 -0.263 16.595 1.00 87.00 332 VAL A N 1
ATOM 2515 C CA . VAL A 1 332 ? -16.824 0.524 16.446 1.00 87.00 332 VAL A CA 1
ATOM 2516 C C . VAL A 1 332 ? -17.726 -0.066 15.360 1.00 87.00 332 VAL A C 1
ATOM 2518 O O . VAL A 1 332 ? -18.913 -0.260 15.609 1.00 87.00 332 VAL A O 1
ATOM 2521 N N . ARG A 1 333 ? -17.180 -0.419 14.187 1.00 88.12 333 ARG A N 1
ATOM 2522 C CA . ARG A 1 333 ? -17.976 -1.009 13.092 1.00 88.12 333 ARG A CA 1
ATOM 2523 C C . ARG A 1 333 ? -18.499 -2.413 13.405 1.00 88.12 333 ARG A C 1
ATOM 2525 O O . ARG A 1 333 ? -19.593 -2.757 12.976 1.00 88.12 333 ARG A O 1
ATOM 2532 N N . CYS A 1 334 ? -17.759 -3.230 14.159 1.00 87.94 334 CYS A N 1
ATOM 2533 C CA . CYS A 1 334 ? -18.253 -4.548 14.579 1.00 87.94 334 CYS A CA 1
ATOM 2534 C C . CYS A 1 334 ? -19.398 -4.441 15.601 1.00 87.94 334 CYS A C 1
ATOM 2536 O O . CYS A 1 334 ? -20.306 -5.277 15.602 1.00 87.94 334 CYS A O 1
ATOM 2538 N N . GLY A 1 335 ? -19.358 -3.422 16.462 1.00 83.38 335 GLY A N 1
ATOM 2539 C CA . GLY A 1 335 ? -20.343 -3.197 17.513 1.00 83.38 335 GLY A CA 1
ATOM 2540 C C . GLY A 1 335 ? -20.239 -4.185 18.689 1.00 83.38 335 GLY A C 1
ATOM 2541 O O . GLY A 1 335 ? -19.639 -5.259 18.583 1.00 83.38 335 GLY A O 1
ATOM 2542 N N . PRO A 1 336 ? -20.849 -3.855 19.841 1.00 81.31 336 PRO A N 1
ATOM 2543 C CA . PRO A 1 336 ? -20.671 -4.606 21.087 1.00 81.31 336 PRO A CA 1
ATOM 2544 C C . PRO A 1 336 ? -21.230 -6.031 21.012 1.00 81.31 336 PRO A C 1
ATOM 2546 O O . PRO A 1 336 ? -20.615 -6.956 21.534 1.00 81.31 336 PRO A O 1
ATOM 2549 N N . ALA A 1 337 ? -22.366 -6.229 20.334 1.00 82.25 337 ALA A N 1
ATOM 2550 C CA . ALA A 1 337 ? -23.026 -7.532 20.248 1.00 82.25 337 ALA A CA 1
ATOM 2551 C C . ALA A 1 337 ? -22.121 -8.592 19.600 1.00 82.25 337 ALA A C 1
ATOM 2553 O O . ALA A 1 337 ? -21.957 -9.678 20.148 1.00 82.25 337 ALA A O 1
ATOM 2554 N N . ARG A 1 338 ? -21.474 -8.256 18.476 1.00 83.75 338 ARG A N 1
ATOM 2555 C CA . ARG A 1 338 ? -20.582 -9.184 17.763 1.00 83.75 338 ARG A CA 1
ATOM 2556 C C . ARG A 1 338 ? -19.277 -9.416 18.515 1.00 83.75 338 ARG A C 1
ATOM 2558 O O . ARG A 1 338 ? -18.833 -10.553 18.625 1.00 83.75 338 ARG A O 1
ATOM 2565 N N . LEU A 1 339 ? -18.688 -8.356 19.072 1.00 87.75 339 LEU A N 1
ATOM 2566 C CA . LEU A 1 339 ? -17.444 -8.456 19.843 1.00 87.75 339 LEU A CA 1
ATOM 2567 C C . LEU A 1 339 ? -17.607 -9.266 21.143 1.00 87.75 339 LEU A C 1
ATOM 2569 O O . LEU A 1 339 ? -16.621 -9.779 21.670 1.00 87.75 339 LEU A O 1
ATOM 2573 N N . MET A 1 340 ? -18.829 -9.360 21.676 1.00 85.94 340 MET A N 1
ATOM 2574 C CA . MET A 1 340 ? -19.161 -10.179 22.846 1.00 85.94 340 MET A CA 1
ATOM 2575 C C . MET A 1 340 ? -19.485 -11.637 22.499 1.00 85.94 340 MET A C 1
ATOM 2577 O O . MET A 1 340 ? -19.266 -12.516 23.337 1.00 85.94 340 MET A O 1
ATOM 2581 N N . ASP A 1 341 ? -20.007 -11.884 21.295 1.00 84.88 341 ASP A N 1
ATOM 2582 C CA . ASP A 1 341 ? -20.361 -13.217 20.798 1.00 84.88 341 ASP A CA 1
ATOM 2583 C C . ASP A 1 341 ? -19.121 -14.011 20.356 1.00 84.88 341 ASP A C 1
ATOM 2585 O O . ASP A 1 341 ? -18.982 -15.195 20.666 1.00 84.88 341 ASP A O 1
ATOM 2589 N N . GLU A 1 342 ? -18.153 -13.346 19.715 1.00 81.44 342 GLU A N 1
ATOM 2590 C CA . GLU A 1 342 ? -16.863 -13.963 19.403 1.00 81.44 342 GLU A CA 1
ATOM 2591 C C . GLU A 1 342 ? -16.025 -14.171 20.676 1.00 81.44 342 GLU A C 1
ATOM 2593 O O . GLU A 1 342 ? -15.483 -13.224 21.258 1.00 81.44 342 GLU A O 1
ATOM 2598 N N . LYS A 1 343 ? -15.890 -15.436 21.091 1.00 78.31 343 LYS A N 1
ATOM 2599 C CA . LYS A 1 343 ? -15.143 -15.845 22.288 1.00 78.31 343 LYS A CA 1
ATOM 2600 C C . LYS A 1 343 ? -14.002 -16.802 21.958 1.00 78.31 343 LYS A C 1
ATOM 2602 O O . LYS A 1 343 ? -14.151 -17.715 21.150 1.00 78.31 343 LYS A O 1
ATOM 2607 N N . GLU A 1 344 ? -12.872 -16.617 22.633 1.00 69.06 344 GLU A N 1
ATOM 2608 C CA . GLU A 1 344 ? -11.801 -17.611 22.738 1.00 69.06 344 GLU A CA 1
ATOM 2609 C C . GLU A 1 344 ? -11.690 -18.050 24.197 1.00 69.06 344 GLU A C 1
ATOM 2611 O O . GLU A 1 344 ? -11.265 -17.288 25.065 1.00 69.06 344 GLU A O 1
ATOM 2616 N N . GLY A 1 345 ? -12.127 -19.279 24.481 1.00 73.19 345 GLY A N 1
ATOM 2617 C CA . GLY A 1 345 ? -12.299 -19.734 25.858 1.00 73.19 345 GLY A CA 1
ATOM 2618 C C . GLY A 1 345 ? -13.353 -18.891 26.579 1.00 73.19 345 GLY A C 1
ATOM 2619 O O . GLY A 1 345 ? -14.479 -18.766 26.098 1.00 73.19 345 GLY A O 1
ATOM 2620 N N . ASP A 1 346 ? -12.976 -18.306 27.715 1.00 74.75 346 ASP A N 1
ATOM 2621 C CA . ASP A 1 346 ? -13.859 -17.468 28.542 1.00 74.75 346 ASP A CA 1
ATOM 2622 C C . ASP A 1 346 ? -13.717 -15.958 28.249 1.00 74.75 346 ASP A C 1
ATOM 2624 O O . ASP A 1 346 ? -14.369 -15.119 28.866 1.00 74.75 346 ASP A O 1
ATOM 2628 N N . GLN A 1 347 ? -12.849 -15.581 27.303 1.00 82.25 347 GLN A N 1
ATOM 2629 C CA . GLN A 1 347 ? -12.586 -14.184 26.959 1.00 82.25 347 GLN A CA 1
ATOM 2630 C C . GLN A 1 347 ? -13.342 -13.797 25.684 1.00 82.25 347 GLN A C 1
ATOM 2632 O O . GLN A 1 347 ? -13.154 -14.405 24.628 1.00 82.25 347 GLN A O 1
ATOM 2637 N N . SER A 1 348 ? -14.182 -12.763 25.768 1.00 89.38 348 SER A N 1
ATOM 2638 C CA . SER A 1 348 ? -14.751 -12.134 24.574 1.00 89.38 348 SER A CA 1
ATOM 2639 C C . SER A 1 348 ? -13.704 -11.285 23.860 1.00 89.38 348 SER A C 1
ATOM 2641 O O . SER A 1 348 ? -12.787 -10.741 24.485 1.00 89.38 348 SER A O 1
ATOM 2643 N N . LEU A 1 349 ? -13.862 -11.113 22.548 1.00 90.25 349 LEU A N 1
ATOM 2644 C CA . LEU A 1 349 ? -12.996 -10.229 21.776 1.00 90.25 349 LEU A CA 1
ATOM 2645 C C . LEU A 1 349 ? -13.018 -8.795 22.325 1.00 90.25 349 LEU A C 1
ATOM 2647 O O . LEU A 1 349 ? -11.972 -8.151 22.401 1.00 90.25 349 LEU A O 1
ATOM 2651 N N . LEU A 1 350 ? -14.179 -8.323 22.795 1.00 90.56 350 LEU A N 1
ATOM 2652 C CA . LEU A 1 350 ? -14.302 -7.025 23.462 1.00 90.56 350 LEU A CA 1
ATOM 2653 C C . LEU A 1 350 ? -13.399 -6.914 24.702 1.00 90.56 350 LEU A C 1
ATOM 2655 O O . LEU A 1 350 ? -12.728 -5.900 24.898 1.00 90.56 350 LEU A O 1
ATOM 2659 N N . LEU A 1 351 ? -13.348 -7.960 25.530 1.00 89.56 351 LEU A N 1
ATOM 2660 C CA . LEU A 1 351 ? -12.505 -7.982 26.724 1.00 89.56 351 LEU A CA 1
ATOM 2661 C C . LEU A 1 351 ? -11.012 -7.985 26.363 1.00 89.56 351 LEU A C 1
ATOM 2663 O O . LEU A 1 351 ? -10.228 -7.294 27.016 1.00 89.56 351 LEU A O 1
ATOM 2667 N N . ILE A 1 352 ? -10.622 -8.687 25.293 1.00 91.00 352 ILE A N 1
ATOM 2668 C CA . ILE A 1 352 ? -9.246 -8.665 24.769 1.00 91.00 352 ILE A CA 1
ATOM 2669 C C . ILE A 1 352 ? -8.852 -7.241 24.348 1.00 91.00 352 ILE A C 1
ATOM 2671 O O . ILE A 1 352 ? -7.780 -6.772 24.737 1.00 91.00 352 ILE A O 1
ATOM 2675 N N . ILE A 1 353 ? -9.723 -6.528 23.621 1.00 92.44 353 ILE A N 1
ATOM 2676 C CA . ILE A 1 353 ? -9.495 -5.132 23.205 1.00 92.44 353 ILE A CA 1
ATOM 2677 C C . ILE A 1 353 ? -9.193 -4.253 24.427 1.00 92.44 353 ILE A C 1
ATOM 2679 O O . ILE A 1 353 ? -8.157 -3.586 24.467 1.00 92.44 353 ILE A O 1
ATOM 2683 N N . PHE A 1 354 ? -10.049 -4.290 25.453 1.00 91.62 354 PHE A N 1
ATOM 2684 C CA . PHE A 1 354 ? -9.868 -3.469 26.654 1.00 91.62 354 PHE A CA 1
ATOM 2685 C C . PHE A 1 354 ? -8.631 -3.853 27.471 1.00 91.62 354 PHE A C 1
ATOM 2687 O O . PHE A 1 354 ? -7.922 -2.968 27.954 1.00 91.62 354 PHE A O 1
ATOM 2694 N N . ARG A 1 355 ? -8.313 -5.149 27.591 1.00 91.12 355 ARG A N 1
ATOM 2695 C CA . ARG A 1 355 ? -7.082 -5.605 28.258 1.00 91.12 355 ARG A CA 1
ATOM 2696 C C . ARG A 1 355 ? -5.830 -5.096 27.547 1.00 91.12 355 ARG A C 1
ATOM 2698 O O . ARG A 1 355 ? -4.900 -4.644 28.213 1.00 91.12 355 ARG A O 1
ATOM 2705 N N . VAL A 1 356 ? -5.808 -5.122 26.212 1.00 92.06 356 VAL A N 1
ATOM 2706 C CA . VAL A 1 356 ? -4.679 -4.602 25.426 1.00 92.06 356 VAL A CA 1
ATOM 2707 C C . VAL A 1 356 ? -4.566 -3.088 25.556 1.00 92.06 356 VAL A C 1
ATOM 2709 O O . VAL A 1 356 ? -3.468 -2.595 25.802 1.00 92.06 356 VAL A O 1
ATOM 2712 N N . LEU A 1 357 ? -5.671 -2.343 25.464 1.00 91.56 357 LEU A N 1
ATOM 2713 C CA . LEU A 1 357 ? -5.653 -0.890 25.679 1.00 91.56 357 LEU A CA 1
ATOM 2714 C C . LEU A 1 357 ? -5.116 -0.539 27.071 1.00 91.56 357 LEU A C 1
ATOM 2716 O O . LEU A 1 357 ? -4.241 0.317 27.195 1.00 91.56 357 LEU A O 1
ATOM 2720 N N . TYR A 1 358 ? -5.555 -1.258 28.106 1.00 88.69 358 TYR A N 1
ATOM 2721 C CA . TYR A 1 358 ? -5.044 -1.086 29.463 1.00 88.69 358 TYR A CA 1
ATOM 2722 C C . TYR A 1 358 ? -3.542 -1.398 29.571 1.00 88.69 358 TYR A C 1
ATOM 2724 O O . TYR A 1 358 ? -2.799 -0.642 30.201 1.00 88.69 358 TYR A O 1
ATOM 2732 N N . ALA A 1 359 ? -3.067 -2.464 28.918 1.00 88.75 359 ALA A N 1
ATOM 2733 C CA . ALA A 1 359 ? -1.644 -2.796 28.867 1.00 88.75 359 ALA A CA 1
ATOM 2734 C C . ALA A 1 359 ? -0.819 -1.694 28.178 1.00 88.75 359 ALA A C 1
ATOM 2736 O O . ALA A 1 359 ? 0.218 -1.292 28.708 1.00 88.75 359 ALA A O 1
ATOM 2737 N N . VAL A 1 360 ? -1.307 -1.131 27.064 1.00 89.25 360 VAL A N 1
ATOM 2738 C CA . VAL A 1 360 ? -0.670 0.008 26.375 1.00 89.25 360 VAL A CA 1
ATOM 2739 C C . VAL A 1 360 ? -0.607 1.228 27.300 1.00 89.25 360 VAL A C 1
ATOM 2741 O O . VAL A 1 360 ? 0.455 1.836 27.439 1.00 89.25 360 VAL A O 1
ATOM 2744 N N . MET A 1 361 ? -1.705 1.555 27.989 1.00 86.75 361 MET A N 1
ATOM 2745 C CA . MET A 1 361 ? -1.772 2.671 28.943 1.00 86.75 361 MET A CA 1
ATOM 2746 C C . MET A 1 361 ? -0.783 2.501 30.107 1.00 86.75 361 MET A C 1
ATOM 2748 O O . MET A 1 361 ? -0.104 3.454 30.501 1.00 86.75 361 MET A O 1
ATOM 2752 N N . LYS A 1 362 ? -0.663 1.285 30.655 1.00 84.44 362 LYS A N 1
ATOM 2753 C CA . LYS A 1 362 ? 0.279 0.969 31.742 1.00 84.44 362 LYS A CA 1
ATOM 2754 C C . LYS A 1 362 ? 1.717 0.767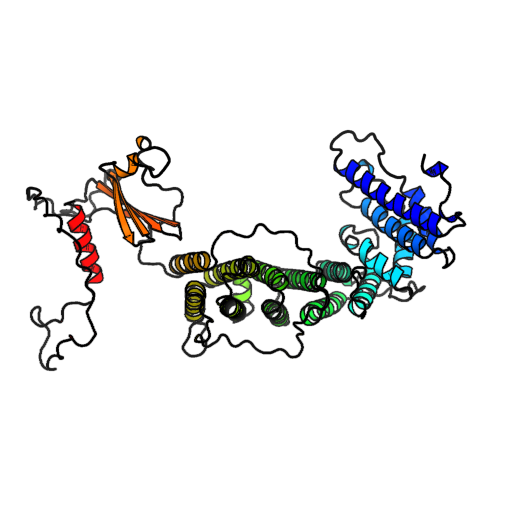 31.256 1.00 84.44 362 LYS A C 1
ATOM 2756 O O . LYS A 1 362 ? 2.639 0.892 32.057 1.00 84.44 362 LYS A O 1
ATOM 2761 N N . GLY A 1 363 ? 1.925 0.530 29.962 1.00 82.00 363 GLY A N 1
ATOM 2762 C CA . GLY A 1 363 ? 3.227 0.205 29.380 1.00 82.00 363 GLY A CA 1
ATOM 2763 C C . GLY A 1 363 ? 3.699 -1.217 29.702 1.00 82.00 363 GLY A C 1
ATOM 2764 O O . GLY A 1 363 ? 4.903 -1.445 29.798 1.00 82.00 363 GLY A O 1
ATOM 2765 N N . THR A 1 364 ? 2.773 -2.160 29.902 1.00 81.00 364 THR A N 1
ATOM 2766 C CA . THR A 1 364 ? 3.078 -3.570 30.198 1.00 81.00 364 THR A CA 1
ATOM 2767 C C . THR A 1 364 ? 3.028 -4.432 28.936 1.00 81.00 364 THR A C 1
ATOM 2769 O O . THR A 1 364 ? 2.465 -4.057 27.912 1.00 81.00 364 THR A O 1
ATOM 2772 N N . ASN A 1 365 ? 3.646 -5.609 28.994 1.00 68.88 365 ASN A N 1
ATOM 2773 C CA . ASN A 1 365 ? 3.962 -6.444 27.832 1.00 68.88 365 ASN A CA 1
ATOM 2774 C C . ASN A 1 365 ? 2.768 -7.267 27.315 1.00 68.88 365 ASN A C 1
ATOM 2776 O O . ASN A 1 365 ? 2.949 -8.096 26.427 1.00 68.88 365 ASN A O 1
ATOM 2780 N N . GLY A 1 366 ? 1.581 -7.117 27.915 1.00 69.31 366 GLY A N 1
ATOM 2781 C CA . GLY A 1 366 ? 0.395 -7.918 27.596 1.00 69.31 366 GLY A CA 1
ATOM 2782 C C . GLY A 1 366 ? 0.572 -9.434 27.775 1.00 69.31 366 GLY A C 1
ATOM 2783 O O . GLY A 1 366 ? -0.253 -10.190 27.281 1.00 69.31 366 GLY A O 1
ATOM 2784 N N . SER A 1 367 ? 1.621 -9.897 28.468 1.00 69.50 367 SER A N 1
ATOM 2785 C CA . SER A 1 367 ? 1.965 -11.323 28.618 1.00 69.50 367 SER A CA 1
ATOM 2786 C C . SER A 1 367 ? 0.927 -12.141 29.390 1.00 69.50 367 SER A C 1
ATOM 2788 O O . SER A 1 367 ? 0.916 -13.360 29.290 1.00 69.50 367 SER A O 1
ATOM 2790 N N . GLU A 1 368 ? 0.064 -11.471 30.151 1.00 69.12 368 GLU A N 1
ATOM 2791 C CA . GLU A 1 368 ? -1.043 -12.067 30.909 1.00 69.12 368 GLU A CA 1
ATOM 2792 C C . GLU A 1 368 ? -2.340 -12.172 30.079 1.00 69.12 368 GLU A C 1
ATOM 2794 O O . GLU A 1 368 ? -3.357 -12.659 30.568 1.00 69.12 368 GLU A O 1
ATOM 2799 N N . ILE A 1 369 ? -2.338 -11.693 28.828 1.00 78.44 369 ILE A N 1
ATOM 2800 C CA . ILE A 1 369 ? -3.514 -11.704 27.954 1.00 78.44 369 ILE A CA 1
ATOM 2801 C C . ILE A 1 369 ? -3.522 -13.005 27.143 1.00 78.44 369 ILE A C 1
ATOM 2803 O O . ILE A 1 369 ? -2.813 -13.151 26.147 1.00 78.44 369 ILE A O 1
ATOM 2807 N N . GLU A 1 370 ? -4.350 -13.954 27.576 1.00 73.31 370 GLU A N 1
ATOM 2808 C CA . GLU A 1 370 ? -4.649 -15.179 26.829 1.00 73.31 370 GLU A CA 1
ATOM 2809 C C . GLU A 1 370 ? -5.330 -14.858 25.478 1.00 73.31 370 GLU A C 1
ATOM 2811 O O . GLU A 1 370 ? -6.065 -13.878 25.364 1.00 73.31 370 GLU A O 1
ATOM 2816 N N . GLY A 1 371 ? -5.076 -15.668 24.441 1.00 71.31 371 GLY A N 1
ATOM 2817 C CA . GLY A 1 371 ? -5.690 -15.507 23.106 1.00 71.31 371 GLY A CA 1
ATOM 2818 C C . GLY A 1 371 ? -4.924 -14.618 22.109 1.00 71.31 371 GLY A C 1
ATOM 2819 O O . GLY A 1 371 ? -5.374 -14.415 20.986 1.00 71.31 371 GLY A O 1
ATOM 2820 N N . LEU A 1 372 ? -3.741 -14.102 22.471 1.00 80.06 372 LEU A N 1
ATOM 2821 C CA . LEU A 1 372 ? -2.876 -13.333 21.553 1.00 80.06 372 LEU A CA 1
ATOM 2822 C C . LEU A 1 372 ? -1.804 -14.180 20.843 1.00 80.06 372 LEU A C 1
ATOM 2824 O O . LEU A 1 372 ? -0.934 -13.631 20.161 1.00 80.06 372 LEU A O 1
ATOM 2828 N N . SER A 1 373 ? -1.832 -15.508 20.994 1.00 77.56 373 SER A N 1
ATOM 2829 C CA . SER A 1 373 ? -0.921 -16.401 20.278 1.00 77.56 373 SER A CA 1
ATOM 2830 C C . SER A 1 373 ? -1.269 -16.431 18.790 1.00 77.56 373 SER A C 1
ATOM 2832 O O . SER A 1 373 ? -2.350 -16.843 18.374 1.00 77.56 373 SER A O 1
ATOM 2834 N N . LEU A 1 374 ? -0.326 -15.980 17.966 1.00 84.31 374 LEU A N 1
ATOM 2835 C CA . LEU A 1 374 ? -0.487 -15.953 16.517 1.00 84.31 374 LEU A CA 1
ATOM 2836 C C . LEU A 1 374 ? 0.103 -17.227 15.896 1.00 84.31 374 LEU A C 1
ATOM 2838 O O . LEU A 1 374 ? 1.130 -17.717 16.374 1.00 84.31 374 LEU A O 1
ATOM 2842 N N . PRO A 1 375 ? -0.506 -17.765 14.825 1.00 81.88 375 PRO A N 1
ATOM 2843 C CA . PRO A 1 375 ? 0.038 -18.923 14.132 1.00 81.88 375 PRO A CA 1
ATOM 2844 C C . PRO A 1 375 ? 1.379 -18.573 13.479 1.00 81.88 375 PRO A C 1
ATOM 2846 O O . PRO A 1 375 ? 1.514 -17.524 12.842 1.00 81.88 375 PRO A O 1
ATOM 2849 N N . VAL A 1 376 ? 2.356 -19.469 13.619 1.00 77.81 376 VAL A N 1
ATOM 2850 C CA . VAL A 1 376 ? 3.638 -19.379 12.911 1.00 77.81 376 VAL A CA 1
ATOM 2851 C C . VAL A 1 376 ? 3.437 -19.883 11.486 1.00 77.81 376 VAL A C 1
ATOM 2853 O O . VAL A 1 376 ? 2.830 -20.932 11.275 1.00 77.81 376 VAL A O 1
ATOM 2856 N N . ASP A 1 377 ? 3.928 -19.122 10.514 1.00 83.69 377 ASP A N 1
ATOM 2857 C CA . ASP A 1 377 ? 3.946 -19.512 9.107 1.00 83.69 377 ASP A CA 1
ATOM 2858 C C . ASP A 1 377 ? 5.399 -19.639 8.653 1.00 83.69 377 ASP A C 1
ATOM 2860 O O . ASP A 1 377 ? 6.102 -18.638 8.514 1.00 83.69 377 ASP A O 1
ATOM 2864 N N . GLU A 1 378 ? 5.838 -20.879 8.446 1.00 82.75 378 GLU A N 1
ATOM 2865 C CA . GLU A 1 378 ? 7.199 -21.217 8.015 1.00 82.75 378 GLU A CA 1
ATOM 2866 C C . GLU A 1 378 ? 7.528 -20.647 6.622 1.00 82.75 378 GLU A C 1
ATOM 2868 O O . GLU A 1 378 ? 8.696 -20.454 6.286 1.00 82.75 378 GLU A O 1
ATOM 2873 N N . ASP A 1 379 ? 6.516 -20.333 5.800 1.00 86.94 379 ASP A N 1
ATOM 2874 C CA . ASP A 1 379 ? 6.724 -19.767 4.465 1.00 86.94 379 ASP A CA 1
ATOM 2875 C C . ASP A 1 379 ? 6.998 -18.255 4.465 1.00 86.94 379 ASP A C 1
ATOM 2877 O O . ASP A 1 379 ? 7.364 -17.702 3.413 1.00 86.94 379 ASP A O 1
ATOM 2881 N N . PHE A 1 380 ? 6.798 -17.584 5.603 1.00 92.19 380 PHE A N 1
ATOM 2882 C CA . PHE A 1 380 ? 6.959 -16.144 5.761 1.00 92.19 380 PHE A CA 1
ATOM 2883 C C . PHE A 1 380 ? 8.370 -15.796 6.257 1.00 92.19 380 PHE A C 1
ATOM 2885 O O . PHE A 1 380 ? 8.738 -16.104 7.387 1.00 92.19 380 PHE A O 1
ATOM 2892 N N . ASP A 1 381 ? 9.153 -15.082 5.442 1.00 91.88 381 ASP A N 1
ATOM 2893 C CA . ASP A 1 381 ? 10.480 -14.595 5.832 1.00 91.88 381 ASP A CA 1
ATOM 2894 C C . ASP A 1 381 ? 10.390 -13.140 6.325 1.00 91.88 381 ASP A C 1
ATOM 2896 O O . ASP A 1 381 ? 10.189 -12.230 5.513 1.00 91.88 381 ASP A O 1
ATOM 2900 N N . PRO A 1 382 ? 10.543 -12.862 7.632 1.00 88.38 382 PRO A N 1
ATOM 2901 C CA . PRO A 1 382 ? 10.435 -11.508 8.170 1.00 88.38 382 PRO A CA 1
ATOM 2902 C C . PRO A 1 382 ? 11.682 -10.644 7.916 1.00 88.38 382 PRO A C 1
ATOM 2904 O O . PRO A 1 382 ? 11.680 -9.466 8.291 1.00 88.38 382 PRO A O 1
ATOM 2907 N N . ASN A 1 383 ? 12.762 -11.201 7.361 1.00 89.25 383 ASN A N 1
ATOM 2908 C CA . ASN A 1 383 ? 14.034 -10.500 7.237 1.00 89.25 383 ASN A CA 1
ATOM 2909 C C . ASN A 1 383 ? 14.069 -9.585 6.002 1.00 89.25 383 ASN A C 1
ATOM 2911 O O . ASN A 1 383 ? 13.565 -9.914 4.931 1.00 89.25 383 ASN A O 1
ATOM 2915 N N . ILE A 1 384 ? 14.693 -8.418 6.168 1.00 92.31 384 ILE A N 1
ATOM 2916 C CA . ILE A 1 384 ? 14.900 -7.416 5.118 1.00 92.31 384 ILE A CA 1
ATOM 2917 C C . ILE A 1 384 ? 16.400 -7.304 4.863 1.00 92.31 384 ILE A C 1
ATOM 2919 O O . ILE A 1 384 ? 17.174 -7.119 5.799 1.00 92.31 384 ILE A O 1
ATOM 2923 N N . GLN A 1 385 ? 16.792 -7.429 3.597 1.00 90.62 385 GLN A N 1
ATOM 2924 C CA . GLN A 1 385 ? 18.183 -7.364 3.139 1.00 90.62 385 GLN A CA 1
ATOM 2925 C C . GLN A 1 385 ? 18.559 -5.952 2.675 1.00 90.62 385 GLN A C 1
ATOM 2927 O O . GLN A 1 385 ? 19.696 -5.527 2.858 1.00 90.62 385 GLN A O 1
ATO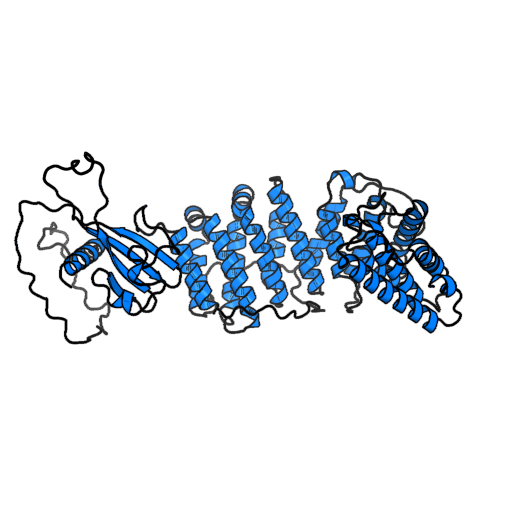M 2932 N N . LEU A 1 386 ? 17.598 -5.214 2.108 1.00 89.56 386 LEU A N 1
ATOM 2933 C CA . LEU A 1 386 ? 17.770 -3.840 1.645 1.00 89.56 386 LEU A CA 1
ATOM 2934 C C . LEU A 1 386 ? 16.667 -2.958 2.232 1.00 89.56 386 LEU A C 1
ATOM 2936 O O . LEU A 1 386 ? 15.507 -3.060 1.830 1.00 89.56 386 LEU A O 1
ATOM 2940 N N . ASP A 1 387 ? 17.027 -2.054 3.141 1.00 88.12 387 ASP A N 1
ATOM 2941 C CA . ASP A 1 387 ? 16.112 -1.012 3.606 1.00 88.12 387 ASP A CA 1
ATOM 2942 C C . ASP A 1 387 ? 16.286 0.266 2.775 1.00 88.12 387 ASP A C 1
ATOM 2944 O O . ASP A 1 387 ? 17.140 1.108 3.046 1.00 88.12 387 ASP A O 1
ATOM 2948 N N . ASN A 1 388 ? 15.495 0.375 1.709 1.00 88.12 388 ASN A N 1
ATOM 2949 C CA . ASN A 1 388 ? 15.456 1.519 0.795 1.00 88.12 388 ASN A CA 1
ATOM 2950 C C . ASN A 1 388 ? 14.229 2.421 1.021 1.00 88.12 388 ASN A C 1
ATOM 2952 O O . ASN A 1 388 ? 13.880 3.229 0.156 1.00 88.12 388 ASN A O 1
ATOM 2956 N N . LEU A 1 389 ? 13.565 2.307 2.177 1.00 82.81 389 LEU A N 1
ATOM 2957 C CA . LEU A 1 389 ? 12.536 3.255 2.591 1.00 82.81 389 LEU A CA 1
ATOM 2958 C C . LEU A 1 389 ? 13.232 4.540 3.046 1.00 82.81 389 LEU A C 1
ATOM 2960 O O . LEU A 1 389 ? 13.666 4.666 4.188 1.00 82.81 389 LEU A O 1
ATOM 2964 N N . GLY A 1 390 ? 13.388 5.493 2.122 1.00 58.75 390 GLY A N 1
ATOM 2965 C CA . GLY A 1 390 ? 14.008 6.781 2.421 1.00 58.75 390 GLY A CA 1
ATOM 2966 C C . GLY A 1 390 ? 13.356 7.425 3.646 1.00 58.75 390 GLY A C 1
ATOM 2967 O O . GLY A 1 390 ? 12.139 7.614 3.669 1.00 58.75 390 GLY A O 1
ATOM 2968 N N . LEU A 1 391 ? 14.167 7.762 4.654 1.00 49.28 391 LEU A N 1
ATOM 2969 C CA . LEU A 1 391 ? 13.762 8.523 5.837 1.00 49.28 391 LEU A CA 1
ATOM 2970 C C . LEU A 1 391 ? 13.312 9.925 5.405 1.00 49.28 391 LEU A C 1
ATOM 2972 O O . LEU A 1 391 ? 14.047 10.902 5.509 1.00 49.28 391 LEU A O 1
ATOM 2976 N N . LYS A 1 392 ? 12.090 10.046 4.893 1.00 49.00 392 LYS A N 1
ATOM 2977 C CA . LYS A 1 392 ? 11.390 11.325 4.891 1.00 49.00 392 LYS A CA 1
ATOM 2978 C C . LYS A 1 392 ? 10.950 11.516 6.330 1.00 49.00 392 LYS A C 1
ATOM 2980 O O . LYS A 1 392 ? 10.168 10.710 6.824 1.00 49.00 392 LYS A O 1
ATOM 2985 N N . SER A 1 393 ? 11.510 12.514 7.010 1.00 40.66 393 SER A N 1
ATOM 2986 C CA . SER A 1 393 ? 11.124 12.894 8.367 1.00 40.66 393 SER A CA 1
ATOM 2987 C C . SER A 1 393 ? 9.616 13.148 8.400 1.00 40.66 393 SER A C 1
ATOM 2989 O O . SER A 1 393 ? 9.152 14.242 8.080 1.00 40.66 393 SER A O 1
ATOM 2991 N N . SER A 1 394 ? 8.827 12.123 8.714 1.00 48.78 394 SER A N 1
ATOM 2992 C CA . SER A 1 394 ? 7.420 12.312 9.020 1.00 48.78 394 SER A CA 1
ATOM 2993 C C . SER A 1 394 ? 7.363 13.215 10.249 1.00 48.78 394 SER A C 1
ATOM 2995 O O . SER A 1 394 ? 8.150 12.977 11.173 1.00 48.78 394 SER A O 1
ATOM 2997 N N . PRO A 1 395 ? 6.480 14.225 10.295 1.00 47.09 395 PRO A N 1
ATOM 2998 C CA . PRO A 1 395 ? 6.258 14.960 11.529 1.00 47.09 395 PRO A CA 1
ATOM 2999 C C . PRO A 1 395 ? 5.876 13.934 12.598 1.00 47.09 395 PRO A C 1
ATOM 3001 O O . PRO A 1 395 ? 4.869 13.237 12.475 1.00 47.09 395 PRO A O 1
ATOM 3004 N N . VAL A 1 396 ? 6.751 13.752 13.586 1.00 54.72 396 VAL A N 1
ATOM 3005 C CA . VAL A 1 396 ? 6.502 12.829 14.690 1.00 54.72 396 VAL A CA 1
ATOM 3006 C C . VAL A 1 396 ? 5.327 13.414 15.456 1.00 54.72 396 VAL A C 1
ATOM 3008 O O . VAL A 1 396 ? 5.394 14.556 15.910 1.00 54.72 396 VAL A O 1
ATOM 3011 N N . SER A 1 397 ? 4.236 12.657 15.568 1.00 54.06 397 SER A N 1
ATOM 3012 C CA . SER A 1 397 ? 3.140 13.020 16.458 1.00 54.06 397 SER A CA 1
ATOM 3013 C C . SER A 1 397 ? 3.718 13.231 17.858 1.00 54.06 397 SER A C 1
ATOM 3015 O O . SER A 1 397 ? 4.306 12.316 18.437 1.00 54.06 397 SER A O 1
ATOM 3017 N N . THR A 1 398 ? 3.572 14.439 18.398 1.00 58.50 398 THR A N 1
ATOM 3018 C CA . THR A 1 398 ? 4.055 14.807 19.740 1.00 58.50 398 THR A CA 1
ATOM 3019 C C . THR A 1 398 ? 3.235 14.168 20.858 1.00 58.50 398 THR A C 1
ATOM 3021 O O . THR A 1 398 ? 3.609 14.258 22.024 1.00 58.50 398 THR A O 1
ATOM 3024 N N . ILE A 1 399 ? 2.114 13.533 20.511 1.00 66.75 399 ILE A N 1
ATOM 3025 C CA . ILE A 1 399 ? 1.174 12.966 21.466 1.00 66.75 399 ILE A CA 1
ATOM 3026 C C . ILE A 1 399 ? 1.668 11.595 21.944 1.00 66.75 399 ILE A C 1
ATOM 3028 O O . ILE A 1 399 ? 2.090 10.754 21.146 1.00 66.75 399 ILE A O 1
ATOM 3032 N N . ASP A 1 400 ? 1.608 11.383 23.258 1.00 80.06 400 ASP A N 1
ATOM 3033 C CA . ASP A 1 400 ? 1.969 10.121 23.899 1.00 80.06 400 ASP A CA 1
ATOM 3034 C C . ASP A 1 400 ? 0.996 9.000 23.488 1.00 80.06 400 ASP A C 1
ATOM 3036 O O . ASP A 1 400 ? -0.227 9.155 23.534 1.00 80.06 400 ASP A O 1
ATOM 3040 N N . VAL A 1 401 ? 1.549 7.840 23.131 1.00 82.88 401 VAL A N 1
ATOM 3041 C CA . VAL A 1 401 ? 0.806 6.618 22.790 1.00 82.88 401 VAL A CA 1
ATOM 3042 C C . VAL A 1 401 ? -0.123 6.202 23.933 1.00 82.88 401 VAL A C 1
ATOM 3044 O O . VAL A 1 401 ? -1.227 5.719 23.684 1.00 82.88 401 VAL A O 1
ATOM 3047 N N . LYS A 1 402 ? 0.289 6.424 25.189 1.00 85.31 402 LYS A N 1
ATOM 3048 C CA . LYS A 1 402 ? -0.545 6.134 26.365 1.00 85.31 402 LYS A CA 1
ATOM 3049 C C . LYS A 1 402 ? -1.807 6.986 26.392 1.00 85.31 402 LYS A C 1
ATOM 3051 O O . LYS A 1 402 ? -2.883 6.465 26.679 1.00 85.31 402 LYS A O 1
ATOM 3056 N N . LEU A 1 403 ? -1.673 8.270 26.059 1.00 82.00 403 LEU A N 1
ATOM 3057 C CA . LEU A 1 403 ? -2.802 9.190 25.996 1.00 82.00 403 LEU A CA 1
ATOM 3058 C C . LEU A 1 403 ? -3.748 8.794 24.858 1.00 82.00 403 LEU A C 1
ATOM 3060 O O . LEU A 1 403 ? -4.950 8.750 25.076 1.00 82.00 403 LEU A O 1
ATOM 3064 N N . TRP A 1 404 ? -3.224 8.405 23.689 1.00 83.62 404 TRP A N 1
ATOM 3065 C CA . TRP A 1 404 ? -4.053 7.887 22.589 1.00 83.62 404 TRP A CA 1
ATOM 3066 C C . TRP A 1 404 ? -4.836 6.640 22.985 1.00 83.62 404 TRP A C 1
ATOM 3068 O O . TRP A 1 404 ? -6.033 6.560 22.718 1.00 83.62 404 TRP A O 1
ATOM 3078 N N . ALA A 1 405 ? -4.181 5.678 23.639 1.00 86.75 405 ALA A N 1
ATOM 3079 C CA . ALA A 1 405 ? -4.844 4.469 24.110 1.00 86.75 405 ALA A CA 1
ATOM 3080 C C . ALA A 1 405 ? -5.945 4.788 25.130 1.00 86.75 405 ALA A C 1
ATOM 3082 O O . ALA A 1 405 ? -7.023 4.203 25.057 1.00 86.75 405 ALA A O 1
ATOM 3083 N N . GLN A 1 406 ? -5.707 5.746 26.033 1.00 85.38 406 GLN A N 1
ATOM 3084 C CA . GLN A 1 406 ? -6.714 6.198 26.990 1.00 85.38 406 GLN A CA 1
ATOM 3085 C C . GLN A 1 406 ? -7.893 6.886 26.290 1.00 85.38 406 GLN A C 1
ATOM 3087 O O . GLN A 1 406 ? -9.036 6.529 26.556 1.00 85.38 406 GLN A O 1
ATOM 3092 N N . THR A 1 407 ? -7.631 7.803 25.353 1.00 82.44 407 THR A N 1
ATOM 3093 C CA . THR A 1 407 ? -8.672 8.463 24.552 1.00 82.44 407 THR A CA 1
ATOM 3094 C C . THR A 1 407 ? -9.514 7.440 23.792 1.00 82.44 407 THR A C 1
ATOM 3096 O O . THR A 1 407 ? -10.737 7.500 23.848 1.00 82.44 407 THR A O 1
ATOM 3099 N N . ILE A 1 408 ? -8.888 6.465 23.127 1.00 84.75 408 ILE A N 1
ATOM 3100 C CA . ILE A 1 408 ? -9.603 5.415 22.387 1.00 84.75 408 ILE A CA 1
ATOM 3101 C C . ILE A 1 408 ? -10.394 4.511 23.326 1.00 84.75 408 ILE A C 1
ATOM 3103 O O . ILE A 1 408 ? -11.531 4.180 23.013 1.00 84.75 408 ILE A O 1
ATOM 3107 N N . CYS A 1 409 ? -9.840 4.143 24.481 1.00 86.38 409 CYS A N 1
ATOM 3108 C CA . CYS A 1 409 ? -10.558 3.370 25.491 1.00 86.38 409 CYS A CA 1
ATOM 3109 C C . CYS A 1 409 ? -11.843 4.089 25.922 1.00 86.38 409 CYS A C 1
ATOM 3111 O O . CYS A 1 409 ? -12.920 3.497 25.863 1.00 86.38 409 CYS A O 1
ATOM 3113 N N . THR A 1 410 ? -11.755 5.380 26.258 1.00 78.12 410 THR A N 1
ATOM 3114 C CA . THR A 1 410 ? -12.927 6.191 26.614 1.00 78.12 410 THR A CA 1
ATOM 3115 C C . THR A 1 410 ? -13.924 6.283 25.459 1.00 78.12 410 THR A C 1
ATOM 3117 O O . THR A 1 410 ? -15.116 6.071 25.665 1.00 78.12 410 THR A O 1
ATOM 3120 N N . GLN A 1 411 ? -13.456 6.531 24.233 1.00 77.12 411 GLN A N 1
ATOM 3121 C CA . GLN A 1 411 ? -14.328 6.601 23.057 1.00 77.12 411 GLN A CA 1
ATOM 3122 C C . GLN A 1 411 ? -15.036 5.268 22.787 1.00 77.12 411 GLN A C 1
ATOM 3124 O O . GLN A 1 411 ? -16.236 5.252 22.539 1.00 77.12 411 GLN A O 1
ATOM 3129 N N . LEU A 1 412 ? -14.347 4.133 22.903 1.00 79.31 412 LEU A N 1
ATOM 3130 C CA . LEU A 1 412 ? -14.978 2.822 22.759 1.00 79.31 412 LEU A CA 1
ATOM 3131 C C . LEU A 1 412 ? -16.027 2.569 23.840 1.00 79.31 412 LEU A C 1
ATOM 3133 O O . LEU A 1 412 ? -17.078 2.023 23.524 1.00 79.31 412 LEU A O 1
ATOM 3137 N N . VAL A 1 413 ? -15.790 2.987 25.088 1.00 77.25 413 VAL A N 1
ATOM 3138 C CA . VAL A 1 413 ? -16.814 2.910 26.142 1.00 77.25 413 VAL A CA 1
ATOM 3139 C C . VAL A 1 413 ? -18.042 3.746 25.776 1.00 77.25 413 VAL A C 1
ATOM 3141 O O . VAL A 1 413 ? -19.150 3.267 25.985 1.00 77.25 413 VAL A O 1
ATOM 3144 N N . LEU A 1 414 ? -17.861 4.934 25.191 1.00 69.62 414 LEU A N 1
ATOM 3145 C CA . LEU A 1 414 ? -18.954 5.816 24.759 1.00 69.62 414 LEU A CA 1
ATOM 3146 C C . LEU A 1 414 ? -19.715 5.297 23.526 1.00 69.62 414 LEU A C 1
ATOM 3148 O O . LEU A 1 414 ? -20.926 5.471 23.439 1.00 69.62 414 LEU A O 1
ATOM 3152 N N . PHE A 1 415 ? -19.023 4.685 22.561 1.00 66.75 415 PHE A N 1
ATOM 3153 C CA . PHE A 1 415 ? -19.632 4.216 21.309 1.00 66.75 415 PHE A CA 1
ATOM 3154 C C . PHE A 1 415 ? -20.185 2.787 21.392 1.00 66.75 415 PHE A C 1
ATOM 3156 O O . PHE A 1 415 ? -21.177 2.480 20.736 1.00 66.75 415 PHE A O 1
ATOM 3163 N N . LEU A 1 416 ? -19.546 1.897 22.160 1.00 68.25 416 LEU A N 1
ATOM 3164 C CA . LEU A 1 416 ? -19.978 0.502 22.324 1.00 68.25 416 LEU A CA 1
ATOM 3165 C C . LEU A 1 416 ? -20.894 0.321 23.534 1.00 68.25 416 LEU A C 1
ATOM 3167 O O . LEU A 1 416 ? -21.739 -0.572 23.538 1.00 68.25 416 LEU A O 1
ATOM 3171 N N . GLY A 1 417 ? -20.727 1.147 24.564 1.00 55.47 417 GLY A N 1
ATOM 3172 C CA . GLY A 1 417 ? -21.669 1.262 25.659 1.00 55.47 417 GLY A CA 1
ATOM 3173 C C . GLY A 1 417 ? -22.521 2.498 25.437 1.00 55.47 417 GLY A C 1
ATOM 3174 O O . GLY A 1 417 ? -22.020 3.612 25.502 1.00 55.47 417 GLY A O 1
ATOM 3175 N N . HIS A 1 418 ? -23.831 2.333 25.269 1.00 52.44 418 HIS A N 1
ATOM 3176 C CA . HIS A 1 418 ? -24.736 3.389 25.709 1.00 52.44 418 HIS A CA 1
ATOM 3177 C C . HIS A 1 418 ? -24.585 3.484 27.232 1.00 52.44 418 HIS A C 1
ATOM 3179 O O . HIS A 1 418 ? -25.316 2.840 27.983 1.00 52.44 418 HIS A O 1
ATOM 3185 N N . TRP A 1 419 ? -23.564 4.207 27.698 1.00 42.06 419 TRP A N 1
ATOM 3186 C CA . TRP A 1 419 ? -23.484 4.637 29.088 1.00 42.06 419 TRP A CA 1
ATOM 3187 C C . TRP A 1 419 ? -24.819 5.335 29.408 1.00 42.06 419 TRP A C 1
ATOM 3189 O O . TRP A 1 419 ? -25.335 6.016 28.520 1.00 42.06 419 TRP A O 1
ATOM 3199 N N . PRO A 1 420 ? -25.414 5.177 30.606 1.00 41.59 420 PRO A N 1
ATOM 3200 C CA . PRO A 1 420 ? -26.772 5.637 30.942 1.00 41.59 420 PRO A CA 1
ATOM 3201 C C . PRO A 1 420 ? -26.971 7.163 30.951 1.00 41.59 420 PRO A C 1
ATOM 3203 O O . PRO A 1 420 ? -27.869 7.676 31.614 1.00 41.59 420 PRO A O 1
ATOM 3206 N N . LEU A 1 421 ? -26.175 7.921 30.206 1.00 45.97 421 LEU A N 1
ATOM 3207 C CA . LEU A 1 421 ? -26.535 9.273 29.843 1.00 45.97 421 LEU A CA 1
ATOM 3208 C C . LEU A 1 421 ? -27.672 9.158 28.824 1.00 45.97 421 LEU A C 1
ATOM 3210 O O . LEU A 1 421 ? -27.471 8.761 27.680 1.00 45.97 421 LEU A O 1
ATOM 3214 N N . TRP A 1 422 ? -28.879 9.410 29.332 1.00 46.31 422 TRP A N 1
ATOM 3215 C CA . TRP A 1 422 ? -30.142 9.686 28.649 1.00 46.31 422 TRP A CA 1
ATOM 3216 C C . TRP A 1 422 ? -29.998 10.021 27.155 1.00 46.31 422 TRP A C 1
ATOM 3218 O O . TRP A 1 422 ? -29.069 10.721 26.761 1.00 46.31 422 TRP A O 1
ATOM 3228 N N . SER A 1 423 ? -30.975 9.643 26.324 1.00 48.03 423 SER A N 1
ATOM 3229 C CA . SER A 1 423 ? -31.015 9.855 24.859 1.00 48.03 423 SER A CA 1
ATOM 3230 C C . SER A 1 423 ? -30.828 11.307 24.358 1.00 48.03 423 SER A C 1
ATOM 3232 O O . SER A 1 423 ? -30.907 11.550 23.157 1.00 48.03 423 SER A O 1
ATOM 3234 N N . GLY A 1 424 ? -30.601 12.272 25.254 1.00 50.59 424 GLY A N 1
ATOM 3235 C CA . GLY A 1 424 ? -30.244 13.663 24.971 1.00 50.59 424 GLY A CA 1
ATOM 3236 C C . GLY A 1 424 ? -28.770 14.032 25.200 1.00 50.59 424 GLY A C 1
ATOM 3237 O O . GLY A 1 424 ? -28.402 15.159 24.890 1.00 50.59 424 GLY A O 1
ATOM 3238 N N . CYS A 1 425 ? -27.915 13.139 25.716 1.00 53.16 425 CYS A N 1
ATOM 3239 C CA . CYS A 1 425 ? -26.489 13.431 25.875 1.00 53.16 425 CYS A CA 1
ATOM 3240 C C . CYS A 1 425 ? -25.765 13.355 24.531 1.00 53.16 425 CYS A C 1
ATOM 3242 O O . CYS A 1 425 ? -25.638 12.283 23.936 1.00 53.16 425 CYS A O 1
ATOM 3244 N N . GLN A 1 426 ? -25.264 14.499 24.064 1.00 56.34 426 GLN A N 1
ATOM 3245 C CA . GLN A 1 426 ? -24.500 14.597 22.826 1.00 56.34 426 GLN A CA 1
ATOM 3246 C C . GLN A 1 426 ? -23.048 14.967 23.129 1.00 56.34 426 GLN A C 1
ATOM 3248 O O . GLN A 1 426 ? -22.759 15.909 23.869 1.00 56.34 426 GLN A O 1
ATOM 3253 N N . LEU A 1 427 ? -22.114 14.238 22.515 1.00 58.59 427 LEU A N 1
ATOM 3254 C CA . LEU A 1 427 ? -20.738 14.703 22.373 1.00 58.59 427 LEU A CA 1
ATOM 3255 C C . LEU A 1 427 ? -20.764 15.934 21.464 1.00 58.59 427 LEU A C 1
ATOM 3257 O O . LEU A 1 427 ? -21.021 15.821 20.267 1.00 58.59 427 LEU A O 1
ATOM 3261 N N . SER A 1 428 ? -20.521 17.112 22.032 1.00 60.25 428 SER A N 1
ATOM 3262 C CA . SER A 1 428 ? -20.529 18.368 21.287 1.00 60.25 428 SER A CA 1
ATOM 3263 C C . SER A 1 428 ? -19.283 19.175 21.608 1.00 60.25 428 SER A C 1
ATOM 3265 O O . SER A 1 428 ? -19.103 19.703 22.703 1.00 60.25 428 SER A O 1
ATOM 3267 N N . SER A 1 429 ? -18.410 19.318 20.612 1.00 61.78 429 SER A N 1
ATOM 3268 C CA . SER A 1 429 ? -17.262 20.224 20.692 1.00 61.78 429 SER A CA 1
ATOM 3269 C C . SER A 1 429 ? -17.676 21.698 20.615 1.00 61.78 429 SER A C 1
ATOM 3271 O O . SER A 1 429 ? -16.899 22.564 21.021 1.00 61.78 429 SER A O 1
ATOM 3273 N N . SER A 1 430 ? -18.892 21.978 20.136 1.00 67.94 430 SER A N 1
ATOM 3274 C CA . SER A 1 430 ? -19.395 23.331 19.870 1.00 67.94 430 SER A CA 1
ATOM 3275 C C . SER A 1 430 ? -20.000 24.029 21.087 1.00 67.94 430 SER A C 1
ATOM 3277 O O . SER A 1 430 ? -19.928 25.251 21.176 1.00 67.94 430 SER A O 1
ATOM 3279 N N . VAL A 1 431 ? -20.542 23.273 22.047 1.00 74.75 431 VAL A N 1
ATOM 3280 C CA . VAL A 1 431 ? -21.130 23.858 23.257 1.00 74.75 431 VAL A CA 1
ATOM 3281 C C . VAL A 1 431 ? -20.027 24.130 24.276 1.00 74.75 431 VAL A C 1
ATOM 3283 O O . VAL A 1 431 ? -19.189 23.269 24.560 1.00 74.75 431 VAL A O 1
ATOM 3286 N N . CYS A 1 432 ? -19.996 25.355 24.786 1.00 80.56 432 CYS A N 1
ATOM 3287 C CA . CYS A 1 432 ? -19.040 25.837 25.777 1.00 80.56 432 CYS A CA 1
ATOM 3288 C C . CYS A 1 432 ? -19.790 26.467 26.951 1.00 80.56 432 CYS A C 1
ATOM 3290 O O . CYS A 1 432 ? -20.951 26.844 26.828 1.00 80.56 432 CYS A O 1
ATOM 3292 N N . GLU A 1 433 ? -19.086 26.636 28.059 1.00 83.06 433 GLU A N 1
ATOM 3293 C CA . GLU A 1 433 ? -19.547 27.262 29.299 1.00 83.06 433 GLU A CA 1
ATOM 3294 C C . GLU A 1 433 ? -20.192 28.642 29.068 1.00 83.06 433 GLU A C 1
ATOM 3296 O O . GLU A 1 433 ? -21.204 28.985 29.668 1.00 83.06 433 GLU A O 1
ATOM 3301 N N . GLN A 1 434 ? -19.636 29.411 28.134 1.00 82.19 434 GLN A N 1
ATOM 3302 C CA . GLN A 1 434 ? -20.082 30.748 27.741 1.00 82.19 434 GLN A CA 1
ATOM 3303 C C . GLN A 1 434 ? -21.115 30.775 26.600 1.00 82.19 434 GLN A C 1
ATOM 3305 O O . GLN A 1 434 ? -21.448 31.860 26.126 1.00 82.19 434 GLN A O 1
ATOM 3310 N N . HIS A 1 435 ? -21.576 29.620 26.098 1.00 82.44 435 HIS A N 1
ATOM 3311 C CA . HIS A 1 435 ? -22.386 29.546 24.870 1.00 82.44 435 HIS A CA 1
ATOM 3312 C C . HIS A 1 435 ? -23.621 30.455 24.934 1.00 82.44 435 HIS A C 1
ATOM 3314 O O . HIS A 1 435 ? -23.904 31.193 23.993 1.00 82.44 435 HIS A O 1
ATOM 3320 N N . ASP A 1 436 ? -24.306 30.453 26.075 1.00 78.19 436 ASP A N 1
ATOM 3321 C CA . ASP A 1 436 ? -25.539 31.215 26.294 1.00 78.19 436 ASP A CA 1
ATOM 3322 C C . ASP A 1 436 ? -25.275 32.567 26.986 1.00 78.19 436 ASP A C 1
ATOM 3324 O O . ASP A 1 436 ? -26.187 33.273 27.407 1.00 78.19 436 ASP A O 1
ATOM 3328 N N . SER A 1 437 ? -24.003 32.948 27.121 1.00 78.19 437 SER A N 1
ATOM 3329 C CA . SER A 1 437 ? -23.547 34.170 27.789 1.00 78.19 437 SER A CA 1
ATOM 3330 C C . SER A 1 437 ? -22.390 34.810 27.010 1.00 78.19 437 SER A C 1
ATOM 3332 O O . SER A 1 437 ? -21.251 34.822 27.482 1.00 78.19 437 SER A O 1
ATOM 3334 N N . PRO A 1 438 ? -22.659 35.389 25.821 1.00 73.50 438 PRO A N 1
ATOM 3335 C CA . PRO A 1 438 ? -21.624 35.931 24.931 1.00 73.50 438 PRO A CA 1
ATOM 3336 C C . PRO A 1 438 ? -20.797 37.073 25.549 1.00 73.50 438 PRO A C 1
ATOM 3338 O O . PRO A 1 438 ? -19.713 37.390 25.062 1.00 73.50 438 PRO A O 1
ATOM 3341 N N . SER A 1 439 ? -21.273 37.682 26.639 1.00 73.88 439 SER A N 1
ATOM 3342 C CA . SER A 1 439 ? -20.549 38.682 27.433 1.00 73.88 439 SER A CA 1
ATOM 3343 C C . SER A 1 439 ? -19.339 38.122 28.196 1.00 73.88 439 SER A C 1
ATOM 3345 O O . SER A 1 439 ? -18.463 38.898 28.570 1.00 73.88 439 SER A O 1
ATOM 3347 N N . LEU A 1 440 ? -19.259 36.802 28.407 1.00 73.00 440 LEU A N 1
ATOM 3348 C CA . LEU A 1 440 ? -18.161 36.137 29.123 1.00 73.00 440 LEU A CA 1
ATOM 3349 C C . LEU A 1 440 ? -16.920 35.879 28.244 1.00 73.00 440 LEU A C 1
ATOM 3351 O O . LEU A 1 440 ? -15.908 35.384 28.740 1.00 73.00 440 LEU A O 1
ATOM 3355 N N . GLY A 1 441 ? -16.963 36.257 26.961 1.00 72.69 441 GLY A N 1
ATOM 3356 C CA . GLY A 1 441 ? -15.858 36.098 26.012 1.00 72.69 441 GLY A CA 1
ATOM 3357 C C . GLY A 1 441 ? -15.884 34.764 25.261 1.00 72.69 441 GLY A C 1
ATOM 3358 O O . GLY A 1 441 ? -16.876 34.049 25.287 1.00 72.69 441 GLY A O 1
ATOM 3359 N N . GLY A 1 442 ? -14.806 34.449 24.533 1.00 70.12 442 GLY A N 1
ATOM 3360 C CA . GLY A 1 442 ? -14.718 33.263 23.664 1.00 70.12 442 GLY A CA 1
ATOM 3361 C C . GLY A 1 442 ? -13.956 32.071 24.252 1.00 70.12 442 GLY A C 1
ATOM 3362 O O . GLY A 1 442 ? -13.971 30.995 23.659 1.00 70.12 442 GLY A O 1
ATOM 3363 N N . GLU A 1 443 ? -13.317 32.231 25.412 1.00 74.12 443 GLU A N 1
ATOM 3364 C CA . GLU A 1 443 ? -12.430 31.231 26.017 1.00 74.12 443 GLU A CA 1
ATOM 3365 C C . GLU A 1 443 ? -12.774 30.989 27.491 1.00 74.12 443 GLU A C 1
ATOM 3367 O O . GLU A 1 443 ? -13.363 31.843 28.154 1.00 74.12 443 GLU A O 1
ATOM 3372 N N . LEU A 1 444 ? -12.378 29.822 28.013 1.00 76.19 444 LEU A N 1
ATOM 3373 C CA . LEU A 1 444 ? -12.514 29.485 29.430 1.00 76.19 444 LEU A CA 1
ATOM 3374 C C . LEU A 1 444 ? -11.532 30.342 30.251 1.00 76.19 444 LEU A C 1
ATOM 3376 O O . LEU A 1 444 ? -10.375 29.970 30.442 1.00 76.19 444 LEU A O 1
ATOM 3380 N N . GLY A 1 445 ? -11.984 31.520 30.681 1.00 80.19 445 GLY A N 1
ATOM 3381 C CA . GLY A 1 445 ? -11.170 32.507 31.390 1.00 80.19 445 GLY A CA 1
ATOM 3382 C C . GLY A 1 445 ? -11.709 32.878 32.777 1.00 80.19 445 GLY A C 1
ATOM 3383 O O . GLY A 1 445 ? -12.745 32.369 33.207 1.00 80.19 445 GLY A O 1
ATOM 3384 N N . PRO A 1 446 ? -11.050 33.824 33.472 1.00 80.25 446 PRO A N 1
ATOM 3385 C CA . PRO A 1 446 ? -11.467 34.291 34.797 1.00 80.25 446 PRO A CA 1
ATOM 3386 C C . PRO A 1 446 ? -12.909 34.808 34.850 1.00 80.25 446 PRO A C 1
ATOM 3388 O O . PRO A 1 446 ? -13.573 34.657 35.866 1.00 80.25 446 PRO A O 1
ATOM 3391 N N . ALA A 1 447 ? -13.404 35.384 33.749 1.00 80.62 447 ALA A N 1
ATOM 3392 C CA . ALA A 1 447 ? -14.782 35.857 33.648 1.00 80.62 447 ALA A CA 1
ATOM 3393 C C . ALA A 1 447 ? -15.799 34.709 33.739 1.00 80.62 447 ALA A C 1
ATOM 3395 O O . ALA A 1 447 ? -16.805 34.848 34.424 1.00 80.62 447 ALA A O 1
ATOM 3396 N N . VAL A 1 448 ? -15.511 33.569 33.101 1.00 81.88 448 VAL A N 1
ATOM 3397 C CA . VAL A 1 448 ? -16.346 32.360 33.173 1.00 81.88 448 VAL A CA 1
ATOM 3398 C C . VAL A 1 448 ? -16.305 31.772 34.584 1.00 81.88 448 VAL A C 1
ATOM 3400 O O . VAL A 1 448 ? -17.342 31.411 35.121 1.00 81.88 448 VAL A O 1
ATOM 3403 N N . LEU A 1 449 ? -15.126 31.749 35.215 1.00 79.94 449 LEU A N 1
ATOM 3404 C CA . LEU A 1 449 ? -14.944 31.253 36.588 1.00 79.94 449 LEU A CA 1
ATOM 3405 C C . LEU A 1 449 ? -15.657 32.102 37.652 1.00 79.94 449 LEU A C 1
ATOM 3407 O O . LEU A 1 449 ? -15.936 31.602 38.735 1.00 79.94 449 LEU A O 1
ATOM 3411 N N . ALA A 1 450 ? -15.906 33.379 37.363 1.00 81.19 450 ALA A N 1
ATOM 3412 C CA . ALA A 1 450 ? -16.580 34.313 38.261 1.00 81.19 450 ALA A CA 1
ATOM 3413 C C . ALA A 1 450 ? -18.077 34.484 37.945 1.00 81.19 450 ALA A C 1
ATOM 3415 O O . ALA A 1 450 ? -18.743 35.299 38.587 1.00 81.19 450 ALA A O 1
ATOM 3416 N N . ALA A 1 451 ? -18.599 33.780 36.936 1.00 84.00 451 ALA A N 1
ATOM 3417 C CA . ALA A 1 451 ? -19.992 33.899 36.538 1.00 84.00 451 ALA A CA 1
ATOM 3418 C C . ALA A 1 451 ? -20.906 33.234 37.589 1.00 84.00 451 ALA A C 1
ATOM 3420 O O . ALA A 1 451 ? -20.691 32.074 37.924 1.00 84.00 451 ALA A O 1
ATOM 3421 N N . PRO A 1 452 ? -21.931 33.935 38.108 1.00 82.56 452 PRO A N 1
ATOM 3422 C CA . PRO A 1 452 ? -22.748 33.435 39.218 1.00 82.56 452 PRO A CA 1
ATOM 3423 C C . PRO A 1 452 ? -23.678 32.282 38.820 1.00 82.56 452 PRO A C 1
ATOM 3425 O O . PRO A 1 452 ? -24.040 31.472 39.660 1.00 82.56 452 PRO A O 1
ATOM 3428 N N . HIS A 1 453 ? -24.052 32.195 37.543 1.00 82.44 453 HIS A N 1
ATOM 3429 C CA . HIS A 1 453 ? -24.891 31.135 36.978 1.00 82.44 453 HIS A CA 1
ATOM 3430 C C . HIS A 1 453 ? -24.074 29.933 36.487 1.00 82.44 453 HIS A C 1
ATOM 3432 O O . HIS A 1 453 ? -24.601 29.073 35.782 1.00 82.44 453 HIS A O 1
ATOM 3438 N N . LEU A 1 454 ? -22.772 29.896 36.789 1.00 85.38 454 LEU A N 1
ATOM 3439 C CA . LEU A 1 454 ? -21.870 28.855 36.331 1.00 85.38 454 LEU A CA 1
ATOM 3440 C C . LEU A 1 454 ? -21.053 28.289 37.488 1.00 85.38 454 LEU A C 1
ATOM 3442 O O . LEU A 1 454 ? -20.262 28.987 38.115 1.00 85.38 454 LEU A O 1
ATOM 3446 N N . GLN A 1 455 ? -21.189 26.988 37.721 1.00 87.31 455 GLN A N 1
ATOM 3447 C CA . GLN A 1 455 ? -20.440 26.276 38.745 1.00 87.31 455 GLN A CA 1
ATOM 3448 C C . GLN A 1 455 ? -19.494 25.271 38.097 1.00 87.31 455 GLN A C 1
ATOM 3450 O O . GLN A 1 455 ? -19.894 24.454 37.271 1.00 87.31 455 GLN A O 1
ATOM 3455 N N . LEU A 1 456 ? -18.220 25.320 38.476 1.00 85.31 456 LEU A N 1
ATOM 3456 C CA . LEU A 1 456 ? -17.193 24.407 37.983 1.00 85.31 456 LEU A CA 1
ATOM 3457 C C . LEU A 1 456 ? -16.734 23.496 39.110 1.00 85.31 456 LEU A C 1
ATOM 3459 O O . LEU A 1 456 ? -16.287 23.955 40.158 1.00 85.31 456 LEU A O 1
ATOM 3463 N N . MET A 1 457 ? -16.806 22.194 38.867 1.00 85.12 457 MET A N 1
ATOM 3464 C CA . MET A 1 457 ? -16.380 21.167 39.799 1.00 85.12 457 MET A CA 1
ATOM 3465 C C . MET A 1 457 ? -15.371 20.245 39.127 1.00 85.12 457 MET A C 1
ATOM 3467 O O . MET A 1 457 ? -15.633 19.614 38.102 1.00 85.12 457 MET A O 1
ATOM 3471 N N . ARG A 1 458 ? -14.196 20.119 39.740 1.00 83.50 458 ARG A N 1
ATOM 3472 C CA . ARG A 1 458 ? -13.214 19.117 39.339 1.00 83.50 458 ARG A CA 1
ATOM 3473 C C . ARG A 1 458 ? -13.622 17.765 39.925 1.00 83.50 458 ARG A C 1
ATOM 3475 O O . ARG A 1 458 ? -13.367 17.504 41.094 1.00 83.50 458 ARG A O 1
ATOM 3482 N N . LEU A 1 459 ? -14.246 16.915 39.110 1.00 80.44 459 LEU A N 1
ATOM 3483 C CA . LEU A 1 459 ? -14.642 15.559 39.514 1.00 80.44 459 LEU A CA 1
ATOM 3484 C C . LEU A 1 459 ? -13.434 14.635 39.692 1.00 80.44 459 LEU A C 1
ATOM 3486 O O . LEU A 1 459 ? -13.441 13.744 40.537 1.00 80.44 459 LEU A O 1
ATOM 3490 N N . SER A 1 460 ? -12.403 14.818 38.868 1.00 78.81 460 SER A N 1
ATOM 3491 C CA . SER A 1 460 ? -11.162 14.051 38.949 1.00 78.81 460 SER A CA 1
ATOM 3492 C C . SER A 1 460 ? -9.990 14.849 38.390 1.00 78.81 460 SER A C 1
ATOM 3494 O O . SER A 1 460 ? -10.156 15.942 37.841 1.00 78.81 460 SER A O 1
ATOM 3496 N N . ASP A 1 461 ? -8.786 14.280 38.451 1.00 76.12 461 ASP A N 1
ATOM 3497 C CA . ASP A 1 461 ? -7.624 14.918 37.842 1.00 76.12 461 ASP A CA 1
ATOM 3498 C C . ASP A 1 461 ? -7.756 15.142 36.329 1.00 76.12 461 ASP A C 1
ATOM 3500 O O . ASP A 1 461 ? -7.124 16.059 35.804 1.00 76.12 461 ASP A O 1
ATOM 3504 N N . ALA A 1 462 ? -8.596 14.349 35.657 1.00 70.31 462 ALA A N 1
ATOM 3505 C CA . ALA A 1 462 ? -8.785 14.343 34.209 1.00 70.31 462 ALA A CA 1
ATOM 3506 C C . ALA A 1 462 ? -10.215 14.709 33.766 1.00 70.31 462 ALA A C 1
ATOM 3508 O O . ALA A 1 462 ? -10.505 14.637 32.572 1.00 70.31 462 ALA A O 1
ATOM 3509 N N . THR A 1 463 ? -11.102 15.082 34.697 1.00 78.75 463 THR A N 1
ATOM 3510 C CA . THR A 1 463 ? -12.516 15.366 34.409 1.00 78.75 463 THR A CA 1
ATOM 3511 C C . THR A 1 463 ? -12.969 16.640 35.108 1.00 78.75 463 THR A C 1
ATOM 3513 O O . THR A 1 463 ? -12.916 16.743 36.336 1.00 78.75 463 THR A O 1
ATOM 3516 N N . LEU A 1 464 ? -13.456 17.588 34.315 1.00 84.62 464 LEU A N 1
ATOM 3517 C CA . LEU A 1 464 ? -14.056 18.837 34.765 1.00 84.62 464 LEU A CA 1
ATOM 3518 C C . LEU A 1 464 ? -15.552 18.807 34.445 1.00 84.62 464 LEU A C 1
ATOM 3520 O O . LEU A 1 464 ? -15.928 18.545 33.305 1.00 84.62 464 LEU A O 1
ATOM 3524 N N . ALA A 1 465 ? -16.384 19.067 35.446 1.00 86.81 465 ALA A N 1
ATOM 3525 C CA . ALA A 1 465 ? -17.814 19.261 35.290 1.00 86.81 465 ALA A CA 1
ATOM 3526 C C . ALA A 1 465 ? -18.142 20.750 35.398 1.00 86.81 465 ALA A C 1
ATOM 3528 O O . ALA A 1 465 ? -17.719 21.405 36.349 1.00 86.81 465 ALA A O 1
ATOM 3529 N N . SER A 1 466 ? -18.907 21.263 34.446 1.00 87.75 466 SER A N 1
ATOM 3530 C CA . SER A 1 466 ? -19.434 22.623 34.444 1.00 87.75 466 SER A CA 1
ATOM 3531 C C . SER A 1 466 ? -20.957 22.535 34.482 1.00 87.75 466 SER A C 1
ATOM 3533 O O . SER A 1 466 ? -21.556 21.858 33.649 1.00 87.75 466 SER A O 1
ATOM 3535 N N . PHE A 1 467 ? -21.580 23.209 35.436 1.00 87.88 467 PHE A N 1
ATOM 3536 C CA . PHE A 1 467 ? -23.026 23.332 35.568 1.00 87.88 467 PHE A CA 1
ATOM 3537 C C . PHE A 1 467 ? -23.394 24.763 35.206 1.00 87.88 467 PHE A C 1
ATOM 3539 O O . PHE A 1 467 ? -22.932 25.698 35.854 1.00 87.88 467 PHE A O 1
ATOM 3546 N N . VAL A 1 468 ? -24.166 24.932 34.139 1.00 87.31 468 VAL A N 1
ATOM 3547 C CA . VAL A 1 468 ? -24.601 26.238 33.644 1.00 87.31 468 VAL A CA 1
ATOM 3548 C C . VAL A 1 468 ? -26.096 26.348 33.865 1.00 87.31 468 VAL A C 1
ATOM 3550 O O . VAL A 1 468 ? -26.869 25.584 33.291 1.00 87.31 468 VAL A O 1
ATOM 3553 N N . GLU A 1 469 ? -26.506 27.286 34.703 1.00 85.38 469 GLU A N 1
ATOM 3554 C CA . GLU A 1 469 ? -27.912 27.591 34.907 1.00 85.38 469 GLU A CA 1
ATOM 3555 C C . GLU A 1 469 ? -28.470 28.300 33.664 1.00 85.38 469 GLU A C 1
ATOM 3557 O O . GLU A 1 469 ? -27.920 29.290 33.173 1.00 85.38 469 GLU A O 1
ATOM 3562 N N . LEU A 1 470 ? -29.575 27.772 33.151 1.00 82.50 470 LEU A N 1
ATOM 3563 C CA . LEU A 1 470 ? -30.309 28.256 31.994 1.00 82.50 470 LEU A CA 1
ATOM 3564 C C . LEU A 1 470 ? -31.758 28.567 32.392 1.00 82.50 470 LEU A C 1
ATOM 3566 O O . LEU A 1 470 ? -32.314 27.921 33.287 1.00 82.50 470 LEU A O 1
ATOM 3570 N N . PRO A 1 471 ? -32.410 29.529 31.722 1.00 76.44 471 PRO A N 1
ATOM 3571 C CA . PRO A 1 471 ? -33.848 29.713 31.870 1.00 76.44 471 PRO A CA 1
ATOM 3572 C C . PRO A 1 471 ? -34.598 28.462 31.387 1.00 76.44 471 PRO A C 1
ATOM 3574 O O . PRO A 1 471 ? -34.145 27.777 30.466 1.00 76.44 471 PRO A O 1
ATOM 3577 N N . ALA A 1 472 ? -35.753 28.162 31.987 1.00 69.00 472 ALA A N 1
ATOM 3578 C CA . ALA A 1 472 ? -36.612 27.088 31.500 1.00 69.00 472 ALA A CA 1
ATOM 3579 C C . ALA A 1 472 ? -37.003 27.294 30.028 1.00 69.00 472 ALA A C 1
ATOM 3581 O O . ALA A 1 472 ? -37.245 28.412 29.575 1.00 69.00 472 ALA A O 1
ATOM 3582 N N . LEU A 1 473 ? -37.084 26.187 29.285 1.00 64.31 473 LEU A N 1
ATOM 3583 C CA . LEU A 1 473 ? -37.599 26.186 27.917 1.00 64.31 473 LEU A CA 1
ATOM 3584 C C . LEU A 1 473 ? -39.051 26.685 27.908 1.00 64.31 473 LEU A C 1
ATOM 3586 O O . LEU A 1 473 ? -39.886 26.161 28.649 1.00 64.31 473 LEU A O 1
ATOM 3590 N N . ASP A 1 474 ? -39.356 27.642 27.026 1.00 57.47 474 ASP A N 1
ATOM 3591 C CA . ASP A 1 474 ? -40.723 28.095 26.754 1.00 57.47 474 ASP A CA 1
ATOM 3592 C C . ASP A 1 474 ? -41.546 26.923 26.201 1.00 57.47 474 ASP A C 1
ATOM 3594 O O . ASP A 1 474 ? -41.553 26.622 25.004 1.00 57.47 474 ASP A O 1
ATOM 3598 N N . MET A 1 475 ? -42.236 26.217 27.093 1.00 54.81 475 MET A N 1
ATOM 3599 C CA . MET A 1 475 ? -43.165 25.165 26.707 1.00 54.81 475 MET A CA 1
ATOM 3600 C C . MET A 1 475 ? -44.365 25.816 26.006 1.00 54.81 475 MET A C 1
ATOM 3602 O O . MET A 1 475 ? -44.952 26.754 26.555 1.00 54.81 475 MET A O 1
ATOM 3606 N N . PRO A 1 476 ? -44.776 25.341 24.813 1.00 48.16 476 PRO A N 1
ATOM 3607 C CA . PRO A 1 476 ? -45.927 25.905 24.123 1.00 48.16 476 PRO A CA 1
ATOM 3608 C C . PRO A 1 476 ? -47.164 25.860 25.036 1.00 48.16 476 PRO A C 1
ATOM 3610 O O . PRO A 1 476 ? -47.341 24.882 25.776 1.00 48.16 476 PRO A O 1
ATOM 3613 N N . PRO A 1 477 ? -48.024 26.896 25.011 1.00 41.88 477 PRO A N 1
ATOM 3614 C CA . PRO A 1 477 ? -49.170 26.997 25.909 1.00 41.88 477 PRO A CA 1
ATOM 3615 C C . PRO A 1 477 ? -50.084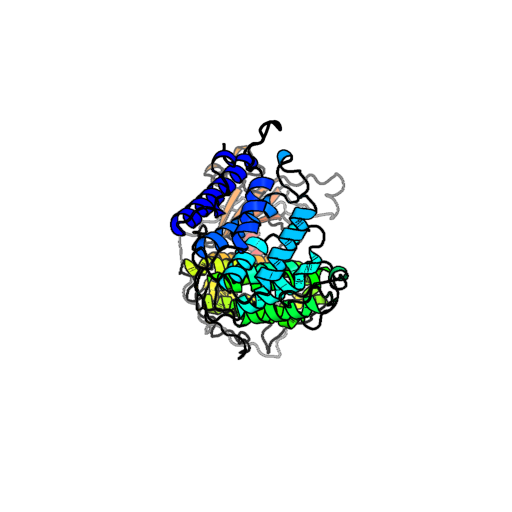 25.779 25.716 1.00 41.88 477 PRO A C 1
ATOM 3617 O O . PRO A 1 477 ? -50.743 25.639 24.689 1.00 41.88 477 PRO A O 1
ATOM 3620 N N . GLY A 1 478 ? -50.062 24.867 26.694 1.00 49.19 478 GLY A N 1
ATOM 3621 C CA . GLY A 1 478 ? -50.756 23.574 26.660 1.00 49.19 478 GLY A CA 1
ATOM 3622 C C . GLY A 1 478 ? -49.887 22.354 27.001 1.00 49.19 478 GLY A C 1
ATOM 3623 O O . GLY A 1 478 ? -50.436 21.334 27.403 1.00 49.19 478 GLY A O 1
ATOM 3624 N N . ALA A 1 479 ? -48.554 22.446 26.911 1.00 47.31 479 ALA A N 1
ATOM 3625 C CA . ALA A 1 479 ? -47.648 21.332 27.233 1.00 47.31 479 ALA A CA 1
ATOM 3626 C C . ALA A 1 479 ? -47.181 21.308 28.705 1.00 47.31 479 ALA A C 1
ATOM 3628 O O . ALA A 1 479 ? -46.798 20.258 29.209 1.00 47.31 479 ALA A O 1
ATOM 3629 N N . ALA A 1 480 ? -47.261 22.434 29.425 1.00 45.88 480 ALA A N 1
ATOM 3630 C CA . ALA A 1 480 ? -46.874 22.543 30.840 1.00 45.88 480 ALA A CA 1
ATOM 3631 C C . ALA A 1 480 ? -47.895 21.930 31.832 1.00 45.88 480 ALA A C 1
ATOM 3633 O O . ALA A 1 480 ? -47.761 22.098 33.039 1.00 45.88 480 ALA A O 1
ATOM 3634 N N . ALA A 1 481 ? -48.933 21.243 31.339 1.00 47.38 481 ALA A N 1
ATOM 3635 C CA . ALA A 1 481 ? -50.092 20.816 32.127 1.00 47.38 481 ALA A CA 1
ATOM 3636 C C . ALA A 1 481 ? -50.431 19.320 31.979 1.00 47.38 481 ALA A C 1
ATOM 3638 O O . ALA A 1 481 ? -51.602 18.949 32.026 1.00 47.38 481 ALA A O 1
ATOM 3639 N N . THR A 1 482 ? -49.448 18.437 31.777 1.00 48.88 482 THR A N 1
ATOM 3640 C CA . THR A 1 482 ? -49.734 16.994 31.643 1.00 48.88 482 THR A CA 1
ATOM 3641 C C . THR A 1 482 ? -49.770 16.223 32.963 1.00 48.88 482 THR A C 1
ATOM 3643 O O . THR A 1 482 ? -50.212 15.076 32.956 1.00 48.88 482 THR A O 1
ATOM 3646 N N . THR A 1 483 ? -49.410 16.835 34.098 1.00 51.94 483 THR A N 1
ATOM 3647 C CA . THR A 1 483 ? -49.516 16.179 35.413 1.00 51.94 483 THR A CA 1
ATOM 3648 C C . THR A 1 483 ? -50.104 17.143 36.454 1.00 51.94 483 THR A C 1
ATOM 3650 O O . THR A 1 483 ? -49.396 18.025 36.938 1.00 51.94 483 THR A O 1
ATOM 3653 N N . PRO A 1 484 ? -51.406 17.049 36.784 1.00 50.62 484 PRO A N 1
ATOM 3654 C CA . PRO A 1 484 ? -52.025 17.932 37.769 1.00 50.62 484 PRO A CA 1
ATOM 3655 C C . PRO A 1 484 ? -51.397 17.722 39.155 1.00 50.62 484 PRO A C 1
ATOM 3657 O O . PRO A 1 484 ? -51.286 16.590 39.617 1.00 50.62 484 PRO A O 1
ATOM 3660 N N . GLY A 1 485 ? -51.012 18.818 39.814 1.00 57.34 485 GLY A N 1
ATOM 3661 C CA . GLY A 1 485 ? -50.434 18.805 41.165 1.00 57.34 485 GLY A CA 1
ATOM 3662 C C . GLY A 1 485 ? -48.905 18.799 41.232 1.00 57.34 485 GLY A C 1
ATOM 3663 O O . GLY A 1 485 ? -48.369 18.753 42.330 1.00 57.34 485 GLY A O 1
ATOM 3664 N N . LEU A 1 486 ? -48.201 18.870 40.098 1.00 56.69 486 LEU A N 1
ATOM 3665 C CA . LEU A 1 486 ? -46.740 18.887 40.066 1.00 56.69 486 LEU A CA 1
ATOM 3666 C C . LEU A 1 486 ? -46.215 20.057 39.223 1.00 56.69 486 LEU A C 1
ATOM 3668 O O . LEU A 1 486 ? -46.631 20.232 38.078 1.00 56.69 486 LEU A O 1
ATOM 3672 N N . SER A 1 487 ? -45.279 20.834 39.770 1.00 59.53 487 SER A N 1
ATOM 3673 C CA . SER A 1 487 ? -44.594 21.936 39.076 1.00 59.53 487 SER A CA 1
ATOM 3674 C C . SER A 1 487 ? -43.130 21.597 38.810 1.00 59.53 487 SER A C 1
ATOM 3676 O O . SER A 1 487 ? -42.449 21.054 39.675 1.00 59.53 487 SER A O 1
ATOM 3678 N N . THR A 1 488 ? -42.628 21.912 37.618 1.00 62.53 488 THR A N 1
ATOM 3679 C CA . THR A 1 488 ? -41.192 21.848 37.301 1.00 62.53 488 THR A CA 1
ATOM 3680 C C . THR A 1 488 ? -40.516 23.168 37.666 1.00 62.53 488 THR A C 1
ATOM 3682 O O . THR A 1 488 ? -41.180 24.202 37.718 1.00 62.53 488 THR A O 1
ATOM 3685 N N . SER A 1 489 ? -39.203 23.147 37.902 1.00 66.50 489 SER A N 1
ATOM 3686 C CA . SER A 1 489 ? -38.429 24.375 38.134 1.00 66.50 489 SER A CA 1
ATOM 3687 C C . SER A 1 489 ? -38.505 25.326 36.928 1.00 66.50 489 SER A C 1
ATOM 3689 O O . SER A 1 489 ? -38.595 24.887 35.780 1.00 66.50 489 SER A O 1
ATOM 3691 N N . ASP A 1 490 ? -38.453 26.632 37.197 1.00 70.31 490 ASP A N 1
ATOM 3692 C CA . ASP A 1 490 ? -38.296 27.704 36.206 1.00 70.31 490 ASP A CA 1
ATOM 3693 C C . ASP A 1 490 ? -36.858 27.806 35.660 1.00 70.31 490 ASP A C 1
ATOM 3695 O O . ASP A 1 490 ? -36.581 28.628 34.781 1.00 70.31 490 ASP A O 1
ATOM 3699 N N . ARG A 1 491 ? -35.952 26.949 36.148 1.00 70.88 491 ARG A N 1
ATOM 3700 C CA . ARG A 1 491 ? -34.550 26.854 35.747 1.00 70.88 491 ARG A CA 1
ATOM 3701 C C . ARG A 1 491 ? -34.205 25.462 35.231 1.00 70.88 491 ARG A C 1
ATOM 3703 O O . ARG A 1 491 ? -34.759 24.435 35.635 1.00 70.88 491 ARG A O 1
ATOM 3710 N N . GLN A 1 492 ? -33.262 25.438 34.304 1.00 79.50 492 GLN A N 1
ATOM 3711 C CA . GLN A 1 492 ? -32.608 24.239 33.800 1.00 79.50 492 GLN A CA 1
ATOM 3712 C C . GLN A 1 492 ? -31.118 24.347 34.076 1.00 79.50 492 GLN A C 1
ATOM 3714 O O . GLN A 1 492 ? -30.576 25.437 34.209 1.00 79.50 492 GLN A O 1
ATOM 3719 N N . VAL A 1 493 ? -30.446 23.210 34.162 1.00 83.69 493 VAL A N 1
ATOM 3720 C CA . VAL A 1 493 ? -29.001 23.151 34.331 1.00 83.69 493 VAL A CA 1
ATOM 3721 C C . VAL A 1 493 ? -28.426 22.390 33.155 1.00 83.69 493 VAL A C 1
ATOM 3723 O O . VAL A 1 493 ? -28.697 21.204 32.971 1.00 83.69 493 VAL A O 1
ATOM 3726 N N . ARG A 1 494 ? -27.610 23.068 32.358 1.00 84.69 494 ARG A N 1
ATOM 3727 C CA . ARG A 1 494 ? -26.771 22.430 31.353 1.00 84.69 494 ARG A CA 1
ATOM 3728 C C . ARG A 1 494 ? -25.528 21.884 32.022 1.00 84.69 494 ARG A C 1
ATOM 3730 O O . ARG A 1 494 ? -24.759 22.624 32.631 1.00 84.69 494 ARG A O 1
ATOM 3737 N N . VAL A 1 495 ? -25.324 20.584 31.885 1.00 84.38 495 VAL A N 1
ATOM 3738 C CA . VAL A 1 495 ? -24.145 19.896 32.392 1.00 84.38 495 VAL A CA 1
ATOM 3739 C C . VAL A 1 495 ? -23.169 19.700 31.243 1.00 84.38 495 VAL A C 1
ATOM 3741 O O . VAL A 1 495 ? -23.500 19.096 30.221 1.00 84.38 495 VAL A O 1
ATOM 3744 N N . LEU A 1 496 ? -21.954 20.207 31.421 1.00 82.81 496 LEU A N 1
ATOM 3745 C CA . LEU A 1 496 ? -20.824 19.988 30.531 1.00 82.81 496 LEU A CA 1
ATOM 3746 C C . LEU A 1 496 ? -19.794 19.134 31.260 1.00 82.81 496 LEU A C 1
ATOM 3748 O O . LEU A 1 496 ? -19.205 19.570 32.244 1.00 82.81 496 LEU A O 1
ATOM 3752 N N . LEU A 1 497 ? -19.543 17.927 30.767 1.00 81.50 497 LEU A N 1
ATOM 3753 C CA . LEU A 1 497 ? -18.412 17.122 31.216 1.00 81.50 497 LEU A CA 1
ATOM 3754 C C . LEU A 1 497 ? -17.295 17.218 30.192 1.00 81.50 497 LEU A C 1
ATOM 3756 O O . LEU A 1 497 ? -17.447 16.791 29.048 1.00 81.50 497 LEU A O 1
ATOM 3760 N N . ARG A 1 498 ? -16.157 17.760 30.615 1.00 79.31 498 ARG A N 1
ATOM 3761 C CA . ARG A 1 498 ? -14.930 17.801 29.832 1.00 79.31 498 ARG A CA 1
ATOM 3762 C C . ARG A 1 498 ? -13.950 16.776 30.376 1.00 79.31 498 ARG A C 1
ATOM 3764 O O . ARG A 1 498 ? -13.557 16.838 31.540 1.00 79.31 498 ARG A O 1
ATOM 3771 N N . ASP A 1 499 ? -13.496 15.897 29.502 1.00 75.81 499 ASP A N 1
ATOM 3772 C CA . ASP A 1 499 ? -12.389 14.988 29.760 1.00 75.81 499 ASP A CA 1
ATOM 3773 C C . ASP A 1 499 ? -11.386 15.003 28.592 1.00 75.81 499 ASP A C 1
ATOM 3775 O O . ASP A 1 499 ? -11.440 15.852 27.697 1.00 75.81 499 ASP A O 1
ATOM 3779 N N . ILE A 1 500 ? -10.429 14.075 28.606 1.00 71.12 500 ILE A N 1
ATOM 3780 C CA . ILE A 1 500 ? -9.449 13.919 27.520 1.00 71.12 500 ILE A CA 1
ATOM 3781 C C . ILE A 1 500 ? -10.063 13.416 26.202 1.00 71.12 500 ILE A C 1
ATOM 3783 O O . ILE A 1 500 ? -9.396 13.445 25.168 1.00 71.12 500 ILE A O 1
ATOM 3787 N N . ALA A 1 501 ? -11.277 12.869 26.245 1.00 64.06 501 ALA A N 1
ATOM 3788 C CA . ALA A 1 501 ? -11.956 12.274 25.106 1.00 64.06 501 ALA A CA 1
ATOM 3789 C C . ALA A 1 501 ? -12.855 13.296 24.405 1.00 64.06 501 ALA A C 1
ATOM 3791 O O . ALA A 1 501 ? -13.057 13.190 23.195 1.00 64.06 501 ALA A O 1
ATOM 3792 N N . GLY A 1 502 ? -13.333 14.314 25.119 1.00 70.31 502 GLY A N 1
ATOM 3793 C CA . GLY A 1 502 ? -14.032 15.445 24.534 1.00 70.31 502 GLY A CA 1
ATOM 3794 C C . GLY A 1 502 ? -14.891 16.201 25.537 1.00 70.31 502 GLY A C 1
ATOM 3795 O O . GLY A 1 502 ? -14.591 16.281 26.726 1.00 70.31 502 GLY A O 1
ATOM 3796 N N . LYS A 1 503 ? -15.965 16.802 25.020 1.00 76.88 503 LYS A N 1
ATOM 3797 C CA . LYS A 1 503 ? -16.992 17.478 25.811 1.00 76.88 503 LYS A CA 1
ATOM 3798 C C . LYS A 1 503 ? -18.323 16.768 25.596 1.00 76.88 503 LYS A C 1
ATOM 3800 O O . LYS A 1 503 ? -18.812 16.717 24.465 1.00 76.88 503 LYS A O 1
ATOM 3805 N N . ALA A 1 504 ? -18.889 16.227 26.664 1.00 74.94 504 ALA A N 1
ATOM 3806 C CA . ALA A 1 504 ? -20.263 15.750 26.698 1.00 74.94 504 ALA A CA 1
ATOM 3807 C C . ALA A 1 504 ? -21.160 16.860 27.248 1.00 74.94 504 ALA A C 1
ATOM 3809 O O . ALA A 1 504 ? -20.792 17.532 28.211 1.00 74.94 504 ALA A O 1
ATOM 3810 N N . CYS A 1 505 ? -22.313 17.062 26.618 1.00 77.69 505 CYS A N 1
ATOM 3811 C CA . CYS A 1 505 ? -23.266 18.102 26.979 1.00 77.69 505 CYS A CA 1
ATOM 3812 C C . CYS A 1 505 ? -24.677 17.519 27.035 1.00 77.69 505 CYS A C 1
ATOM 3814 O O . CYS A 1 505 ? -25.095 16.817 26.108 1.00 77.69 505 CYS A O 1
ATOM 3816 N N . TRP A 1 506 ? -25.418 17.848 28.090 1.00 76.62 506 TRP A N 1
ATOM 3817 C CA . TRP A 1 506 ? -26.856 17.608 28.182 1.00 76.62 506 TRP A CA 1
ATOM 3818 C C . TRP A 1 506 ? -27.520 18.630 29.102 1.00 76.62 506 TRP A C 1
ATOM 3820 O O . TRP A 1 506 ? -26.876 19.191 29.987 1.00 76.62 506 TRP A O 1
ATOM 3830 N N . ASP A 1 507 ? -28.821 18.827 28.913 1.00 79.75 507 ASP A N 1
ATOM 3831 C CA . ASP A 1 507 ? -29.633 19.701 29.757 1.00 79.75 507 ASP A CA 1
ATOM 3832 C C . ASP A 1 507 ? -30.443 18.847 30.736 1.00 79.75 507 ASP A C 1
ATOM 3834 O O . ASP A 1 507 ? -31.034 17.831 30.360 1.00 79.75 507 ASP A O 1
ATOM 3838 N N . ALA A 1 508 ? -30.445 19.246 32.004 1.00 74.06 508 ALA A N 1
ATOM 3839 C CA . ALA A 1 508 ? -31.182 18.619 33.088 1.00 74.06 508 ALA A CA 1
ATOM 3840 C C . ALA A 1 508 ? -32.147 19.632 33.719 1.00 74.06 508 ALA A C 1
ATOM 3842 O O . ALA A 1 508 ? -31.859 20.822 33.812 1.00 74.06 508 ALA A O 1
ATOM 3843 N N . SER A 1 509 ? -33.306 19.164 34.173 1.00 69.81 509 SER A N 1
ATOM 3844 C CA . SER A 1 509 ? -34.280 19.975 34.908 1.00 69.81 509 SER A CA 1
ATOM 3845 C C . SER A 1 509 ? -34.747 19.198 36.133 1.00 69.81 509 SER A C 1
ATOM 3847 O O . SER A 1 509 ? -34.829 17.968 36.089 1.00 69.81 509 SER A O 1
ATOM 3849 N N . ALA A 1 510 ? -35.032 19.902 37.228 1.00 63.72 510 ALA A N 1
ATOM 3850 C CA . ALA A 1 510 ? -35.564 19.281 38.431 1.00 63.72 510 ALA A CA 1
ATOM 3851 C C . ALA A 1 510 ? -36.945 18.669 38.146 1.00 63.72 510 ALA A C 1
ATOM 3853 O O . ALA A 1 510 ? -37.852 19.340 37.643 1.00 63.72 510 ALA A O 1
ATOM 3854 N N . LEU A 1 511 ? -37.104 17.386 38.477 1.00 59.03 511 LEU A N 1
ATOM 3855 C CA . LEU A 1 511 ? -38.391 16.708 38.393 1.00 59.03 511 LEU A CA 1
ATOM 3856 C C . LEU A 1 511 ? -39.317 17.242 39.489 1.00 59.03 511 LEU A C 1
ATOM 3858 O O . LEU A 1 511 ? -38.982 17.175 40.665 1.00 59.03 511 LEU A O 1
ATOM 3862 N N . TYR A 1 512 ? -40.463 17.758 39.045 1.00 60.09 512 TYR A N 1
ATOM 3863 C CA . TYR A 1 512 ? -41.742 17.863 39.745 1.00 60.09 512 TYR A CA 1
ATOM 3864 C C . TYR A 1 512 ? -41.707 17.942 41.284 1.00 60.09 512 TYR A C 1
ATOM 3866 O O . TYR A 1 512 ? -41.561 16.924 41.958 1.00 60.09 512 TYR A O 1
ATOM 3874 N N . TYR A 1 513 ? -41.973 19.129 41.832 1.00 59.56 513 TYR A N 1
ATOM 3875 C CA . TYR A 1 513 ? -42.257 19.324 43.258 1.00 59.56 513 TYR A CA 1
ATOM 3876 C C . TYR A 1 513 ? -43.751 19.589 43.502 1.00 59.56 513 TYR A C 1
ATOM 3878 O O . TYR A 1 513 ? -44.464 20.035 42.596 1.00 59.56 513 TYR A O 1
ATOM 3886 N N . ASP A 1 514 ? -44.225 19.293 44.717 1.00 56.31 514 ASP A N 1
ATOM 3887 C CA . ASP A 1 514 ? -45.585 19.612 45.157 1.00 56.31 514 ASP A CA 1
ATOM 3888 C C . ASP A 1 514 ? -45.643 21.098 45.559 1.00 56.31 514 ASP A C 1
ATOM 3890 O O . ASP A 1 514 ? -44.990 21.503 46.525 1.00 56.31 514 ASP A O 1
ATOM 3894 N N . PRO A 1 515 ? -46.407 21.944 44.851 1.00 53.25 515 PRO A N 1
ATOM 3895 C CA . PRO A 1 515 ? -46.498 23.366 45.166 1.00 53.25 515 PRO A CA 1
ATOM 3896 C C . PRO A 1 515 ? -47.165 23.655 46.523 1.00 53.25 515 PRO A C 1
ATOM 3898 O O . PRO A 1 515 ? -47.135 24.800 46.972 1.00 53.25 515 PRO A O 1
ATOM 3901 N N . SER A 1 516 ? -47.763 22.658 47.192 1.00 54.81 516 SER A N 1
ATOM 3902 C CA . SER A 1 516 ? -48.317 22.806 48.545 1.00 54.81 516 SER A CA 1
ATOM 3903 C C . SER A 1 516 ? -47.268 22.758 49.665 1.00 54.81 516 SER A C 1
ATOM 3905 O O . SER A 1 516 ? -47.549 23.213 50.774 1.00 54.81 516 SER A O 1
ATOM 3907 N N . SER A 1 517 ? -46.043 22.298 49.383 1.00 51.69 517 SER A N 1
ATOM 3908 C CA . SER A 1 517 ? -44.897 22.390 50.292 1.00 51.69 517 SER A CA 1
ATOM 3909 C C . SER A 1 517 ? -44.080 23.658 50.021 1.00 51.69 517 SER A C 1
ATOM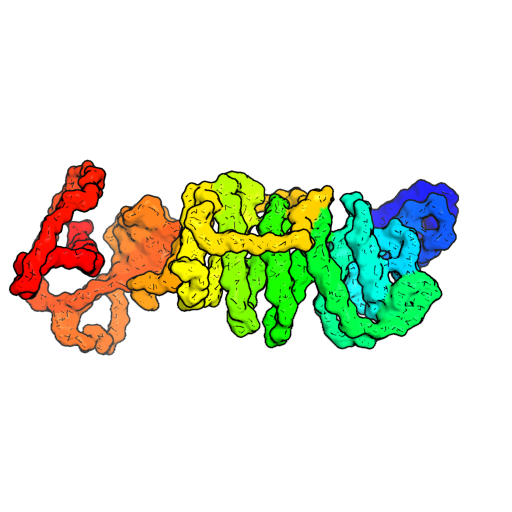 3911 O O . SER A 1 517 ? -42.893 23.596 49.712 1.00 51.69 517 SER A O 1
ATOM 3913 N N . SER A 1 518 ? -44.700 24.836 50.113 1.00 46.19 518 SER A N 1
ATOM 3914 C CA . SER A 1 518 ? -43.968 26.105 50.159 1.00 46.19 518 SER A CA 1
ATOM 3915 C C . SER A 1 518 ? -43.403 26.312 51.569 1.00 46.19 518 SER A C 1
ATOM 3917 O O . SER A 1 518 ? -43.895 27.142 52.335 1.00 46.19 518 SER A O 1
ATOM 3919 N N . ALA A 1 519 ? -42.418 25.503 51.957 1.00 43.09 519 ALA A N 1
ATOM 3920 C CA . ALA A 1 519 ? -41.580 25.851 53.090 1.00 43.09 519 ALA A CA 1
ATOM 3921 C C . ALA A 1 519 ? -40.565 26.878 52.581 1.00 43.09 519 ALA A C 1
ATOM 3923 O O . ALA A 1 519 ? -39.654 26.537 51.831 1.00 43.09 519 ALA A O 1
ATOM 3924 N N . GLU A 1 520 ? -40.742 28.144 52.962 1.00 47.59 520 GLU A N 1
ATOM 3925 C CA . GLU A 1 520 ? -39.619 29.076 53.073 1.00 47.59 520 GLU A CA 1
ATOM 3926 C C . GLU A 1 520 ? -38.684 28.513 54.155 1.00 47.59 520 GLU A C 1
ATOM 3928 O O . GLU A 1 520 ? -38.712 28.950 55.304 1.00 47.59 520 GLU A O 1
ATOM 3933 N N . GLU A 1 521 ? -37.916 27.468 53.839 1.00 44.53 521 GLU A N 1
ATOM 3934 C CA . GLU A 1 521 ? -36.764 27.134 54.662 1.00 44.53 521 GLU A CA 1
ATOM 3935 C C . GLU A 1 521 ? -35.728 28.234 54.407 1.00 44.53 521 GLU A C 1
ATOM 3937 O O . GLU A 1 521 ? -35.313 28.433 53.260 1.00 44.53 521 GLU A O 1
ATOM 3942 N N . PRO A 1 522 ? -35.358 29.028 55.428 1.00 40.75 522 PRO A N 1
ATOM 3943 C CA . PRO A 1 522 ? -34.276 29.982 55.273 1.00 40.75 522 PRO A CA 1
ATOM 3944 C C . PRO A 1 522 ? -33.030 29.193 54.884 1.00 40.75 522 PRO A C 1
ATOM 3946 O O . PRO A 1 522 ? -32.692 28.217 55.551 1.00 40.75 522 PRO A O 1
ATOM 3949 N N . LEU A 1 523 ? -32.365 29.609 53.804 1.00 40.97 523 LEU A N 1
ATOM 3950 C CA . LEU A 1 523 ? -31.136 28.970 53.361 1.00 40.97 523 LEU A CA 1
ATOM 3951 C C . LEU A 1 523 ? -30.065 29.138 54.464 1.00 40.97 523 LEU A C 1
ATOM 3953 O O . LEU A 1 523 ? -29.374 30.155 54.508 1.00 40.97 523 LEU A O 1
ATOM 3957 N N . GLU A 1 524 ? -29.923 28.164 55.367 1.00 37.53 524 GLU A N 1
ATOM 3958 C CA . GLU A 1 524 ? -28.789 28.093 56.288 1.00 37.53 524 GLU A CA 1
ATOM 3959 C C . GLU A 1 524 ? -27.541 27.633 55.513 1.00 37.53 524 GLU A C 1
ATOM 3961 O O . GLU A 1 524 ? -27.537 26.537 54.948 1.00 37.53 524 GLU A O 1
ATOM 3966 N N . PRO A 1 525 ? -26.474 28.449 55.434 1.00 35.78 525 PRO A N 1
ATOM 3967 C CA . PRO A 1 525 ? -25.239 28.025 54.794 1.00 35.78 525 PRO A CA 1
ATOM 3968 C C . PRO A 1 525 ? -24.633 26.874 55.600 1.00 35.78 525 PRO A C 1
ATOM 3970 O O . PRO A 1 525 ? -24.271 27.040 56.768 1.00 35.78 525 PRO A O 1
ATOM 3973 N N . LEU A 1 526 ? -24.522 25.701 54.975 1.00 38.88 526 LEU A N 1
ATOM 3974 C CA . LEU A 1 526 ? -23.820 24.569 55.566 1.00 38.88 526 LEU A CA 1
ATOM 3975 C C . LEU A 1 526 ? -22.353 24.965 55.805 1.00 38.88 526 LEU A C 1
ATOM 3977 O O . LEU A 1 526 ? -21.716 25.514 54.900 1.00 38.88 526 LEU A O 1
ATOM 3981 N N . PRO A 1 527 ? -21.794 24.708 57.001 1.00 34.75 527 PRO A N 1
ATOM 3982 C CA . PRO A 1 527 ? -20.393 24.991 57.258 1.00 34.75 527 PRO A CA 1
ATOM 3983 C C . PRO A 1 527 ? -19.535 24.167 56.295 1.00 34.75 527 PRO A C 1
ATOM 3985 O O . PRO A 1 527 ? -19.669 22.944 56.215 1.00 34.75 527 PRO A O 1
ATOM 3988 N N . LEU A 1 528 ? -18.663 24.853 55.552 1.00 33.97 528 LEU A N 1
ATOM 3989 C CA . LEU A 1 528 ? -17.654 24.201 54.724 1.00 33.97 528 LEU A CA 1
ATOM 3990 C C . LEU A 1 528 ? -16.808 23.286 55.622 1.00 33.97 528 LEU A C 1
ATOM 3992 O O . LEU A 1 528 ? -16.392 23.722 56.698 1.00 33.97 528 LEU A O 1
ATOM 3996 N N . PRO A 1 529 ? -16.553 22.031 55.222 1.00 38.03 529 PRO A N 1
ATOM 3997 C CA . PRO A 1 529 ? -15.696 21.155 56.000 1.00 38.03 529 PRO A CA 1
ATOM 3998 C C . PRO A 1 529 ? -14.274 21.726 56.022 1.00 38.03 529 PRO A C 1
ATOM 4000 O O . PRO A 1 529 ? -13.635 21.888 54.980 1.00 38.03 529 PRO A O 1
ATOM 4003 N N . ASP A 1 530 ? -13.782 22.027 57.222 1.00 36.78 530 ASP A N 1
ATOM 4004 C CA . ASP A 1 530 ? -12.402 22.441 57.450 1.00 36.78 530 ASP A CA 1
ATOM 4005 C C . ASP A 1 530 ? -11.462 21.243 57.222 1.00 36.78 530 ASP A C 1
ATOM 4007 O O . ASP A 1 530 ? -11.232 20.436 58.116 1.00 36.78 530 ASP A O 1
ATOM 4011 N N . SER A 1 531 ? -10.888 21.164 56.020 1.00 40.78 531 SER A N 1
ATOM 4012 C CA . SER A 1 531 ? -9.689 20.392 55.635 1.00 40.78 531 SER A CA 1
ATOM 4013 C C . SER A 1 531 ? -9.680 18.851 55.754 1.00 40.78 531 SER A C 1
ATOM 4015 O O . SER A 1 531 ? -9.826 18.267 56.820 1.00 40.78 531 SER A O 1
ATOM 4017 N N . ASP A 1 532 ? -9.390 18.240 54.598 1.00 47.31 532 ASP A N 1
ATOM 4018 C CA . ASP A 1 532 ? -8.607 17.025 54.314 1.00 47.31 532 ASP A CA 1
ATOM 4019 C C . ASP A 1 532 ? -8.401 15.977 55.423 1.00 47.31 532 ASP A C 1
ATOM 4021 O O . ASP A 1 532 ? -7.388 15.986 56.116 1.00 47.31 532 ASP A O 1
ATOM 4025 N N . ASP A 1 533 ? -9.237 14.936 55.413 1.00 30.11 533 ASP A N 1
ATOM 4026 C CA . ASP A 1 533 ? -8.791 13.586 55.766 1.00 30.11 533 ASP A CA 1
ATOM 4027 C C . ASP A 1 533 ? -9.174 12.611 54.645 1.00 30.11 533 ASP A C 1
ATOM 4029 O O . ASP A 1 533 ? -10.324 12.210 54.460 1.00 30.11 533 ASP A O 1
ATOM 4033 N N . ILE A 1 534 ? -8.169 12.234 53.856 1.00 31.47 534 ILE A N 1
ATOM 4034 C CA . ILE A 1 534 ? -8.255 11.147 52.880 1.00 31.47 534 ILE A CA 1
ATOM 4035 C C . ILE A 1 534 ? -8.377 9.840 53.676 1.00 31.47 534 ILE A C 1
ATOM 4037 O O . ILE A 1 534 ? -7.443 9.520 54.417 1.00 31.47 534 ILE A O 1
ATOM 4041 N N . PRO A 1 535 ? -9.428 9.014 53.503 1.00 33.72 535 PRO A N 1
ATOM 4042 C CA . PRO A 1 535 ? -9.488 7.728 54.176 1.00 33.72 535 PRO A CA 1
ATOM 4043 C C . PRO A 1 535 ? -8.533 6.758 53.472 1.00 33.72 535 PRO A C 1
ATOM 4045 O O . PRO A 1 535 ? -8.887 6.036 52.538 1.00 33.72 535 PRO A O 1
ATOM 4048 N N . ARG A 1 536 ? -7.276 6.752 53.917 1.00 36.56 536 ARG A N 1
ATOM 4049 C CA . ARG A 1 536 ? -6.405 5.586 53.794 1.00 36.56 536 ARG A CA 1
ATOM 4050 C C . ARG A 1 536 ? -6.781 4.637 54.927 1.00 36.56 536 ARG A C 1
ATOM 4052 O O . ARG A 1 536 ? -6.784 5.052 56.073 1.00 36.56 536 ARG A O 1
ATOM 4059 N N . GLU A 1 537 ? -7.037 3.381 54.562 1.00 35.41 537 GLU A N 1
ATOM 4060 C CA . GLU A 1 537 ? -7.335 2.219 55.421 1.00 35.41 537 GLU A CA 1
ATOM 4061 C C . GLU A 1 537 ? -8.817 1.835 55.543 1.00 35.41 537 GLU A C 1
ATOM 4063 O O . GLU A 1 537 ? -9.493 2.128 56.516 1.00 35.41 537 GLU A O 1
ATOM 4068 N N . ASN A 1 538 ? -9.289 1.043 54.576 1.00 30.44 538 ASN A N 1
ATOM 4069 C CA . ASN A 1 538 ? -10.302 0.015 54.820 1.00 30.44 538 ASN A CA 1
ATOM 4070 C C . ASN A 1 538 ? -9.850 -1.271 54.110 1.00 30.44 538 ASN A C 1
ATOM 4072 O O . ASN A 1 538 ? -9.725 -1.302 52.887 1.00 30.44 538 ASN A O 1
ATOM 4076 N N . THR A 1 539 ? -9.562 -2.324 54.879 1.00 33.88 539 THR A N 1
ATOM 4077 C CA . THR A 1 539 ? -9.281 -3.676 54.364 1.00 33.88 539 THR A CA 1
ATOM 4078 C C . THR A 1 539 ? -10.482 -4.597 54.598 1.00 33.88 539 THR A C 1
ATOM 4080 O O . THR A 1 539 ? -11.305 -4.357 55.478 1.00 33.88 539 THR A O 1
ATOM 4083 N N . LEU A 1 540 ? -10.588 -5.648 53.776 1.00 30.72 540 LEU A N 1
ATOM 4084 C CA . LEU A 1 540 ? -11.719 -6.586 53.630 1.00 30.72 540 LEU A CA 1
ATOM 4085 C C . LEU A 1 540 ? -12.108 -7.408 54.883 1.00 30.72 540 LEU A C 1
ATOM 4087 O O . LEU A 1 540 ? -12.950 -8.298 54.789 1.00 30.72 540 LEU A O 1
ATOM 4091 N N . SER A 1 541 ? -11.529 -7.140 56.050 1.00 33.47 541 SER A N 1
ATOM 4092 C CA . SER A 1 541 ? -11.740 -7.891 57.294 1.00 33.47 541 SER A CA 1
ATOM 4093 C C . SER A 1 541 ? -12.800 -7.295 58.237 1.00 33.47 541 SER A C 1
ATOM 4095 O O . SER A 1 541 ? -13.002 -7.839 59.319 1.00 33.47 541 SER A O 1
ATOM 4097 N N . SER A 1 542 ? -13.511 -6.227 57.851 1.00 37.59 542 SER A N 1
ATOM 4098 C CA . SER A 1 542 ? -14.499 -5.536 58.707 1.00 37.59 542 SER A CA 1
ATOM 4099 C C . SER A 1 542 ? -15.981 -5.835 58.407 1.00 37.59 542 SER A C 1
ATOM 4101 O O . SER A 1 542 ? -16.859 -5.100 58.856 1.00 37.59 542 SER A O 1
ATOM 4103 N N . LEU A 1 543 ? -16.306 -6.907 57.675 1.00 34.00 543 LEU A N 1
ATOM 4104 C CA . LEU A 1 543 ? -17.706 -7.260 57.390 1.00 34.00 543 LEU A CA 1
ATOM 4105 C C . LEU A 1 543 ? -18.350 -8.068 58.542 1.00 34.00 543 LEU A C 1
ATOM 4107 O O . LEU A 1 543 ? -17.734 -9.020 59.024 1.00 34.00 543 LEU A O 1
ATOM 4111 N N . PRO A 1 544 ? -19.586 -7.738 58.974 1.00 40.25 544 PRO A N 1
ATOM 4112 C CA . PRO A 1 544 ? -20.302 -8.496 60.002 1.00 40.25 544 PRO A CA 1
ATOM 4113 C C . PRO A 1 544 ? -20.811 -9.860 59.477 1.00 40.25 544 PRO A C 1
ATOM 4115 O O . PRO A 1 544 ? -20.965 -10.034 58.266 1.00 40.25 544 PRO A O 1
ATOM 4118 N N . PRO A 1 545 ? -21.075 -10.840 60.368 1.00 45.59 545 PRO A N 1
ATOM 4119 C CA . PRO A 1 545 ? -21.512 -12.188 59.988 1.00 45.59 545 PRO A CA 1
ATOM 4120 C C . PRO A 1 545 ? -22.964 -12.231 59.451 1.00 45.59 545 PRO A C 1
ATOM 4122 O O . PRO A 1 545 ? -23.757 -11.342 59.764 1.00 45.59 545 PRO A O 1
ATOM 4125 N N . PRO A 1 546 ? -23.337 -13.264 58.662 1.00 42.66 546 PRO A N 1
ATOM 4126 C CA . PRO A 1 546 ? -24.665 -13.384 58.047 1.00 42.66 546 PRO A CA 1
ATOM 4127 C C . PRO A 1 546 ? -25.779 -13.752 59.048 1.00 42.66 546 PRO A C 1
ATOM 4129 O O . PRO A 1 546 ? -25.540 -14.442 60.040 1.00 42.66 546 PRO A O 1
ATOM 4132 N N . LEU A 1 547 ? -27.007 -13.300 58.761 1.00 47.31 547 LEU A N 1
ATOM 4133 C CA . LEU A 1 547 ? -28.214 -13.501 59.580 1.00 47.31 547 LEU A CA 1
ATOM 4134 C C . LEU A 1 547 ? -28.831 -14.917 59.427 1.00 47.31 547 LEU A C 1
ATOM 4136 O O . LEU A 1 547 ? -28.606 -15.570 58.405 1.00 47.31 547 LEU A O 1
ATOM 4140 N N . PRO A 1 548 ? -29.619 -15.401 60.416 1.00 51.91 548 PRO A N 1
ATOM 4141 C CA . PRO A 1 548 ? -30.237 -16.733 60.401 1.00 51.91 548 PRO A CA 1
ATOM 4142 C C . PRO A 1 548 ? -31.325 -16.898 59.319 1.00 51.91 548 PRO A C 1
ATOM 4144 O O . PRO A 1 548 ? -32.028 -15.934 59.018 1.00 51.91 548 PRO A O 1
ATOM 4147 N N . PRO A 1 549 ? -31.535 -18.120 58.791 1.00 41.09 549 PRO A N 1
ATOM 4148 C CA . PRO A 1 549 ? -32.401 -18.383 57.632 1.00 41.09 549 PRO A CA 1
ATOM 4149 C C . PRO A 1 549 ? -33.913 -18.201 57.869 1.00 41.09 549 PRO A C 1
ATOM 4151 O O . PRO A 1 549 ? -34.662 -18.134 56.899 1.00 41.09 549 PRO A O 1
ATOM 4154 N N . ASP A 1 550 ? -34.362 -18.087 59.123 1.00 43.62 550 ASP A N 1
ATOM 4155 C CA . ASP A 1 550 ? -35.792 -18.043 59.474 1.00 43.62 550 ASP A CA 1
ATOM 4156 C C . ASP A 1 550 ? -36.339 -16.611 59.677 1.00 43.62 550 ASP A C 1
ATOM 4158 O O . ASP A 1 550 ? -37.503 -16.431 60.042 1.00 43.62 550 ASP A O 1
ATOM 4162 N N . LEU A 1 551 ? -35.516 -15.576 59.460 1.00 47.88 551 LEU A N 1
ATOM 4163 C CA . LEU A 1 551 ? -35.904 -14.173 59.628 1.00 47.88 551 LEU A CA 1
ATOM 4164 C C . LEU A 1 551 ? -36.360 -13.569 58.285 1.00 47.88 551 LEU A C 1
ATOM 4166 O O . LEU A 1 551 ? -35.554 -13.401 57.370 1.00 47.88 551 LEU A O 1
ATOM 4170 N N . LEU A 1 552 ? -37.645 -13.216 58.159 1.00 41.81 552 LEU A N 1
ATOM 4171 C CA . LEU A 1 552 ? -38.151 -12.473 56.996 1.00 41.81 552 LEU A CA 1
ATOM 4172 C C . LEU A 1 552 ? -37.679 -11.003 57.051 1.00 41.81 552 LEU A C 1
ATOM 4174 O O . LEU A 1 552 ? -37.736 -10.405 58.128 1.00 41.81 552 LEU A O 1
ATOM 4178 N N . PRO A 1 553 ? -37.238 -10.402 55.927 1.00 41.03 553 PRO A N 1
ATOM 4179 C CA . PRO A 1 553 ? -36.702 -9.044 55.933 1.00 41.03 553 PRO A CA 1
ATOM 4180 C C . PRO A 1 553 ? -37.788 -8.001 56.231 1.00 41.03 553 PRO A C 1
ATOM 4182 O O . PRO A 1 553 ? -38.827 -7.969 55.573 1.00 41.03 553 PRO A O 1
ATOM 4185 N N . ASP A 1 554 ? -37.513 -7.111 57.185 1.00 45.59 554 ASP A N 1
ATOM 4186 C CA . ASP A 1 554 ? -38.241 -5.861 57.416 1.00 45.59 554 ASP A CA 1
ATOM 4187 C C . ASP A 1 554 ? -37.277 -4.663 57.313 1.00 45.59 554 ASP A C 1
ATOM 4189 O O . ASP A 1 554 ? -36.061 -4.837 57.217 1.00 45.59 554 ASP A O 1
ATOM 4193 N N . TYR A 1 555 ? -37.801 -3.433 57.353 1.00 43.66 555 TYR A N 1
ATOM 4194 C CA . TYR A 1 555 ? -37.000 -2.201 57.228 1.00 43.66 555 TYR A CA 1
ATOM 4195 C C . TYR A 1 555 ? -35.926 -2.023 58.320 1.00 43.66 555 TYR A C 1
ATOM 4197 O O . TYR A 1 555 ? -35.096 -1.121 58.229 1.00 43.66 555 TYR A O 1
ATOM 4205 N N . LYS A 1 556 ? -35.970 -2.840 59.381 1.00 43.38 556 LYS A N 1
ATOM 4206 C CA . LYS A 1 556 ? -35.007 -2.828 60.486 1.00 43.38 556 LYS A CA 1
ATOM 4207 C C . LYS A 1 556 ? -33.895 -3.858 60.302 1.00 43.38 556 LYS A C 1
ATOM 4209 O O . LYS A 1 556 ? -32.818 -3.662 60.855 1.00 43.38 556 LYS A O 1
ATOM 4214 N N . ASN A 1 557 ? -34.149 -4.922 59.539 1.00 47.41 557 ASN A N 1
ATOM 4215 C CA . ASN A 1 557 ? -33.257 -6.074 59.403 1.00 47.41 557 ASN A CA 1
ATOM 4216 C C . ASN A 1 557 ? -32.776 -6.314 57.958 1.00 47.41 557 ASN A C 1
ATOM 4218 O O . ASN A 1 557 ? -32.067 -7.288 57.700 1.00 47.41 557 ASN A O 1
ATOM 4222 N N . SER A 1 558 ? -33.133 -5.441 57.012 1.00 38.94 558 SER A N 1
ATOM 4223 C CA . SER A 1 558 ? -32.548 -5.410 55.670 1.00 38.94 558 SER A CA 1
ATOM 4224 C C . SER A 1 558 ? -31.076 -4.972 55.733 1.00 38.94 558 SER A C 1
ATOM 4226 O O . SER A 1 558 ? -30.781 -3.963 56.382 1.00 38.94 558 SER A O 1
ATOM 4228 N N . PRO A 1 559 ? -30.134 -5.667 55.063 1.00 36.25 559 PRO A N 1
ATOM 4229 C CA . PRO A 1 559 ? -28.783 -5.139 54.900 1.00 36.25 559 PRO A CA 1
ATOM 4230 C C . PRO A 1 559 ? -28.861 -3.775 54.195 1.00 36.25 559 PRO A C 1
ATOM 4232 O O . PRO A 1 559 ? -29.729 -3.598 53.340 1.00 36.25 559 PRO A O 1
ATOM 4235 N N . PRO A 1 560 ? -27.991 -2.808 54.536 1.00 40.19 560 PRO A N 1
ATOM 4236 C CA . PRO A 1 560 ? -27.986 -1.516 53.866 1.00 40.19 560 PRO A CA 1
ATOM 4237 C C . PRO A 1 560 ? -27.792 -1.754 52.369 1.00 40.19 560 PRO A C 1
ATOM 4239 O O . PRO A 1 560 ? -26.813 -2.391 51.968 1.00 40.19 560 PRO A O 1
ATOM 4242 N N . ASP A 1 561 ? -28.753 -1.293 51.570 1.00 36.50 561 ASP A N 1
ATOM 4243 C CA . ASP A 1 561 ? -28.754 -1.427 50.119 1.00 36.50 561 ASP A CA 1
ATOM 4244 C C . ASP A 1 561 ? -27.415 -0.945 49.550 1.00 36.50 561 ASP A C 1
ATOM 4246 O O . ASP A 1 561 ? -27.162 0.248 49.395 1.00 36.50 561 ASP A O 1
ATOM 4250 N N . LYS A 1 562 ? -26.545 -1.883 49.163 1.00 35.44 562 LYS A N 1
ATOM 4251 C CA . LYS A 1 562 ? -25.351 -1.581 48.356 1.00 35.44 562 LYS A CA 1
ATOM 4252 C C . LYS A 1 562 ? -25.690 -1.323 46.881 1.00 35.44 562 LYS A C 1
ATOM 4254 O O . LYS A 1 562 ? -24.797 -1.297 46.041 1.00 35.44 562 LYS A O 1
ATOM 4259 N N . HIS A 1 563 ? -26.965 -1.066 46.589 1.00 35.22 563 HIS A N 1
ATOM 4260 C CA . HIS A 1 563 ? -27.447 -0.478 45.342 1.00 35.22 563 HIS A CA 1
ATOM 4261 C C . HIS A 1 563 ? -27.805 1.013 45.476 1.00 35.22 563 HIS A C 1
ATOM 4263 O O . HIS A 1 563 ? -28.425 1.579 44.585 1.00 35.22 563 HIS A O 1
ATOM 4269 N N . GLN A 1 564 ? -27.324 1.702 46.517 1.00 31.88 564 GLN A N 1
ATOM 4270 C CA . GLN A 1 564 ? -27.403 3.167 46.637 1.00 31.88 564 GLN A CA 1
ATOM 4271 C C . GLN A 1 564 ? -26.529 3.957 45.633 1.00 31.88 564 GLN A C 1
ATOM 4273 O O . GLN A 1 564 ? -26.109 5.070 45.934 1.00 31.88 564 GLN A O 1
ATOM 4278 N N . LEU A 1 565 ? -26.279 3.459 44.419 1.00 31.09 565 LEU A N 1
ATOM 4279 C CA . LEU A 1 565 ? -25.751 4.333 43.360 1.00 31.09 565 LEU A CA 1
ATOM 4280 C C . LEU A 1 565 ? -26.811 5.337 42.877 1.00 31.09 565 LEU A C 1
ATOM 4282 O O . LEU A 1 565 ? -26.447 6.444 42.500 1.00 31.09 565 LEU A O 1
ATOM 4286 N N . ASP A 1 566 ? -28.101 5.022 43.025 1.00 31.73 566 ASP A N 1
ATOM 4287 C CA . ASP A 1 566 ? -29.189 5.941 42.659 1.00 31.73 566 ASP A CA 1
ATOM 4288 C C . ASP A 1 566 ? -29.456 7.005 43.743 1.00 31.73 566 ASP A C 1
ATOM 4290 O O . ASP A 1 566 ? -29.871 8.126 43.448 1.00 31.73 566 ASP A O 1
ATOM 4294 N N . HIS A 1 567 ? -29.143 6.706 45.010 1.00 28.34 567 HIS A N 1
ATOM 4295 C CA . HIS A 1 567 ? -29.318 7.656 46.115 1.00 28.34 567 HIS A CA 1
ATOM 4296 C C . HIS A 1 567 ? -28.124 8.597 46.306 1.00 28.34 567 HIS A C 1
ATOM 4298 O O . HIS A 1 567 ? -28.329 9.734 46.724 1.00 28.34 567 HIS A O 1
ATOM 4304 N N . VAL A 1 568 ? -26.903 8.198 45.931 1.00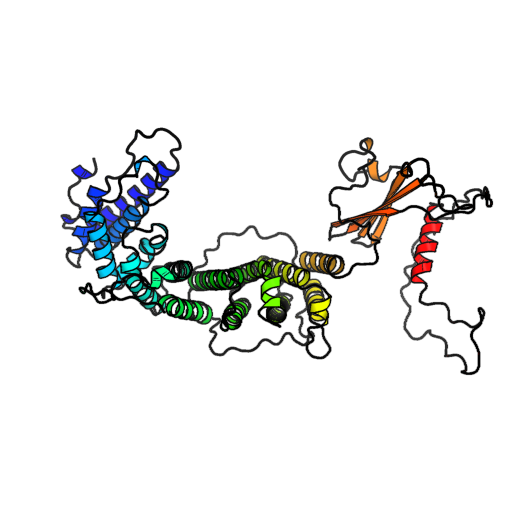 28.19 568 VAL A N 1
ATOM 4305 C CA . VAL A 1 568 ? -25.753 9.122 45.932 1.00 28.19 568 VAL A CA 1
ATOM 4306 C C . VAL A 1 568 ? -25.943 10.224 44.881 1.00 28.19 568 VAL A C 1
ATOM 4308 O O . VAL A 1 568 ? -25.587 11.373 45.135 1.00 28.19 568 VAL A O 1
ATOM 4311 N N . SER A 1 569 ? -26.593 9.929 43.751 1.00 29.30 569 SER A N 1
ATOM 4312 C CA . SER A 1 569 ? -26.932 10.937 42.737 1.00 29.30 569 SER A CA 1
ATOM 4313 C C . SER A 1 569 ? -28.050 11.887 43.179 1.00 29.30 569 SER A C 1
ATOM 4315 O O . SER A 1 569 ? -27.993 13.072 42.863 1.00 29.30 569 SER A O 1
ATOM 4317 N N . ILE A 1 570 ? -29.032 11.414 43.953 1.00 28.17 570 ILE A N 1
ATOM 4318 C CA . ILE A 1 570 ? -30.116 12.267 44.471 1.00 28.17 570 ILE A CA 1
ATOM 4319 C C . ILE A 1 570 ? -29.632 13.136 45.643 1.00 28.17 570 ILE A C 1
ATOM 4321 O O . ILE A 1 570 ? -29.997 14.308 45.724 1.00 28.17 570 ILE A O 1
ATOM 4325 N N . SER A 1 571 ? -28.748 12.625 46.506 1.00 26.02 571 SER A N 1
ATOM 4326 C CA . SER A 1 571 ? -28.157 13.424 47.589 1.00 26.02 571 SER A CA 1
ATOM 4327 C C . SER A 1 571 ? -27.161 14.477 47.089 1.00 26.02 571 SER A C 1
ATOM 4329 O O . SER A 1 571 ? -27.077 15.545 47.687 1.00 26.02 571 SER A O 1
ATOM 4331 N N . PHE A 1 572 ? -26.461 14.241 45.971 1.00 27.77 572 PHE A N 1
ATOM 4332 C CA . PHE A 1 572 ? -25.628 15.276 45.340 1.00 27.77 572 PHE A CA 1
ATOM 4333 C C . PHE A 1 572 ? -26.455 16.383 44.673 1.00 27.77 572 PHE A C 1
ATOM 4335 O O . PHE A 1 572 ? -26.026 17.531 44.665 1.00 27.77 572 PHE A O 1
ATOM 4342 N N . ILE A 1 573 ? -27.651 16.071 44.164 1.00 29.61 573 ILE A N 1
ATOM 4343 C CA . ILE A 1 573 ? -28.557 17.066 43.566 1.00 29.61 573 ILE A CA 1
ATOM 4344 C C . ILE A 1 573 ? -29.250 17.915 44.642 1.00 29.61 573 ILE A C 1
ATOM 4346 O O . ILE A 1 573 ? -29.461 19.105 44.429 1.00 29.61 573 ILE A O 1
ATOM 4350 N N . PHE A 1 574 ? -29.522 17.366 45.829 1.00 26.17 574 PHE A N 1
ATOM 4351 C CA . PHE A 1 574 ? -30.018 18.173 46.952 1.00 26.17 574 PHE A CA 1
ATOM 4352 C C . PHE A 1 574 ? -28.954 19.095 47.567 1.00 26.17 574 PHE A C 1
ATOM 4354 O O . PHE A 1 574 ? -29.312 20.110 48.157 1.00 26.17 574 PHE A O 1
ATOM 4361 N N . LEU A 1 575 ? -27.661 18.808 47.376 1.00 27.42 575 LEU A N 1
ATOM 4362 C CA . LEU A 1 575 ? -26.579 19.708 47.792 1.00 27.42 575 LEU A CA 1
ATOM 4363 C C . LEU A 1 575 ? -26.419 20.929 46.859 1.00 27.42 575 LEU A C 1
ATOM 4365 O O . LEU A 1 575 ? -25.797 21.912 47.245 1.00 27.42 575 LEU A O 1
ATOM 4369 N N . ILE A 1 576 ? -26.996 20.887 45.650 1.00 29.50 576 ILE A N 1
ATOM 4370 C CA . ILE A 1 576 ? -26.890 21.947 44.625 1.00 29.50 576 ILE A CA 1
ATOM 4371 C C . ILE A 1 576 ? -27.897 23.092 44.844 1.00 29.50 576 ILE A C 1
ATOM 4373 O O . ILE A 1 576 ? -27.737 24.157 44.266 1.00 29.50 576 ILE A O 1
ATOM 4377 N N . ASN A 1 577 ? -28.872 22.949 45.746 1.00 27.66 577 ASN A N 1
ATOM 4378 C CA . ASN A 1 577 ? -29.685 24.092 46.193 1.00 27.66 577 ASN A CA 1
ATOM 4379 C C . ASN A 1 577 ? -29.079 24.834 47.399 1.00 27.66 577 ASN A C 1
ATOM 4381 O O . ASN A 1 577 ? -29.754 25.672 47.992 1.00 27.66 577 ASN A O 1
ATOM 4385 N N . HIS A 1 578 ? -27.834 24.525 47.784 1.00 26.77 578 HIS A N 1
ATOM 4386 C CA . HIS A 1 578 ? -27.231 25.071 49.001 1.00 26.77 578 HIS A CA 1
ATOM 4387 C C . HIS A 1 578 ? -25.708 25.310 48.971 1.00 26.77 578 HIS A C 1
ATOM 4389 O O . HIS A 1 578 ? -25.089 25.461 50.028 1.00 26.77 578 HIS A O 1
ATOM 4395 N N . ILE A 1 579 ? -25.116 25.415 47.779 1.00 27.23 579 ILE A N 1
ATOM 4396 C CA . ILE A 1 579 ? -23.797 26.035 47.542 1.00 27.23 579 ILE A CA 1
ATOM 4397 C C . ILE A 1 579 ? -24.031 27.221 46.617 1.00 27.23 579 ILE A C 1
ATOM 4399 O O . ILE A 1 579 ? -23.452 28.296 46.888 1.00 27.23 579 ILE A O 1
#

Organism: NCBI:txid40085

Secondary structure (DSSP, 8-state):
-GGGG--GGG-S-HHHHHHHHHHHHHHHHHHHHHHHH--S-TT---S--HHHHHHHHHHGGGS-GGGHHHHHHHHHHHHHHHHTTSTTS-GGG-----HHHHHHHHHHHHHHHHSS-HHHHHHHHHHTHHHHHHHT-TTGGGGHHHHHHHHHHHHH-S---TTS-HHHHHHHHHHHHTS-SGGGGS-EE-S-TT---EE--TTHHHHHHHHHHHHHHH--BHHHHHHHHHHHHHHHHHHHHHT---TTHHHHHHHHHHHHT-S-HHHHHHHHHHHHHHHTTHHHHHHHSTTHHHHHHHHHHHHHHHHHTTTTSTTTHHHHHHHHHHHHHHHHHHHHHHHHH-EETTEEHHHHHHHHHHHHHHT---TT-TT-PPPP-TT-----SB------------S-HHHHHHHHHHHHHHHHS--SS-TT-EE-SS--TTTT-GGG-SSS-HHHHT-TTEEEEEEETTEEEEEEEEEPP---TTTTTSSTT-B--SEEEEEEEE-SS-EEEEEEE---B-TT-------PPPPPP-S--------TT-PPPPPPTT----TTTSPP-TTTHHHHHHHHHHGGG--

InterPro domains:
  IPR027107 Tuberin/Ral GTPase-activating protein subunit alpha [PTHR10063] (2-547)

pLDDT: mean 77.5, std 19.66, range [26.02, 98.19]

Sequence (579 aa):
MLAALGDPNHLREPHAHAHLYNYLIHLNATLLKISANQTLNGNTENHVPFNLFAGWCLEAEALPPSHRAGKLLALRLLCESTQAQGPGAPSSCNNRLHLAHLNLYQRALHHGLTGEDRSVVDVLVEYAAPRYLSLALDGYSLLLLDFVHASTVVLNSSDMGASCPRTAAVTFLGSLLSLPDELMNAPMLQPYPHQYNTVSCPDLKEHVLNIVVRVCRREGAAAARCAGACALTAHVCHVLAARVPCTRLPSYVTCLLQMLMMKNKTIAKVVSDCVLVLADYTDRIVELYPGLAGKIIKWICACLAQLSTSSSRDSVRPLAGSLLFCLAEFAVRCGPARLMDEKEGDQSLLLIIFRVLYAVMKGTNGSEIEGLSLPVDEDFDPNIQLDNLGLKSSPVSTIDVKLWAQTICTQLVLFLGHWPLWSGCQLSSSVCEQHDSPSLGGELGPAVLAAPHLQLMRLSDATLASFVELPALDMPPGAAATTPGLSTSDRQVRVLLRDIAGKACWDASALYYDPSSSAEEPLEPLPLPDSDDIPRENTLSSLPPPLPPDLLPDYKNSPPDKHQLDHVSISFIFLINHI

Foldseek 3Di:
DVVVVPQLLPDPDLVSLLVVLVVVLVQQVVLQVVLVPPPDDLPDPSHDPLVVLLVSLLVLVVHDCNNVNNNLSSLLSNLQSVLCLADPRRPNSVPQDDPVSVVSNVLLLLQQLLDPPLSSLLSCLQRNQLCLVVRCRVPSLACLQSLLSSLVVLQPDPDPDPSRRNQSSLLSLLVVLPDDLVSLQPWYADSHRPDRDTDRHSCSNVVSLVVLLLLLFPPQELNSNLSSLLSLLVNLVVCLVVLDQDPCSLVSVVSLLVQLPFPQLVSVLSSLVSLLVCLVSLVSCCVRPPCSLLVSLLSLLLSLLQCLLVLPDLSCVSNLLSSLSSNLSSLLVCAQVNQQVCDDPPDGNVNSLLLSLVCSLVSHNCPVRPPSDDDDDPSGDSHHPHHPPPPPPDPRPPDRSNLSSVLSSVVSCVRRDPPPPPPFKDQDQPDDLCNVPCVQDDDDDPSSVPDPQWDWDDPDPFKIKIKGKDADDPDPVPPQPPDPQWHWDRIKIWIWIDGSNGIIIGIGTDGTDGPVPPPPPPQDADDDDDDDDDDDDDDPPPDDDDDDPPDDDDPVRDDPPPPCPVVVVVVVVVCVVRD

Radius of gyration: 35.2 Å; chains: 1; bounding box: 86×60×97 Å